Protein 6J7J (pdb70)

Foldseek 3Di:
DDDWEEEEEDEPQQVLQVVLLQLQCCPVVVYAYEYEYQQLVSVCQAPVVDDSPDQWDADNRYTYGYCDVVGDADQEIQAYEYEAPDDDHPNNCVNCPDPRDHAAEYEHFEFLFPCVQVQAQPWDQDPVGDIYGYAYAYQDPPHLAAADHPCLLVVLVVCLVDPVSLQVLCVVFVDHDDPQEAEEEAAEDDFLCVLVVVVCQLPDPGAYEYEYEDDDVVVVVCVSVVHPDADAQDWDHRHRYIYHYTDGHPVSVLSVLLNGQEYEHEHRPVVVSNLLSLHHYAYAYVPVNRLVSVLCVLCVPPPPQLSVLNSVQNVCRRVSDDRPPSCVSNVVCSVVVSNSSNVSNVVSVPDHNSVSVVVSSVVVVCVVVPHDD

InterPro domains:
  IPR016633 Protein-arginine rhamnosyltransferase EarP [PF10093] (4-372)
  IPR016633 Protein-arginine rhamnosyltransferase EarP [PIRSF015557] (2-375)
  IPR016633 Protein-arginine rhamnosyltransferase EarP [TIGR03837] (4-372)

GO terms:
  GO:0106361 protein-arginine rhamnosyltransferase activity (F, IDA)

Radius of gyration: 22.11 Å; Cα contacts (8 Å, |Δi|>4): 660; chains: 1; bounding box: 41×61×64 Å

B-factor: mean 35.36, std 15.66, range [14.23, 116.11]

Nearest PDB structures (foldseek):
  6j7j-assembly1_A  TM=1.003E+00  e=8.395E-76  Pseudomonas aeruginosa PAO1
  6j7l-assembly1_A  TM=9.947E-01  e=1.065E-69  Pseudomonas aeruginosa PAO1
  6j7k-assembly1_A  TM=9.925E-01  e=2.612E-70  Pseudomonas aeruginosa PAO1
  5nv8-assembly1_A  TM=8.828E-01  e=1.531E-30  Pseudomonas putida KT2440
  5xvr-assembly2_B  TM=8.825E-01  e=1.717E-29  Neisseria meningitidis H44/76

Structure (mmCIF, N/CA/C/O backbone):
data_6J7J
#
_entry.id   6J7J
#
_cell.length_a   45.217
_cell.length_b   93.183
_cell.length_c   119.886
_cell.angle_alpha   90.000
_cell.angle_beta   90.000
_cell.angle_gamma   90.000
#
_symmetry.space_group_name_H-M   'P 21 21 21'
#
loop_
_entity.id
_entity.type
_entity.pdbx_description
1 polymer 'Pseudomonas aeruginosa Earp'
2 non-polymer '2-(N-MORPHOLINO)-ETHANESULFONIC ACID'
3 water water
#
loop_
_atom_site.group_PDB
_atom_site.id
_atom_site.type_symbol
_atom_site.label_atom_id
_atom_site.label_alt_id
_atom_site.label_comp_id
_atom_site.label_asym_id
_atom_site.label_entity_id
_atom_site.label_seq_id
_atom_site.pdbx_PDB_ins_code
_atom_site.Cartn_x
_atom_site.Cartn_y
_atom_site.Cartn_z
_atom_site.occupancy
_atom_site.B_iso_or_equiv
_atom_site.auth_seq_id
_atom_site.auth_comp_id
_atom_site.auth_asym_id
_atom_site.auth_atom_id
_atom_site.pdbx_PDB_model_num
ATOM 1 N N . PHE A 1 17 ? 16.292 -19.726 126.150 1.00 67.66 -2 PHE A N 1
ATOM 2 C CA . PHE A 1 17 ? 17.718 -19.754 126.442 1.00 63.47 -2 PHE A CA 1
ATOM 3 C C . PHE A 1 17 ? 18.537 -19.866 125.159 1.00 59.76 -2 PHE A C 1
ATOM 4 O O . PHE A 1 17 ? 18.137 -20.540 124.212 1.00 55.22 -2 PHE A O 1
ATOM 12 N N . GLN A 1 18 ? 19.688 -19.201 125.132 1.00 64.94 -1 GLN A N 1
ATOM 13 C CA . GLN A 1 18 ? 20.600 -19.312 124.005 1.00 69.22 -1 GLN A CA 1
ATOM 14 C C . GLN A 1 18 ? 22.023 -19.152 124.516 1.00 65.19 -1 GLN A C 1
ATOM 15 O O . GLN A 1 18 ? 22.263 -18.492 125.532 1.00 57.91 -1 GLN A O 1
ATOM 21 N N . HIS A 1 19 ? 22.967 -19.769 123.811 1.00 61.93 0 HIS A N 1
ATOM 22 C CA . HIS A 1 19 ? 24.359 -19.649 124.212 1.00 54.07 0 HIS A CA 1
ATOM 23 C C . HIS A 1 19 ? 24.889 -18.272 123.854 1.00 47.47 0 HIS A C 1
ATOM 24 O O . HIS A 1 19 ? 24.704 -17.789 122.732 1.00 56.28 0 HIS A O 1
ATOM 39 N N . ALA A 1 21 ? 28.606 -15.959 124.727 1.00 26.02 2 ALA A N 1
ATOM 40 C CA . ALA A 1 21 ? 29.864 -15.773 125.425 1.00 28.94 2 ALA A CA 1
ATOM 41 C C . ALA A 1 21 ? 30.228 -14.300 125.356 1.00 26.95 2 ALA A C 1
ATOM 42 O O . ALA A 1 21 ? 29.666 -13.548 124.558 1.00 25.34 2 ALA A O 1
ATOM 44 N N . SER A 1 22 ? 31.170 -13.895 126.200 1.00 23.73 3 SER A N 1
ATOM 45 C CA . SER A 1 22 ? 31.638 -12.516 126.250 1.00 22.89 3 SER A CA 1
ATOM 46 C C . SER A 1 22 ? 33.013 -12.414 125.604 1.00 20.04 3 SER A C 1
ATOM 47 O O . SER A 1 22 ? 33.843 -13.322 125.733 1.00 18.93 3 SER A O 1
ATOM 50 N N . TRP A 1 23 ? 33.241 -11.303 124.902 1.00 20.31 4 TRP A N 1
ATOM 51 C CA . TRP A 1 23 ? 34.457 -11.072 124.140 1.00 19.95 4 TRP A CA 1
ATOM 52 C C . TRP A 1 23 ? 35.011 -9.702 124.510 1.00 23.69 4 TRP A C 1
ATOM 53 O O . TRP A 1 23 ? 34.270 -8.715 124.506 1.00 25.31 4 TRP A O 1
ATOM 64 N N . ASP A 1 24 ? 36.293 -9.654 124.870 1.00 19.99 5 ASP A N 1
ATOM 65 C CA . ASP A 1 24 ? 37.050 -8.414 125.040 1.00 18.95 5 ASP A CA 1
ATOM 66 C C . ASP A 1 24 ? 37.935 -8.272 123.818 1.00 20.89 5 ASP A C 1
ATOM 67 O O . ASP A 1 24 ? 38.733 -9.170 123.540 1.00 21.04 5 ASP A O 1
ATOM 72 N N . ILE A 1 25 ? 37.835 -7.148 123.113 1.00 19.25 6 ILE A N 1
ATOM 73 C CA . ILE A 1 25 ? 38.696 -6.911 121.956 1.00 18.81 6 ILE A CA 1
ATOM 74 C C . ILE A 1 25 ? 39.507 -5.649 122.219 1.00 24.90 6 ILE A C 1
ATOM 75 O O . ILE A 1 25 ? 38.937 -4.568 122.410 1.00 24.67 6 ILE A O 1
ATOM 80 N N . PHE A 1 26 ? 40.831 -5.792 122.254 1.00 18.46 7 PHE A N 1
ATOM 81 C CA . PHE A 1 26 ? 41.734 -4.685 122.527 1.00 19.29 7 PHE A CA 1
ATOM 82 C C . PHE A 1 26 ? 42.382 -4.218 121.231 1.00 22.15 7 PHE A C 1
ATOM 83 O O . PHE A 1 26 ? 42.975 -5.022 120.508 1.00 25.29 7 PHE A O 1
ATOM 91 N N . CYS A 1 27 ? 42.310 -2.917 120.958 1.00 24.48 8 CYS A N 1
ATOM 92 C CA . CYS A 1 27 ? 42.999 -2.408 119.774 1.00 27.11 8 CYS A CA 1
ATOM 93 C C . CYS A 1 27 ? 43.727 -1.121 120.118 1.00 28.03 8 CYS A C 1
ATOM 94 O O . CYS A 1 27 ? 43.163 -0.232 120.763 1.00 30.45 8 CYS A O 1
ATOM 97 N N . SER A 1 28 ? 44.988 -1.038 119.701 1.00 31.54 9 SER A N 1
ATOM 98 C CA . SER A 1 28 ? 45.836 0.112 119.973 1.00 37.51 9 SER A CA 1
ATOM 99 C C . SER A 1 28 ? 46.168 0.791 118.652 1.00 47.78 9 SER A C 1
ATOM 100 O O . SER A 1 28 ? 46.756 0.166 117.763 1.00 43.44 9 SER A O 1
ATOM 103 N N . VAL A 1 29 ? 45.789 2.061 118.532 1.00 55.19 10 VAL A N 1
ATOM 104 C CA . VAL A 1 29 ? 46.021 2.843 117.324 1.00 64.41 10 VAL A CA 1
ATOM 105 C C . VAL A 1 29 ? 46.855 4.080 117.647 1.00 70.55 10 VAL A C 1
ATOM 106 O O . VAL A 1 29 ? 48.007 4.196 117.225 1.00 75.77 10 VAL A O 1
ATOM 108 N N . GLY A 1 34 ? 46.673 -1.409 114.160 1.00 72.79 15 GLY A N 1
ATOM 109 C CA . GLY A 1 34 ? 46.856 -1.937 112.820 1.00 63.97 15 GLY A CA 1
ATOM 110 C C . GLY A 1 34 ? 45.839 -1.433 111.821 1.00 63.81 15 GLY A C 1
ATOM 111 O O . GLY A 1 34 ? 46.189 -0.827 110.814 1.00 65.26 15 GLY A O 1
ATOM 112 N N . ASP A 1 35 ? 44.567 -1.704 112.110 1.00 67.24 16 ASP A N 1
ATOM 113 C CA . ASP A 1 35 ? 43.460 -1.127 111.350 1.00 59.21 16 ASP A CA 1
ATOM 114 C C . ASP A 1 35 ? 42.241 -1.226 112.265 1.00 55.96 16 ASP A C 1
ATOM 115 O O . ASP A 1 35 ? 41.665 -2.308 112.410 1.00 63.64 16 ASP A O 1
ATOM 120 N N . ILE A 1 36 ? 41.889 -0.109 112.904 1.00 35.88 17 ILE A N 1
ATOM 121 C CA . ILE A 1 36 ? 40.674 -0.065 113.709 1.00 30.57 17 ILE A CA 1
ATOM 122 C C . ILE A 1 36 ? 39.468 -0.481 112.874 1.00 31.74 17 ILE A C 1
ATOM 123 O O . ILE A 1 36 ? 38.484 -1.000 113.412 1.00 28.89 17 ILE A O 1
ATOM 128 N N . GLY A 1 37 ? 39.526 -0.279 111.553 1.00 29.90 18 GLY A N 1
ATOM 129 C CA . GLY A 1 37 ? 38.431 -0.718 110.705 1.00 26.45 18 GLY A CA 1
ATOM 130 C C . GLY A 1 37 ? 38.173 -2.210 110.809 1.00 27.71 18 GLY A C 1
ATOM 131 O O . GLY A 1 37 ? 37.020 -2.643 110.878 1.00 24.43 18 GLY A O 1
ATOM 132 N N . VAL A 1 38 ? 39.243 -3.014 110.820 1.00 22.32 19 VAL A N 1
ATOM 133 C CA . VAL A 1 38 ? 39.097 -4.465 110.917 1.00 19.67 19 VAL A CA 1
ATOM 134 C C . VAL A 1 38 ? 38.500 -4.851 112.265 1.00 21.16 19 VAL A C 1
ATOM 135 O O . VAL A 1 38 ? 37.602 -5.694 112.349 1.00 20.98 19 VAL A O 1
ATOM 139 N N . THR A 1 39 ? 39.019 -4.268 113.342 1.00 20.29 20 THR A N 1
ATOM 140 C CA A THR A 1 39 ? 38.548 -4.675 114.660 0.49 20.66 20 THR A CA 1
ATOM 141 C CA B THR A 1 39 ? 38.562 -4.632 114.680 0.51 21.13 20 THR A CA 1
ATOM 142 C C . THR A 1 39 ? 37.106 -4.239 114.891 1.00 20.40 20 THR A C 1
ATOM 143 O O . THR A 1 39 ? 36.322 -4.995 115.482 1.00 20.18 20 THR A O 1
ATOM 150 N N . TRP A 1 40 ? 36.724 -3.057 114.401 1.00 19.16 21 TRP A N 1
ATOM 151 C CA . TRP A 1 40 ? 35.336 -2.629 114.536 1.00 20.98 21 TRP A CA 1
ATOM 152 C C . TRP A 1 40 ? 34.407 -3.526 113.729 1.00 22.98 21 TRP A C 1
ATOM 153 O O . TRP A 1 40 ? 33.339 -3.916 114.210 1.00 20.70 21 TRP A O 1
ATOM 164 N N . ARG A 1 41 ? 34.799 -3.859 112.496 1.00 20.81 22 ARG A N 1
ATOM 165 C CA . ARG A 1 41 ? 33.988 -4.767 111.682 1.00 20.76 22 ARG A CA 1
ATOM 166 C C . ARG A 1 41 ? 33.791 -6.108 112.376 1.00 20.30 22 ARG A C 1
ATOM 167 O O . ARG A 1 41 ? 32.681 -6.657 112.387 1.00 19.95 22 ARG A O 1
ATOM 175 N N . LEU A 1 42 ? 34.862 -6.652 112.951 1.00 17.16 23 LEU A N 1
ATOM 176 C CA . LEU A 1 42 ? 34.767 -7.922 113.666 1.00 19.12 23 LEU A CA 1
ATOM 177 C C . LEU A 1 42 ? 33.856 -7.798 114.880 1.00 19.57 23 LEU A C 1
ATOM 178 O O . LEU A 1 42 ? 32.996 -8.656 115.118 1.00 18.11 23 LEU A O 1
ATOM 183 N N . ALA A 1 43 ? 34.037 -6.733 115.664 1.00 17.85 24 ALA A N 1
ATOM 184 C CA . ALA A 1 43 ? 33.209 -6.548 116.856 1.00 19.36 24 ALA A CA 1
ATOM 185 C C . ALA A 1 43 ? 31.734 -6.500 116.484 1.00 23.13 24 ALA A C 1
ATOM 186 O O . ALA A 1 43 ? 30.897 -7.165 117.110 1.00 21.00 24 ALA A O 1
ATOM 188 N N . ARG A 1 44 ? 31.397 -5.727 115.445 1.00 20.54 25 ARG A N 1
ATOM 189 C CA . ARG A 1 44 ? 30.006 -5.603 115.027 1.00 25.13 25 ARG A CA 1
ATOM 190 C C . ARG A 1 44 ? 29.436 -6.948 114.599 1.00 23.97 25 ARG A C 1
ATOM 191 O O . ARG A 1 44 ? 28.269 -7.254 114.880 1.00 25.25 25 ARG A O 1
ATOM 199 N N . GLN A 1 45 ? 30.235 -7.754 113.894 1.00 20.86 26 GLN A N 1
ATOM 200 C CA . GLN A 1 45 ? 29.719 -9.018 113.380 1.00 22.20 26 GLN A CA 1
ATOM 201 C C . GLN A 1 45 ? 29.528 -10.037 114.501 1.00 19.46 26 GLN A C 1
ATOM 202 O O . GLN A 1 45 ? 28.580 -10.829 114.466 1.00 22.52 26 GLN A O 1
ATOM 208 N N . LEU A 1 46 ? 30.428 -10.046 115.489 1.00 18.50 27 LEU A N 1
ATOM 209 C CA . LEU A 1 46 ? 30.242 -10.947 116.632 1.00 18.59 27 LEU A CA 1
ATOM 210 C C . LEU A 1 46 ? 28.951 -10.629 117.367 1.00 26.11 27 LEU A C 1
ATOM 211 O O . LEU A 1 46 ? 28.229 -11.536 117.803 1.00 22.48 27 LEU A O 1
ATOM 216 N N . ALA A 1 47 ? 28.645 -9.340 117.514 1.00 23.45 28 ALA A N 1
ATOM 217 C CA . ALA A 1 47 ? 27.432 -8.941 118.218 1.00 24.91 28 ALA A CA 1
ATOM 218 C C . ALA A 1 47 ? 26.191 -9.187 117.368 1.00 31.24 28 ALA A C 1
ATOM 219 O O . ALA A 1 47 ? 25.212 -9.777 117.838 1.00 31.58 28 ALA A O 1
ATOM 221 N N . ALA A 1 48 ? 26.214 -8.751 116.104 1.00 26.64 29 ALA A N 1
ATOM 222 C CA . ALA A 1 48 ? 25.004 -8.772 115.285 1.00 29.41 29 ALA A CA 1
ATOM 223 C C . ALA A 1 48 ? 24.683 -10.168 114.764 1.00 31.04 29 ALA A C 1
ATOM 224 O O . ALA A 1 48 ? 23.527 -10.602 114.810 1.00 38.73 29 ALA A O 1
ATOM 226 N N . GLU A 1 49 ? 25.682 -10.884 114.243 1.00 26.17 30 GLU A N 1
ATOM 227 C CA . GLU A 1 49 ? 25.405 -12.164 113.601 1.00 29.77 30 GLU A CA 1
ATOM 228 C C . GLU A 1 49 ? 25.485 -13.347 114.552 1.00 32.92 30 GLU A C 1
ATOM 229 O O . GLU A 1 49 ? 24.805 -14.354 114.330 1.00 31.34 30 GLU A O 1
ATOM 235 N N . HIS A 1 50 ? 26.280 -13.252 115.613 1.00 24.02 31 HIS A N 1
ATOM 236 C CA . HIS A 1 50 ? 26.448 -14.366 116.536 1.00 26.39 31 HIS A CA 1
ATOM 237 C C . HIS A 1 50 ? 25.889 -14.095 117.924 1.00 31.10 31 HIS A C 1
ATOM 238 O O . HIS A 1 50 ? 25.971 -14.975 118.789 1.00 29.83 31 HIS A O 1
ATOM 245 N N . GLY A 1 51 ? 25.325 -12.914 118.157 1.00 27.35 32 GLY A N 1
ATOM 246 C CA . GLY A 1 51 ? 24.662 -12.646 119.418 1.00 28.27 32 GLY A CA 1
ATOM 247 C C . GLY A 1 51 ? 25.586 -12.664 120.611 1.00 27.41 32 GLY A C 1
ATOM 248 O O . GLY A 1 51 ? 25.134 -12.932 121.730 1.00 30.00 32 GLY A O 1
ATOM 249 N N . GLN A 1 52 ? 26.866 -12.384 120.405 1.00 22.57 33 GLN A N 1
ATOM 250 C CA . GLN A 1 52 ? 27.838 -12.391 121.492 1.00 22.83 33 GLN A CA 1
ATOM 251 C C . GLN A 1 52 ? 27.851 -11.046 122.206 1.00 29.84 33 GLN A C 1
ATOM 252 O O . GLN A 1 52 ? 27.444 -10.019 121.659 1.00 28.54 33 GLN A O 1
ATOM 258 N N . ALA A 1 53 ? 28.324 -11.065 123.451 1.00 23.09 34 ALA A N 1
ATOM 259 C CA . ALA A 1 53 ? 28.519 -9.844 124.216 1.00 24.92 34 ALA A CA 1
ATOM 260 C C . ALA A 1 53 ? 29.936 -9.364 123.947 1.00 26.00 34 ALA A C 1
ATOM 261 O O . ALA A 1 53 ? 30.900 -10.083 124.221 1.00 29.09 34 ALA A O 1
ATOM 263 N N . VAL A 1 54 ? 30.074 -8.170 123.383 1.00 20.91 35 VAL A N 1
ATOM 264 C CA . VAL A 1 54 ? 31.370 -7.707 122.910 1.00 20.99 35 VAL A CA 1
ATOM 265 C C . VAL A 1 54 ? 31.713 -6.387 123.580 1.00 24.02 35 VAL A C 1
ATOM 266 O O . VAL A 1 54 ? 30.896 -5.458 123.590 1.00 24.96 35 VAL A O 1
ATOM 270 N N . ARG A 1 55 ? 32.913 -6.305 124.142 1.00 21.49 36 ARG A N 1
ATOM 271 C CA A ARG A 1 55 ? 33.488 -5.042 124.589 0.56 23.49 36 ARG A CA 1
ATOM 272 C CA B ARG A 1 55 ? 33.490 -5.044 124.589 0.44 23.55 36 ARG A CA 1
ATOM 273 C C . ARG A 1 55 ? 34.694 -4.725 123.717 1.00 27.30 36 ARG A C 1
ATOM 274 O O . ARG A 1 55 ? 35.578 -5.571 123.542 1.00 24.40 36 ARG A O 1
ATOM 289 N N . LEU A 1 56 ? 34.723 -3.517 123.164 1.00 24.74 37 LEU A N 1
ATOM 290 C CA . LEU A 1 56 ? 35.815 -3.074 122.307 1.00 23.81 37 LEU A CA 1
ATOM 291 C C . LEU A 1 56 ? 36.563 -1.968 123.036 1.00 25.71 37 LEU A C 1
ATOM 292 O O . LEU A 1 56 ? 35.977 -0.933 123.368 1.00 26.72 37 LEU A O 1
ATOM 297 N N . TRP A 1 57 ? 37.845 -2.201 123.303 1.00 24.62 38 TRP A N 1
ATOM 298 C CA . TRP A 1 57 ? 38.678 -1.287 124.072 1.00 28.40 38 TRP A CA 1
ATOM 299 C C . TRP A 1 57 ? 39.577 -0.533 123.102 1.00 26.59 38 TRP A C 1
ATOM 300 O O . TRP A 1 57 ? 40.411 -1.149 122.439 1.00 26.08 38 TRP A O 1
ATOM 311 N N . VAL A 1 58 ? 39.432 0.789 123.044 1.00 30.99 39 VAL A N 1
ATOM 312 C CA . VAL A 1 58 ? 40.156 1.619 122.086 1.00 31.43 39 VAL A CA 1
ATOM 313 C C . VAL A 1 58 ? 41.028 2.601 122.858 1.00 31.54 39 VAL A C 1
ATOM 314 O O . VAL A 1 58 ? 40.532 3.331 123.721 1.00 32.17 39 VAL A O 1
ATOM 318 N N . ASP A 1 59 ? 42.331 2.606 122.562 1.00 36.84 40 ASP A N 1
ATOM 319 C CA . ASP A 1 59 ? 43.229 3.479 123.312 1.00 43.65 40 ASP A CA 1
ATOM 320 C C . ASP A 1 59 ? 43.270 4.898 122.764 1.00 48.57 40 ASP A C 1
ATOM 321 O O . ASP A 1 59 ? 43.789 5.791 123.443 1.00 51.72 40 ASP A O 1
ATOM 326 N N . GLU A 1 60 ? 42.726 5.130 121.572 1.00 44.62 41 GLU A N 1
ATOM 327 C CA . GLU A 1 60 ? 42.700 6.456 120.955 1.00 55.38 41 GLU A CA 1
ATOM 328 C C . GLU A 1 60 ? 41.290 6.732 120.450 1.00 57.94 41 GLU A C 1
ATOM 329 O O . GLU A 1 60 ? 40.917 6.266 119.358 1.00 55.34 41 GLU A O 1
ATOM 335 N N . PRO A 1 61 ? 40.479 7.473 121.207 1.00 64.70 42 PRO A N 1
ATOM 336 C CA . PRO A 1 61 ? 39.103 7.738 120.756 1.00 71.49 42 PRO A CA 1
ATOM 337 C C . PRO A 1 61 ? 39.032 8.494 119.443 1.00 72.94 42 PRO A C 1
ATOM 338 O O . PRO A 1 61 ? 38.058 8.326 118.698 1.00 70.77 42 PRO A O 1
ATOM 342 N N . GLN A 1 62 ? 40.032 9.326 119.136 1.00 72.11 43 GLN A N 1
ATOM 343 C CA . GLN A 1 62 ? 40.029 10.045 117.866 1.00 71.83 43 GLN A CA 1
ATOM 344 C C . GLN A 1 62 ? 40.168 9.086 116.689 1.00 67.76 43 GLN A C 1
ATOM 345 O O . GLN A 1 62 ? 39.539 9.283 115.641 1.00 63.69 43 GLN A O 1
ATOM 347 N N . ALA A 1 63 ? 40.986 8.043 116.840 1.00 64.68 44 ALA A N 1
ATOM 348 C CA . ALA A 1 63 ? 41.085 7.034 115.791 1.00 56.72 44 ALA A CA 1
ATOM 349 C C . ALA A 1 63 ? 39.738 6.367 115.548 1.00 56.04 44 ALA A C 1
ATOM 350 O O . ALA A 1 63 ? 39.353 6.126 114.398 1.00 55.33 44 ALA A O 1
ATOM 352 N N . PHE A 1 64 ? 39.000 6.075 116.621 1.00 56.69 45 PHE A N 1
ATOM 353 C CA . PHE A 1 64 ? 37.706 5.417 116.467 1.00 51.35 45 PHE A CA 1
ATOM 354 C C . PHE A 1 64 ? 36.672 6.360 115.866 1.00 56.96 45 PHE A C 1
ATOM 355 O O . PHE A 1 64 ? 35.801 5.928 115.101 1.00 50.30 45 PHE A O 1
ATOM 363 N N . ALA A 1 65 ? 36.742 7.647 116.212 1.00 53.95 46 ALA A N 1
ATOM 364 C CA . ALA A 1 65 ? 35.834 8.621 115.619 1.00 60.65 46 ALA A CA 1
ATOM 365 C C . ALA A 1 65 ? 36.043 8.732 114.116 1.00 64.66 46 ALA A C 1
ATOM 366 O O . ALA A 1 65 ? 35.096 9.032 113.380 1.00 76.26 46 ALA A O 1
ATOM 368 N N . ARG A 1 66 ? 37.271 8.497 113.644 1.00 54.45 47 ARG A N 1
ATOM 369 C CA . ARG A 1 66 ? 37.520 8.466 112.206 1.00 62.92 47 ARG A CA 1
ATOM 370 C C . ARG A 1 66 ? 36.653 7.416 111.526 1.00 67.16 47 ARG A C 1
ATOM 371 O O . ARG A 1 66 ? 36.087 7.662 110.455 1.00 72.97 47 ARG A O 1
ATOM 379 N N . ILE A 1 67 ? 36.531 6.239 112.141 1.00 59.04 48 ILE A N 1
ATOM 380 C CA . ILE A 1 67 ? 35.834 5.122 111.514 1.00 57.18 48 ILE A CA 1
ATOM 381 C C . ILE A 1 67 ? 34.367 5.038 111.915 1.00 60.19 48 ILE A C 1
ATOM 382 O O . ILE A 1 67 ? 33.599 4.311 111.267 1.00 71.19 48 ILE A O 1
ATOM 387 N N . CYS A 1 68 ? 33.948 5.762 112.952 1.00 54.94 49 CYS A N 1
ATOM 388 C CA . CYS A 1 68 ? 32.576 5.692 113.453 1.00 61.05 49 CYS A CA 1
ATOM 389 C C . CYS A 1 68 ? 32.134 7.094 113.852 1.00 67.95 49 CYS A C 1
ATOM 390 O O . CYS A 1 68 ? 32.435 7.557 114.965 1.00 68.91 49 CYS A O 1
ATOM 393 N N . PRO A 1 69 ? 31.408 7.794 112.977 1.00 68.49 50 PRO A N 1
ATOM 394 C CA . PRO A 1 69 ? 31.110 9.210 113.242 1.00 76.40 50 PRO A CA 1
ATOM 395 C C . PRO A 1 69 ? 30.138 9.436 114.388 1.00 77.45 50 PRO A C 1
ATOM 396 O O . PRO A 1 69 ? 30.263 10.445 115.093 1.00 74.38 50 PRO A O 1
ATOM 400 N N . ARG A 1 70 ? 29.179 8.536 114.606 1.00 82.12 51 ARG A N 1
ATOM 401 C CA . ARG A 1 70 ? 28.158 8.764 115.624 1.00 80.93 51 ARG A CA 1
ATOM 402 C C . ARG A 1 70 ? 28.680 8.598 117.048 1.00 74.97 51 ARG A C 1
ATOM 403 O O . ARG A 1 70 ? 27.919 8.834 117.994 1.00 71.00 51 ARG A O 1
ATOM 411 N N . ALA A 1 71 ? 29.947 8.229 117.222 1.00 67.12 52 ALA A N 1
ATOM 412 C CA . ALA A 1 71 ? 30.491 7.947 118.542 1.00 58.86 52 ALA A CA 1
ATOM 413 C C . ALA A 1 71 ? 30.666 9.224 119.361 1.00 66.34 52 ALA A C 1
ATOM 414 O O . ALA A 1 71 ? 30.711 10.339 118.836 1.00 69.61 52 ALA A O 1
ATOM 416 N N . ASP A 1 72 ? 30.767 9.037 120.677 1.00 66.49 53 ASP A N 1
ATOM 417 C CA . ASP A 1 72 ? 31.074 10.114 121.605 1.00 67.64 53 ASP A CA 1
ATOM 418 C C . ASP A 1 72 ? 32.555 10.042 121.941 1.00 70.49 53 ASP A C 1
ATOM 419 O O . ASP A 1 72 ? 32.992 9.059 122.561 1.00 66.77 53 ASP A O 1
ATOM 424 N N . PRO A 1 73 ? 33.363 11.039 121.564 1.00 79.60 54 PRO A N 1
ATOM 425 C CA . PRO A 1 73 ? 34.812 10.948 121.807 1.00 78.22 54 PRO A CA 1
ATOM 426 C C . PRO A 1 73 ? 35.210 11.093 123.267 1.00 75.51 54 PRO A C 1
ATOM 427 O O . PRO A 1 73 ? 36.375 10.835 123.593 1.00 73.15 54 PRO A O 1
ATOM 431 N N . VAL A 1 74 ? 34.299 11.489 124.152 1.00 71.73 55 VAL A N 1
ATOM 432 C CA . VAL A 1 74 ? 34.629 11.642 125.562 1.00 77.40 55 VAL A CA 1
ATOM 433 C C . VAL A 1 74 ? 33.986 10.574 126.442 1.00 80.67 55 VAL A C 1
ATOM 434 O O . VAL A 1 74 ? 34.421 10.402 127.592 1.00 88.19 55 VAL A O 1
ATOM 438 N N . ALA A 1 75 ? 32.984 9.849 125.949 1.00 78.77 56 ALA A N 1
ATOM 439 C CA . ALA A 1 75 ? 32.301 8.862 126.774 1.00 73.68 56 ALA A CA 1
ATOM 440 C C . ALA A 1 75 ? 33.223 7.688 127.080 1.00 65.34 56 ALA A C 1
ATOM 441 O O . ALA A 1 75 ? 33.887 7.154 126.187 1.00 60.99 56 ALA A O 1
ATOM 443 N N . HIS A 1 76 ? 33.266 7.289 128.352 1.00 57.59 57 HIS A N 1
ATOM 444 C CA . HIS A 1 76 ? 34.087 6.147 128.731 1.00 61.23 57 HIS A CA 1
ATOM 445 C C . HIS A 1 76 ? 33.441 4.827 128.336 1.00 58.43 57 HIS A C 1
ATOM 446 O O . HIS A 1 76 ? 34.153 3.847 128.094 1.00 55.07 57 HIS A O 1
ATOM 453 N N . VAL A 1 77 ? 32.111 4.778 128.277 1.00 52.16 58 VAL A N 1
ATOM 454 C CA . VAL A 1 77 ? 31.371 3.584 127.879 1.00 50.43 58 VAL A CA 1
ATOM 455 C C . VAL A 1 77 ? 30.206 4.022 127.003 1.00 47.21 58 VAL A C 1
ATOM 456 O O . VAL A 1 77 ? 29.477 4.952 127.360 1.00 42.41 58 VAL A O 1
ATOM 460 N N . GLN A 1 78 ? 30.025 3.356 125.863 1.00 40.96 59 GLN A N 1
ATOM 461 C CA . GLN A 1 78 ? 28.894 3.654 124.995 1.00 42.96 59 GLN A CA 1
ATOM 462 C C . GLN A 1 78 ? 28.563 2.427 124.161 1.00 44.64 59 GLN A C 1
ATOM 463 O O . GLN A 1 78 ? 29.438 1.613 123.854 1.00 36.10 59 GLN A O 1
ATOM 469 N N . CYS A 1 79 ? 27.289 2.300 123.800 1.00 41.38 60 CYS A N 1
ATOM 470 C CA . CYS A 1 79 ? 26.802 1.164 123.026 1.00 36.24 60 CYS A CA 1
ATOM 471 C C . CYS A 1 79 ? 26.515 1.628 121.606 1.00 35.09 60 CYS A C 1
ATOM 472 O O . CYS A 1 79 ? 25.653 2.483 121.393 1.00 39.67 60 CYS A O 1
ATOM 475 N N . LEU A 1 80 ? 27.239 1.066 120.642 1.00 32.97 61 LEU A N 1
ATOM 476 C CA . LEU A 1 80 ? 27.054 1.378 119.229 1.00 37.43 61 LEU A CA 1
ATOM 477 C C . LEU A 1 80 ? 26.963 0.063 118.474 1.00 33.80 61 LEU A C 1
ATOM 478 O O . LEU A 1 80 ? 27.850 -0.785 118.604 1.00 30.41 61 LEU A O 1
ATOM 483 N N . ASP A 1 81 ? 25.880 -0.116 117.715 1.00 37.45 62 ASP A N 1
ATOM 484 C CA . ASP A 1 81 ? 25.697 -1.318 116.899 1.00 36.51 62 ASP A CA 1
ATOM 485 C C . ASP A 1 81 ? 25.853 -2.589 117.731 1.00 39.86 62 ASP A C 1
ATOM 486 O O . ASP A 1 81 ? 26.456 -3.573 117.294 1.00 37.40 62 ASP A O 1
ATOM 491 N N . GLY A 1 82 ? 25.320 -2.561 118.952 1.00 30.35 63 GLY A N 1
ATOM 492 C CA . GLY A 1 82 ? 25.356 -3.731 119.812 1.00 32.24 63 GLY A CA 1
ATOM 493 C C . GLY A 1 82 ? 26.693 -4.040 120.444 1.00 32.82 63 GLY A C 1
ATOM 494 O O . GLY A 1 82 ? 26.823 -5.072 121.110 1.00 34.69 63 GLY A O 1
ATOM 495 N N . VAL A 1 83 ? 27.692 -3.183 120.255 1.00 28.07 64 VAL A N 1
ATOM 496 C CA . VAL A 1 83 ? 29.022 -3.356 120.829 1.00 26.31 64 VAL A CA 1
ATOM 497 C C . VAL A 1 83 ? 29.179 -2.342 121.951 1.00 29.17 64 VAL A C 1
ATOM 498 O O . VAL A 1 83 ? 28.819 -1.173 121.785 1.00 27.40 64 VAL A O 1
ATOM 502 N N . GLU A 1 84 ? 29.707 -2.779 123.089 1.00 24.40 65 GLU A N 1
ATOM 503 C CA . GLU A 1 84 ? 30.025 -1.867 124.183 1.00 26.72 65 GLU A CA 1
ATOM 504 C C . GLU A 1 84 ? 31.429 -1.318 123.943 1.00 33.83 65 GLU A C 1
ATOM 505 O O . GLU A 1 84 ? 32.423 -2.034 124.111 1.00 30.78 65 GLU A O 1
ATOM 511 N N . VAL A 1 85 ? 31.514 -0.059 123.522 1.00 29.35 66 VAL A N 1
ATOM 512 C CA . VAL A 1 85 ? 32.786 0.567 123.179 1.00 27.85 66 VAL A CA 1
ATOM 513 C C . VAL A 1 85 ? 33.276 1.330 124.398 1.00 34.09 66 VAL A C 1
ATOM 514 O O . VAL A 1 85 ? 32.579 2.217 124.910 1.00 33.45 66 VAL A O 1
ATOM 518 N N . ARG A 1 86 ? 34.474 0.991 124.864 1.00 29.48 67 ARG A N 1
ATOM 519 C CA . ARG A 1 86 ? 34.984 1.519 126.116 1.00 36.46 67 ARG A CA 1
ATOM 520 C C . ARG A 1 86 ? 36.354 2.142 125.910 1.00 30.78 67 ARG A C 1
ATOM 521 O O . ARG A 1 86 ? 37.176 1.625 125.149 1.00 31.37 67 ARG A O 1
ATOM 529 N N . ALA A 1 87 ? 36.598 3.244 126.612 1.00 36.59 68 ALA A N 1
ATOM 530 C CA . ALA A 1 87 ? 37.902 3.886 126.561 1.00 39.98 68 ALA A CA 1
ATOM 531 C C . ALA A 1 87 ? 38.934 3.047 127.308 1.00 35.72 68 ALA A C 1
ATOM 532 O O . ALA A 1 87 ? 38.688 2.577 128.424 1.00 41.87 68 ALA A O 1
ATOM 534 N N . TRP A 1 88 ? 40.082 2.842 126.674 1.00 41.12 69 TRP A N 1
ATOM 535 C CA . TRP A 1 88 ? 41.216 2.134 127.263 1.00 37.48 69 TRP A CA 1
ATOM 536 C C . TRP A 1 88 ? 41.994 3.144 128.101 1.00 48.19 69 TRP A C 1
ATOM 537 O O . TRP A 1 88 ? 42.853 3.872 127.602 1.00 54.16 69 TRP A O 1
ATOM 548 N N . GLY A 1 89 ? 41.690 3.181 129.397 1.00 40.34 70 GLY A N 1
ATOM 549 C CA . GLY A 1 89 ? 42.180 4.258 130.237 1.00 48.42 70 GLY A CA 1
ATOM 550 C C . GLY A 1 89 ? 43.662 4.154 130.553 1.00 53.17 70 GLY A C 1
ATOM 551 O O . GLY A 1 89 ? 44.267 3.080 130.514 1.00 43.65 70 GLY A O 1
ATOM 552 N N . ARG A 1 90 ? 44.254 5.308 130.842 1.00 55.06 71 ARG A N 1
ATOM 553 C CA . ARG A 1 90 ? 45.595 5.399 131.419 1.00 60.72 71 ARG A CA 1
ATOM 554 C C . ARG A 1 90 ? 45.471 6.258 132.670 1.00 60.72 71 ARG A C 1
ATOM 555 O O . ARG A 1 90 ? 45.314 7.491 132.552 1.00 62.46 71 ARG A O 1
ATOM 563 N N . PRO A 1 91 ? 45.529 5.674 133.880 1.00 53.51 72 PRO A N 1
ATOM 564 C CA . PRO A 1 91 ? 45.768 4.250 134.126 1.00 48.90 72 PRO A CA 1
ATOM 565 C C . PRO A 1 91 ? 44.563 3.369 133.806 1.00 47.94 72 PRO A C 1
ATOM 566 O O . PRO A 1 91 ? 43.448 3.860 133.642 1.00 50.91 72 PRO A O 1
ATOM 570 N N . TRP A 1 92 ? 44.811 2.067 133.724 1.00 41.88 73 TRP A N 1
ATOM 571 C CA . TRP A 1 92 ? 43.759 1.102 133.432 1.00 36.99 73 TRP A CA 1
ATOM 572 C C . TRP A 1 92 ? 42.832 0.937 134.627 1.00 37.60 73 TRP A C 1
ATOM 573 O O . TRP A 1 92 ? 43.286 0.718 135.756 1.00 41.07 73 TRP A O 1
ATOM 584 N N . ALA A 1 93 ? 41.529 1.048 134.383 1.00 38.74 74 ALA A N 1
ATOM 585 C CA . ALA A 1 93 ? 40.544 0.817 135.432 1.00 39.00 74 ALA A CA 1
ATOM 586 C C . ALA A 1 93 ? 40.223 -0.671 135.490 1.00 32.12 74 ALA A C 1
ATOM 587 O O . ALA A 1 93 ? 39.754 -1.230 134.489 1.00 32.32 74 ALA A O 1
ATOM 589 N N . PRO A 1 94 ? 40.447 -1.343 136.618 1.00 37.15 75 PRO A N 1
ATOM 590 C CA . PRO A 1 94 ? 40.316 -2.808 136.645 1.00 31.92 75 PRO A CA 1
ATOM 591 C C . PRO A 1 94 ? 38.879 -3.240 136.408 1.00 34.03 75 PRO A C 1
ATOM 592 O O . PRO A 1 94 ? 37.945 -2.691 136.998 1.00 35.04 75 PRO A O 1
ATOM 596 N N . VAL A 1 95 ? 38.712 -4.240 135.534 1.00 29.09 76 VAL A N 1
ATOM 597 C CA . VAL A 1 95 ? 37.421 -4.857 135.269 1.00 27.60 76 VAL A CA 1
ATOM 598 C C . VAL A 1 95 ? 37.608 -6.368 135.203 1.00 26.65 76 VAL A C 1
ATOM 599 O O . VAL A 1 95 ? 38.719 -6.875 135.038 1.00 28.97 76 VAL A O 1
ATOM 603 N N . ALA A 1 96 ? 36.495 -7.088 135.315 1.00 26.50 77 ALA A N 1
ATOM 604 C CA . ALA A 1 96 ? 36.521 -8.527 135.102 1.00 30.94 77 ALA A CA 1
ATOM 605 C C . ALA A 1 96 ? 36.813 -8.844 133.638 1.00 25.27 77 ALA A C 1
ATOM 606 O O . ALA A 1 96 ? 36.489 -8.072 132.732 1.00 28.40 77 ALA A O 1
ATOM 608 N N . ALA A 1 97 ? 37.405 -10.006 133.404 1.00 23.66 78 ALA A N 1
ATOM 609 C CA . ALA A 1 97 ? 37.797 -10.400 132.053 1.00 22.37 78 ALA A CA 1
ATOM 610 C C . ALA A 1 97 ? 36.720 -11.261 131.400 1.00 22.64 78 ALA A C 1
ATOM 611 O O . ALA A 1 97 ? 36.087 -12.086 132.067 1.00 25.05 78 ALA A O 1
ATOM 613 N N . ALA A 1 98 ? 36.551 -11.085 130.079 1.00 22.91 79 ALA A N 1
ATOM 614 C CA . ALA A 1 98 ? 35.549 -11.806 129.293 1.00 24.25 79 ALA A CA 1
ATOM 615 C C . ALA A 1 98 ? 35.960 -13.263 129.054 1.00 21.55 79 ALA A C 1
ATOM 616 O O . ALA A 1 98 ? 37.094 -13.676 129.312 1.00 22.38 79 ALA A O 1
ATOM 618 N N . ASP A 1 99 ? 35.021 -14.039 128.500 1.00 20.20 80 ASP A N 1
ATOM 619 C CA . ASP A 1 99 ? 35.307 -15.434 128.170 1.00 21.75 80 ASP A CA 1
ATOM 620 C C . ASP A 1 99 ? 36.431 -15.555 127.149 1.00 19.23 80 ASP A C 1
ATOM 621 O O . ASP A 1 99 ? 37.198 -16.529 127.172 1.00 19.79 80 ASP A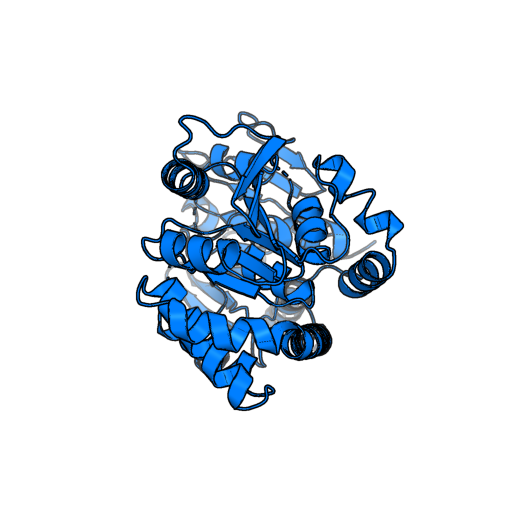 O 1
ATOM 626 N N . VAL A 1 100 ? 36.502 -14.605 126.218 1.00 18.42 81 VAL A N 1
ATOM 627 C CA . VAL A 1 100 ? 37.529 -14.547 125.184 1.00 18.38 81 VAL A CA 1
ATOM 628 C C . VAL A 1 100 ? 38.135 -13.157 125.215 1.00 20.50 81 VAL A C 1
ATOM 629 O O . VAL A 1 100 ? 37.411 -12.164 125.320 1.00 19.92 81 VAL A O 1
ATOM 633 N N . VAL A 1 101 ? 39.458 -13.085 125.128 1.00 17.32 82 VAL A N 1
ATOM 634 C CA . VAL A 1 101 ? 40.162 -11.819 125.043 1.00 17.34 82 VAL A CA 1
ATOM 635 C C . VAL A 1 101 ? 40.978 -11.855 123.766 1.00 17.97 82 VAL A C 1
ATOM 636 O O . VAL A 1 101 ? 41.803 -12.753 123.582 1.00 19.35 82 VAL A O 1
ATOM 640 N N . ILE A 1 102 ? 40.743 -10.891 122.892 1.00 18.69 83 ILE A N 1
ATOM 641 C CA . ILE A 1 102 ? 41.471 -10.772 121.634 1.00 17.44 83 ILE A CA 1
ATOM 642 C C . ILE A 1 102 ? 42.384 -9.559 121.719 1.00 21.79 83 ILE A C 1
ATOM 643 O O . ILE A 1 102 ? 41.915 -8.429 121.921 1.00 22.20 83 ILE A O 1
ATOM 648 N N . GLU A 1 103 ? 43.687 -9.791 121.563 1.00 18.33 84 GLU A N 1
ATOM 649 C CA . GLU A 1 103 ? 44.646 -8.728 121.296 1.00 21.43 84 GLU A CA 1
ATOM 650 C C . GLU A 1 103 ? 44.687 -8.539 119.787 1.00 26.23 84 GLU A C 1
ATOM 651 O O . GLU A 1 103 ? 45.145 -9.427 119.068 1.00 29.96 84 GLU A O 1
ATOM 657 N N . ALA A 1 104 ? 44.218 -7.398 119.299 1.00 22.97 85 ALA A N 1
ATOM 658 C CA . ALA A 1 104 ? 44.267 -7.160 117.861 1.00 24.23 85 ALA A CA 1
ATOM 659 C C . ALA A 1 104 ? 45.637 -6.616 117.487 1.00 26.96 85 ALA A C 1
ATOM 660 O O . ALA A 1 104 ? 46.050 -5.571 117.996 1.00 30.55 85 ALA A O 1
ATOM 662 N N . PHE A 1 105 ? 46.349 -7.333 116.610 1.00 27.25 86 PHE A N 1
ATOM 663 C CA . PHE A 1 105 ? 47.589 -6.830 116.023 1.00 25.71 86 PHE A CA 1
ATOM 664 C C . PHE A 1 105 ? 48.655 -6.549 117.086 1.00 36.40 86 PHE A C 1
ATOM 665 O O . PHE A 1 105 ? 49.307 -5.502 117.082 1.00 36.72 86 PHE A O 1
ATOM 673 N N . ALA A 1 106 ? 48.815 -7.490 118.016 1.00 38.23 87 ALA A N 1
ATOM 674 C CA . ALA A 1 106 ? 49.978 -7.547 118.903 1.00 51.28 87 ALA A CA 1
ATOM 675 C C . ALA A 1 106 ? 50.076 -6.337 119.830 1.00 47.43 87 ALA A C 1
ATOM 676 O O . ALA A 1 106 ? 51.171 -5.956 120.250 1.00 47.36 87 ALA A O 1
ATOM 678 N N . CYS A 1 107 ? 48.948 -5.718 120.160 1.00 41.47 88 CYS A N 1
ATOM 679 C CA . CYS A 1 107 ? 48.953 -4.756 121.250 1.00 42.06 88 CYS A CA 1
ATOM 680 C C . CYS A 1 107 ? 49.058 -5.505 122.579 1.00 38.96 88 CYS A C 1
ATOM 681 O O . CYS A 1 107 ? 48.774 -6.702 122.668 1.00 56.49 88 CYS A O 1
ATOM 684 N N . GLU A 1 108 ? 49.482 -4.798 123.616 1.00 43.36 89 GLU A N 1
ATOM 685 C CA . GLU A 1 108 ? 49.762 -5.421 124.904 1.00 51.66 89 GLU A CA 1
ATOM 686 C C . GLU A 1 108 ? 48.601 -5.224 125.872 1.00 43.76 89 GLU A C 1
ATOM 687 O O . GLU A 1 108 ? 48.144 -4.095 126.082 1.00 47.15 89 GLU A O 1
ATOM 693 N N . LEU A 1 109 ? 48.145 -6.323 126.475 1.00 37.50 90 LEU A N 1
ATOM 694 C CA . LEU A 1 109 ? 47.061 -6.263 127.441 1.00 33.41 90 LEU A CA 1
ATOM 695 C C . LEU A 1 109 ? 47.492 -5.534 128.711 1.00 30.82 90 LEU A C 1
ATOM 696 O O . LEU A 1 109 ? 48.657 -5.598 129.111 1.00 38.61 90 LEU A O 1
ATOM 701 N N . PRO A 1 110 ? 46.557 -4.856 129.377 1.00 29.72 91 PRO A N 1
ATOM 702 C CA . PRO A 1 110 ? 46.844 -4.304 130.705 1.00 34.92 91 PRO A CA 1
ATOM 703 C C . PRO A 1 110 ? 47.187 -5.409 131.698 1.00 33.72 91 PRO A C 1
ATOM 704 O O . PRO A 1 110 ? 46.615 -6.501 131.664 1.00 30.27 91 PRO A O 1
ATOM 708 N N . GLU A 1 111 ? 48.127 -5.112 132.594 1.00 32.45 92 GLU A N 1
ATOM 709 C CA . GLU A 1 111 ? 48.574 -6.123 133.544 1.00 34.48 92 GLU A CA 1
ATOM 710 C C . GLU A 1 111 ? 47.417 -6.633 134.393 1.00 33.89 92 GLU A C 1
ATOM 711 O O . GLU A 1 111 ? 47.316 -7.838 134.659 1.00 36.12 92 GLU A O 1
ATOM 717 N N . ALA A 1 112 ? 46.533 -5.733 134.829 1.00 32.14 93 ALA A N 1
ATOM 718 C CA . ALA A 1 112 ? 45.419 -6.161 135.668 1.00 35.01 93 ALA A CA 1
ATOM 719 C C . ALA A 1 112 ? 44.456 -7.053 134.902 1.00 28.02 93 ALA A C 1
ATOM 720 O O . ALA A 1 112 ? 43.809 -7.916 135.507 1.00 29.67 93 ALA A O 1
ATOM 722 N N . HIS A 1 113 ? 44.346 -6.863 133.584 1.00 26.74 94 HIS A N 1
ATOM 723 C CA . HIS A 1 113 ? 43.449 -7.707 132.809 1.00 25.11 94 HIS A CA 1
ATOM 724 C C . HIS A 1 113 ? 44.006 -9.115 132.690 1.00 27.31 94 HIS A C 1
ATOM 725 O O . HIS A 1 113 ? 43.247 -10.085 132.700 1.00 25.87 94 HIS A O 1
ATOM 732 N N . ARG A 1 114 ? 45.327 -9.246 132.561 1.00 26.04 95 ARG A N 1
ATOM 733 C CA . ARG A 1 114 ? 45.927 -10.575 132.555 1.00 29.82 95 ARG A CA 1
ATOM 734 C C . ARG A 1 114 ? 45.686 -11.290 133.878 1.00 27.87 95 ARG A C 1
ATOM 735 O O . ARG A 1 114 ? 45.387 -12.488 133.897 1.00 30.15 95 ARG A O 1
ATOM 743 N N . GLN A 1 115 ? 45.795 -10.567 134.998 1.00 27.76 96 GLN A N 1
ATOM 744 C CA . GLN A 1 115 ? 45.422 -11.145 136.285 1.00 28.79 96 GLN A CA 1
ATOM 745 C C . GLN A 1 115 ? 43.956 -11.563 136.284 1.00 28.80 96 GLN A C 1
ATOM 746 O O . GLN A 1 115 ? 43.610 -12.655 136.749 1.00 28.12 96 GLN A O 1
ATOM 752 N N . ALA A 1 116 ? 43.076 -10.696 135.776 1.00 26.97 97 ALA A N 1
ATOM 753 C CA . ALA A 1 116 ? 41.655 -11.022 135.745 1.00 26.32 97 ALA A CA 1
ATOM 754 C C . ALA A 1 116 ? 41.400 -12.271 134.909 1.00 25.28 97 ALA A C 1
ATOM 755 O O . ALA A 1 116 ? 40.553 -13.099 135.259 1.00 27.32 97 ALA A O 1
ATOM 765 N N . ARG A 1 118 ? 43.417 -14.778 134.493 1.00 25.81 99 ARG A N 1
ATOM 766 C CA . ARG A 1 118 ? 43.910 -15.933 135.243 1.00 34.38 99 ARG A CA 1
ATOM 767 C C . ARG A 1 118 ? 42.998 -16.311 136.398 1.00 33.95 99 ARG A C 1
ATOM 768 O O . ARG A 1 118 ? 42.928 -17.487 136.767 1.00 38.86 99 ARG A O 1
ATOM 776 N N . GLU A 1 119 ? 42.340 -15.331 137.014 1.00 29.46 100 GLU A N 1
ATOM 777 C CA . GLU A 1 119 ? 41.575 -15.569 138.233 1.00 33.95 100 GLU A CA 1
ATOM 778 C C . GLU A 1 119 ? 40.241 -16.258 137.993 1.00 31.26 100 GLU A C 1
ATOM 779 O O . GLU A 1 119 ? 39.629 -16.734 138.958 1.00 33.31 100 GLU A O 1
ATOM 785 N N . ARG A 1 120 ? 39.764 -16.261 136.755 1.00 29.62 101 ARG A N 1
ATOM 786 C CA . ARG A 1 120 ? 38.483 -16.865 136.410 1.00 30.83 101 ARG A CA 1
ATOM 787 C C . ARG A 1 120 ? 38.500 -18.367 136.664 1.00 28.77 101 ARG A C 1
ATOM 788 O O . ARG A 1 120 ? 39.517 -19.036 136.456 1.00 32.32 101 ARG A O 1
ATOM 796 N N . LYS A 1 121 ? 37.352 -18.900 137.099 1.00 33.88 102 LYS A N 1
ATOM 797 C CA . LYS A 1 121 ? 37.206 -20.348 137.234 1.00 35.74 102 LYS A CA 1
ATOM 798 C C . LYS A 1 121 ? 37.581 -21.056 135.938 1.00 34.10 102 LYS A C 1
ATOM 799 O O . LYS A 1 121 ? 38.262 -22.086 135.958 1.00 35.93 102 LYS A O 1
ATOM 805 N N . ARG A 1 122 ? 37.140 -20.515 134.804 1.00 28.81 103 ARG A N 1
ATOM 806 C CA . ARG A 1 122 ? 37.659 -20.905 133.495 1.00 27.69 103 ARG A CA 1
ATOM 807 C C . ARG A 1 122 ? 38.433 -19.737 132.900 1.00 27.96 103 ARG A C 1
ATOM 808 O O . ARG A 1 122 ? 37.822 -18.759 132.433 1.00 27.87 103 ARG A O 1
ATOM 816 N N . PRO A 1 123 ? 39.762 -19.785 132.896 1.00 27.09 104 PRO A N 1
ATOM 817 C CA . PRO A 1 123 ? 40.546 -18.665 132.361 1.00 26.75 104 PRO A CA 1
ATOM 818 C C . PRO A 1 123 ? 40.107 -18.280 130.958 1.00 28.82 104 PRO A C 1
ATOM 819 O O . PRO A 1 123 ? 39.651 -19.113 130.169 1.00 26.86 104 PRO A O 1
ATOM 823 N N . SER A 1 124 ? 40.228 -16.993 130.664 1.00 22.16 105 SER A N 1
ATOM 824 C CA . SER A 1 124 ? 39.840 -16.492 129.350 1.00 20.74 105 SER A CA 1
ATOM 825 C C . SER A 1 124 ? 40.589 -17.218 128.238 1.00 24.33 105 SER A C 1
ATOM 826 O O . SER A 1 124 ? 41.776 -17.520 128.368 1.00 25.38 105 SER A O 1
ATOM 829 N N . LEU A 1 125 ? 39.903 -17.458 127.118 1.00 19.54 106 LEU A N 1
ATOM 830 C CA . LEU A 1 125 ? 40.611 -17.796 125.888 1.00 18.97 106 LEU A CA 1
ATOM 831 C C . LEU A 1 125 ? 41.306 -16.546 125.385 1.00 22.84 106 LEU A C 1
ATOM 832 O O . LEU A 1 125 ? 40.658 -15.519 125.167 1.00 21.99 106 LEU A O 1
ATOM 837 N N . TRP A 1 126 ? 42.614 -16.631 125.203 1.00 20.16 107 TRP A N 1
ATOM 838 C CA . TRP A 1 126 ? 43.453 -15.497 124.839 1.00 18.30 107 TRP A CA 1
ATOM 839 C C . TRP A 1 126 ? 43.904 -15.680 123.394 1.00 18.30 107 TRP A C 1
ATOM 840 O O . TRP A 1 126 ? 44.609 -16.641 123.096 1.00 21.75 107 TRP A O 1
ATOM 851 N N . LEU A 1 127 ? 43.516 -14.753 122.520 1.00 19.28 108 LEU A N 1
ATOM 852 C CA . LEU A 1 127 ? 43.838 -14.812 121.097 1.00 19.04 108 LEU A CA 1
ATOM 853 C C . LEU A 1 127 ? 44.640 -13.582 120.697 1.00 23.27 108 LEU A C 1
ATOM 854 O O . LEU A 1 127 ? 44.460 -12.497 121.258 1.00 23.64 108 LEU A O 1
ATOM 859 N N . ASN A 1 128 ? 45.534 -13.755 119.722 1.00 18.70 109 ASN A N 1
ATOM 860 C CA . ASN A 1 128 ? 46.162 -12.635 119.032 1.00 19.67 109 ASN A CA 1
ATOM 861 C C . ASN A 1 128 ? 45.670 -12.664 117.592 1.00 20.36 109 ASN A C 1
ATOM 862 O O . ASN A 1 128 ? 45.916 -13.640 116.874 1.00 22.39 109 ASN A O 1
ATOM 867 N N . LEU A 1 129 ? 44.952 -11.627 117.188 1.00 19.00 110 LEU A N 1
ATOM 868 C CA . LEU A 1 129 ? 44.486 -11.520 115.813 1.00 20.93 110 LEU A CA 1
ATOM 869 C C . LEU A 1 129 ? 45.609 -10.895 115.001 1.00 21.41 110 LEU A C 1
ATOM 870 O O . LEU A 1 129 ? 46.044 -9.777 115.300 1.00 22.88 110 LEU A O 1
ATOM 875 N N . GLU A 1 130 ? 46.108 -11.634 114.010 1.00 18.16 111 GLU A N 1
ATOM 876 C CA . GLU A 1 130 ? 47.248 -11.210 113.215 1.00 19.40 111 GLU A CA 1
ATOM 877 C C . GLU A 1 130 ? 46.801 -10.456 111.959 1.00 18.87 111 GLU A C 1
ATOM 878 O O . GLU A 1 130 ? 45.645 -10.525 111.528 1.00 20.18 111 GLU A O 1
ATOM 884 N N . TYR A 1 131 ? 47.746 -9.724 111.388 1.00 17.49 112 TYR A N 1
ATOM 885 C CA . TYR A 1 131 ? 47.522 -9.108 110.083 1.00 17.65 112 TYR A CA 1
ATOM 886 C C . TYR A 1 131 ? 47.298 -10.175 109.016 1.00 23.30 112 TYR A C 1
ATOM 887 O O . TYR A 1 131 ? 47.856 -11.272 109.075 1.00 23.92 112 TYR A O 1
ATOM 896 N N . LEU A 1 132 ? 46.484 -9.828 108.023 1.00 21.78 113 LEU A N 1
ATOM 897 C CA . LEU A 1 132 ? 46.195 -10.725 106.911 1.00 20.32 113 LEU A CA 1
ATOM 898 C C . LEU A 1 132 ? 47.401 -10.866 105.993 1.00 20.75 113 LEU A C 1
ATOM 899 O O . LEU A 1 132 ? 48.023 -9.870 105.604 1.00 23.00 113 LEU A O 1
ATOM 904 N N . SER A 1 133 ? 47.710 -12.103 105.603 1.00 18.26 114 SER A N 1
ATOM 905 C CA . SER A 1 133 ? 48.781 -12.347 104.645 1.00 20.35 114 SER A CA 1
ATOM 906 C C . SER A 1 133 ? 48.416 -13.519 103.747 1.00 18.85 114 SER A C 1
ATOM 907 O O . SER A 1 133 ? 47.776 -14.479 104.183 1.00 21.84 114 SER A O 1
ATOM 910 N N . ALA A 1 134 ? 48.849 -13.433 102.496 1.00 19.68 115 ALA A N 1
ATOM 911 C CA . ALA A 1 134 ? 48.760 -14.549 101.565 1.00 20.04 115 ALA A CA 1
ATOM 912 C C . ALA A 1 134 ? 49.980 -15.457 101.620 1.00 23.44 115 ALA A C 1
ATOM 913 O O . ALA A 1 134 ? 50.067 -16.403 100.831 1.00 24.94 115 ALA A O 1
ATOM 915 N N . GLU A 1 135 ? 50.940 -15.176 102.500 1.00 21.56 116 GLU A N 1
ATOM 916 C CA . GLU A 1 135 ? 52.139 -15.997 102.553 1.00 25.82 116 GLU A CA 1
ATOM 917 C C . GLU A 1 135 ? 51.771 -17.407 102.987 1.00 22.44 116 GLU A C 1
ATOM 918 O O . GLU A 1 135 ? 50.943 -17.596 103.879 1.00 21.38 116 GLU A O 1
ATOM 924 N N . GLU A 1 136 ? 52.383 -18.398 102.329 1.00 23.63 117 GLU A N 1
ATOM 925 C CA . GLU A 1 136 ? 52.012 -19.787 102.578 1.00 31.54 117 GLU A CA 1
ATOM 926 C C . GLU A 1 136 ? 52.267 -20.190 104.024 1.00 31.63 117 GLU A C 1
ATOM 927 O O . GLU A 1 136 ? 51.542 -21.032 104.574 1.00 29.54 117 GLU A O 1
ATOM 929 N N . TRP A 1 137 ? 53.273 -19.593 104.665 1.00 24.26 118 TRP A N 1
ATOM 930 C CA . TRP A 1 137 ? 53.691 -20.073 105.983 1.00 29.31 118 TRP A CA 1
ATOM 931 C C . TRP A 1 137 ? 52.683 -19.800 107.088 1.00 28.29 118 TRP A C 1
ATOM 932 O O . TRP A 1 137 ? 52.779 -20.431 108.147 1.00 26.16 118 TRP A O 1
ATOM 943 N N . ILE A 1 138 ? 51.737 -18.874 106.904 1.00 23.26 119 ILE A N 1
ATOM 944 C CA . ILE A 1 138 ? 50.819 -18.593 108.008 1.00 20.58 119 ILE A CA 1
ATOM 945 C C . ILE A 1 138 ? 49.977 -19.815 108.336 1.00 21.46 119 ILE A C 1
ATOM 946 O O . ILE A 1 138 ? 49.499 -19.947 109.464 1.00 22.30 119 ILE A O 1
ATOM 951 N N . GLY A 1 139 ? 49.806 -20.733 107.382 1.00 23.69 120 GLY A N 1
ATOM 952 C CA . GLY A 1 139 ? 49.041 -21.939 107.663 1.00 28.55 120 GLY A CA 1
ATOM 953 C C . GLY A 1 139 ? 49.673 -22.798 108.746 1.00 27.63 120 GLY A C 1
ATOM 954 O O . GLY A 1 139 ? 48.968 -23.438 109.530 1.00 29.39 120 GLY A O 1
ATOM 955 N N . SER A 1 140 ? 51.007 -22.843 108.788 1.00 23.66 121 SER A N 1
ATOM 956 C CA . SER A 1 140 ? 51.712 -23.599 109.818 1.00 25.91 121 SER A CA 1
ATOM 957 C C . SER A 1 140 ? 51.628 -22.952 111.196 1.00 26.65 121 SER A C 1
ATOM 958 O O . SER A 1 140 ? 51.952 -23.612 112.191 1.00 30.21 121 SER A O 1
ATOM 961 N N . CYS A 1 141 ? 51.213 -21.690 111.286 1.00 22.49 122 CYS A N 1
ATOM 962 C CA . CYS A 1 141 ? 51.143 -20.988 112.559 1.00 24.25 122 CYS A CA 1
ATOM 963 C C . CYS A 1 141 ? 49.725 -20.683 113.009 1.00 22.68 122 CYS A C 1
ATOM 964 O O . CYS A 1 141 ? 49.536 -20.225 114.143 1.00 24.41 122 CYS A O 1
ATOM 967 N N . HIS A 1 142 ? 48.731 -20.880 112.149 1.00 24.02 123 HIS A N 1
ATOM 968 C CA . HIS A 1 142 ? 47.370 -20.563 112.542 1.00 20.71 123 HIS A CA 1
ATOM 969 C C . HIS A 1 142 ? 46.931 -21.499 113.660 1.00 22.79 123 HIS A C 1
ATOM 970 O O . HIS A 1 142 ? 47.188 -22.703 113.599 1.00 21.61 123 HIS A O 1
ATOM 977 N N . ALA A 1 14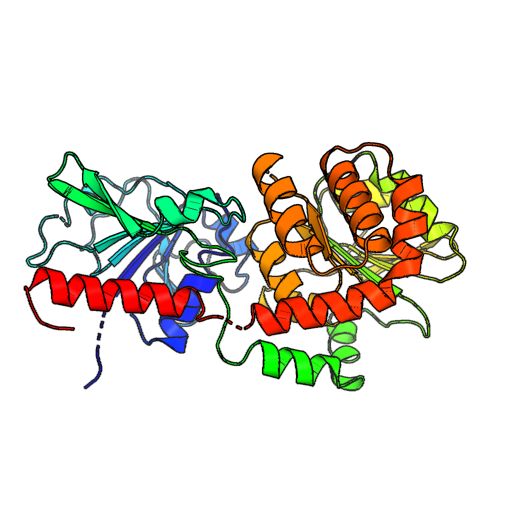3 ? 46.310 -20.928 114.700 1.00 20.05 124 ALA A N 1
ATOM 978 C CA . ALA A 1 143 ? 45.804 -21.629 115.876 1.00 19.73 124 ALA A CA 1
ATOM 979 C C . ALA A 1 143 ? 46.930 -22.166 116.744 1.00 22.91 124 ALA A C 1
ATOM 980 O O . ALA A 1 143 ? 46.687 -23.015 117.613 1.00 23.87 124 ALA A O 1
ATOM 982 N N . LEU A 1 144 ? 48.150 -21.696 116.536 1.00 20.97 125 LEU A N 1
ATOM 983 C CA . LEU A 1 144 ? 49.282 -22.164 117.323 1.00 21.86 125 LEU A CA 1
ATOM 984 C C . LEU A 1 144 ? 49.161 -21.650 118.751 1.00 24.61 125 LEU A C 1
ATOM 985 O O . LEU A 1 144 ? 49.023 -20.438 118.953 1.00 21.56 125 LEU A O 1
ATOM 990 N N . PRO A 1 145 ? 49.195 -22.527 119.760 1.00 27.24 126 PRO A N 1
ATOM 991 C CA . PRO A 1 145 ? 49.237 -22.064 121.148 1.00 29.19 126 PRO A CA 1
ATOM 992 C C . PRO A 1 145 ? 50.640 -21.647 121.553 1.00 32.86 126 PRO A C 1
ATOM 993 O O . PRO A 1 145 ? 51.643 -22.227 121.127 1.00 25.57 126 PRO A O 1
ATOM 997 N N . SER A 1 146 ? 50.705 -20.637 122.409 1.00 30.29 127 SER A N 1
ATOM 998 C CA . SER A 1 146 ? 51.970 -20.238 123.009 1.00 30.98 127 SER A CA 1
ATOM 999 C C . SER A 1 146 ? 51.783 -20.086 124.511 1.00 32.80 127 SER A C 1
ATOM 1000 O O . SER A 1 146 ? 51.079 -19.177 124.962 1.00 31.87 127 SER A O 1
ATOM 1003 N N . LEU A 1 147 ? 52.423 -20.973 125.269 1.00 33.00 128 LEU A N 1
ATOM 1004 C CA . LEU A 1 147 ? 52.402 -20.917 126.727 1.00 29.91 128 LEU A CA 1
ATOM 1005 C C . LEU A 1 147 ? 53.116 -19.651 127.185 1.00 40.20 128 LEU A C 1
ATOM 1006 O O . LEU A 1 147 ? 54.275 -19.420 126.826 1.00 45.82 128 LEU A O 1
ATOM 1011 N N . GLN A 1 148 ? 52.431 -18.831 127.977 1.00 41.94 129 GLN A N 1
ATOM 1012 C CA . GLN A 1 148 ? 52.994 -17.589 128.484 1.00 37.81 129 GLN A CA 1
ATOM 1013 C C . GLN A 1 148 ? 53.553 -17.792 129.892 1.00 41.03 129 GLN A C 1
ATOM 1014 O O . GLN A 1 148 ? 53.345 -18.826 130.536 1.00 42.04 129 GLN A O 1
ATOM 1020 N N . ALA A 1 149 ? 54.273 -16.773 130.367 1.00 55.48 130 ALA A N 1
ATOM 1021 C CA . ALA A 1 149 ? 54.932 -16.873 131.666 1.00 66.46 130 ALA A CA 1
ATOM 1022 C C . ALA A 1 149 ? 53.919 -16.944 132.801 1.00 68.75 130 ALA A C 1
ATOM 1023 O O . ALA A 1 149 ? 54.106 -17.702 133.760 1.00 77.16 130 ALA A O 1
ATOM 1025 N N . CYS A 1 150 ? 52.838 -16.167 132.708 1.00 64.92 131 CYS A N 1
ATOM 1026 C CA . CYS A 1 150 ? 51.823 -16.166 133.754 1.00 57.23 131 CYS A CA 1
ATOM 1027 C C . CYS A 1 150 ? 51.106 -17.502 133.877 1.00 58.58 131 CYS A C 1
ATOM 1028 O O . CYS A 1 150 ? 50.379 -17.705 134.855 1.00 60.68 131 CYS A O 1
ATOM 1031 N N . GLY A 1 151 ? 51.295 -18.415 132.925 1.00 44.17 132 GLY A N 1
ATOM 1032 C CA . GLY A 1 151 ? 50.682 -19.727 132.959 1.00 46.68 132 GLY A CA 1
ATOM 1033 C C . GLY A 1 151 ? 49.537 -19.896 131.987 1.00 40.20 132 GLY A C 1
ATOM 1034 O O . GLY A 1 151 ? 49.123 -21.035 131.725 1.00 45.99 132 GLY A O 1
ATOM 1035 N N . LEU A 1 152 ? 49.003 -18.800 131.463 1.00 36.71 133 LEU A N 1
ATOM 1036 C CA . LEU A 1 152 ? 48.021 -18.878 130.401 1.00 29.08 133 LEU A CA 1
ATOM 1037 C C . LEU A 1 152 ? 48.732 -19.125 129.079 1.00 34.36 133 LEU A C 1
ATOM 1038 O O . LEU A 1 152 ? 49.918 -18.830 128.923 1.00 37.36 133 LEU A O 1
ATOM 1043 N N . SER A 1 153 ? 48.001 -19.679 128.123 1.00 31.81 134 SER A N 1
ATOM 1044 C CA . SER A 1 153 ? 48.488 -19.745 126.755 1.00 28.19 134 SER A CA 1
ATOM 1045 C C . SER A 1 153 ? 47.692 -18.768 125.905 1.00 28.40 134 SER A C 1
ATOM 1046 O O . SER A 1 153 ? 46.528 -18.479 126.192 1.00 26.94 134 SER A O 1
ATOM 1049 N N . LYS A 1 154 ? 48.337 -18.230 124.879 1.00 24.69 135 LYS A N 1
ATOM 1050 C CA . LYS A 1 154 ? 47.636 -17.421 123.897 1.00 25.72 135 LYS A CA 1
ATOM 1051 C C . LYS A 1 154 ? 47.765 -18.085 122.534 1.00 33.42 135 LYS A C 1
ATOM 1052 O O . LYS A 1 154 ? 48.761 -18.754 122.247 1.00 40.31 135 LYS A O 1
ATOM 1058 N N . TYR A 1 155 ? 46.733 -17.922 121.714 1.00 21.29 136 TYR A N 1
ATOM 1059 C CA . TYR A 1 155 ? 46.633 -18.613 120.437 1.00 21.68 136 TYR A CA 1
ATOM 1060 C C . TYR A 1 155 ? 46.743 -17.589 119.325 1.00 22.14 136 TYR A C 1
ATOM 1061 O O . TYR A 1 155 ? 46.096 -16.540 119.382 1.00 21.78 136 TYR A O 1
ATOM 1070 N N . PHE A 1 156 ? 47.581 -17.878 118.331 1.00 18.42 137 PHE A N 1
ATOM 1071 C CA . PHE A 1 156 ? 47.695 -17.004 117.174 1.00 23.61 137 PHE A CA 1
ATOM 1072 C C . PHE A 1 156 ? 46.595 -17.325 116.181 1.00 23.16 137 PHE A C 1
ATOM 1073 O O . PHE A 1 156 ? 46.328 -18.492 115.894 1.00 24.96 137 PHE A O 1
ATOM 1081 N N . PHE A 1 157 ? 45.948 -16.285 115.662 1.00 19.54 138 PHE A N 1
ATOM 1082 C CA . PHE A 1 157 ? 44.834 -16.453 114.738 1.00 22.12 138 PHE A CA 1
ATOM 1083 C C . PHE A 1 157 ? 45.180 -15.649 113.488 1.00 18.85 138 PHE A C 1
ATOM 1084 O O . PHE A 1 157 ? 45.188 -14.419 113.533 1.00 17.74 138 PHE A O 1
ATOM 1092 N N . PHE A 1 158 ? 45.511 -16.347 112.389 1.00 18.35 139 PHE A N 1
ATOM 1093 C CA . PHE A 1 158 ? 46.010 -15.732 111.162 1.00 16.79 139 PHE A CA 1
ATOM 1094 C C . PHE A 1 158 ? 44.900 -15.720 110.124 1.00 20.55 139 PHE A C 1
ATOM 1095 O O . PHE A 1 158 ? 44.583 -16.787 109.576 1.00 21.78 139 PHE A O 1
ATOM 1103 N N . PRO A 1 159 ? 44.302 -14.572 109.798 1.00 18.41 140 PRO A N 1
ATOM 1104 C CA . PRO A 1 159 ? 43.410 -14.516 108.633 1.00 19.03 140 PRO A CA 1
ATOM 1105 C C . PRO A 1 159 ? 44.181 -14.940 107.397 1.00 19.19 140 PRO A C 1
ATOM 1106 O O . PRO A 1 159 ? 45.399 -14.765 107.322 1.00 21.63 140 PRO A O 1
ATOM 1110 N N . GLY A 1 160 ? 43.469 -15.480 106.410 1.00 17.63 141 GLY A N 1
ATOM 1111 C CA . GLY A 1 160 ? 44.200 -15.940 105.235 1.00 18.89 141 GLY A CA 1
ATOM 1112 C C . GLY A 1 160 ? 43.285 -16.229 104.064 1.00 21.90 141 GLY A C 1
ATOM 1113 O O . GLY A 1 160 ? 42.058 -16.252 104.189 1.00 18.75 141 GLY A O 1
ATOM 1114 N N . PHE A 1 161 ? 43.919 -16.460 102.913 1.00 18.73 142 PHE A N 1
ATOM 1115 C CA . PHE A 1 161 ? 43.224 -16.641 101.643 1.00 21.48 142 PHE A CA 1
ATOM 1116 C C . PHE A 1 161 ? 43.098 -18.100 101.233 1.00 28.33 142 PHE A C 1
ATOM 1117 O O . PHE A 1 161 ? 42.401 -18.399 100.260 1.00 27.30 142 PHE A O 1
ATOM 1125 N N . ARG A 1 162 ? 43.793 -18.994 101.914 1.00 21.46 143 ARG A N 1
ATOM 1126 C CA . ARG A 1 162 ? 43.761 -20.421 101.620 1.00 24.23 143 ARG A CA 1
ATOM 1127 C C . ARG A 1 162 ? 43.698 -21.182 102.935 1.00 28.05 143 ARG A C 1
ATOM 1128 O O . ARG A 1 162 ? 43.847 -20.605 104.014 1.00 28.44 143 ARG A O 1
ATOM 1136 N N . GLU A 1 163 ? 43.470 -22.526 102.841 1.00 28.29 144 GLU A N 1
ATOM 1137 C CA . GLU A 1 163 ? 43.466 -23.290 104.079 1.00 28.99 144 GLU A CA 1
ATOM 1138 C C . GLU A 1 163 ? 44.819 -23.959 104.304 1.00 34.04 144 GLU A C 1
ATOM 1139 O O . GLU A 1 163 ? 45.484 -24.366 103.344 1.00 40.39 144 GLU A O 1
ATOM 1145 N N . PRO A 1 164 ? 45.264 -24.094 105.562 1.00 29.37 145 PRO A N 1
ATOM 1146 C CA . PRO A 1 164 ? 44.585 -23.661 106.786 1.00 28.13 145 PRO A CA 1
ATOM 1147 C C . PRO A 1 164 ? 44.826 -22.190 107.097 1.00 27.19 145 PRO A C 1
ATOM 1148 O O . PRO A 1 164 ? 45.909 -21.678 106.802 1.00 27.77 145 PRO A O 1
ATOM 1152 N N . SER A 1 165 ? 43.821 -21.535 107.682 1.00 23.77 146 SER A N 1
ATOM 1153 C CA . SER A 1 165 ? 43.907 -20.133 108.072 1.00 20.01 146 SER A CA 1
ATOM 1154 C C . SER A 1 165 ? 42.622 -19.730 108.786 1.00 19.76 146 SER A C 1
ATOM 1155 O O . SER A 1 165 ? 41.681 -20.531 108.883 1.00 23.29 146 SER A O 1
ATOM 1158 N N . GLY A 1 166 ? 42.571 -18.498 109.286 1.00 20.42 147 GLY A N 1
ATOM 1159 C CA . GLY A 1 166 ? 41.382 -17.964 109.915 1.00 19.77 147 GLY A CA 1
ATOM 1160 C C . GLY A 1 166 ? 40.402 -17.317 108.953 1.00 22.50 147 GLY A C 1
ATOM 1161 O O . GLY A 1 166 ? 39.421 -16.717 109.402 1.00 22.80 147 GLY A O 1
ATOM 1162 N N . GLY A 1 167 ? 40.637 -17.418 107.644 1.00 20.72 148 GLY A N 1
ATOM 1163 C CA . GLY A 1 167 ? 39.669 -16.898 106.673 1.00 17.74 148 GLY A CA 1
ATOM 1164 C C . GLY A 1 167 ? 39.703 -15.384 106.579 1.00 18.20 148 GLY A C 1
ATOM 1165 O O . GLY A 1 167 ? 40.660 -14.733 107.003 1.00 19.34 148 GLY A O 1
ATOM 1166 N N . LEU A 1 168 ? 38.649 -14.824 105.968 1.00 18.25 149 LEU A N 1
ATOM 1167 C CA . LEU A 1 168 ? 38.490 -13.391 105.759 1.00 17.90 149 LEU A CA 1
ATOM 1168 C C . LEU A 1 168 ? 37.184 -12.923 106.382 1.00 15.72 149 LEU A C 1
ATOM 1169 O O . LEU A 1 168 ? 36.190 -13.655 106.352 1.00 17.79 149 LEU A O 1
ATOM 1174 N N . LEU A 1 169 ? 37.186 -11.702 106.932 1.00 16.11 150 LEU A N 1
ATOM 1175 C CA . LEU A 1 169 ? 35.946 -11.093 107.409 1.00 19.71 150 LEU A CA 1
ATOM 1176 C C . LEU A 1 169 ? 34.965 -10.931 106.259 1.00 21.48 150 LEU A C 1
ATOM 1177 O O . LEU A 1 169 ? 35.323 -10.412 105.194 1.00 20.16 150 LEU A O 1
ATOM 1182 N N . ARG A 1 170 ? 33.720 -11.360 106.484 1.00 18.67 151 ARG A N 1
ATOM 1183 C CA . ARG A 1 170 ? 32.673 -11.253 105.463 1.00 19.08 151 ARG A CA 1
ATOM 1184 C C . ARG A 1 170 ? 31.321 -11.403 106.139 1.00 25.65 151 ARG A C 1
ATOM 1185 O O . ARG A 1 170 ? 31.034 -12.456 106.723 1.00 22.80 151 ARG A O 1
ATOM 1193 N N . GLU A 1 171 ? 30.487 -10.376 106.034 1.00 20.23 152 GLU A N 1
ATOM 1194 C CA . GLU A 1 171 ? 29.173 -10.390 106.655 1.00 24.38 152 GLU A CA 1
ATOM 1195 C C . GLU A 1 171 ? 28.231 -11.352 105.936 1.00 24.73 152 GLU A C 1
ATOM 1196 O O . GLU A 1 171 ? 28.321 -11.566 104.725 1.00 26.60 152 GLU A O 1
ATOM 1202 N N . ALA A 1 172 ? 27.284 -11.904 106.695 1.00 25.31 153 ALA A N 1
ATOM 1203 C CA . ALA A 1 172 ? 26.263 -12.748 106.089 1.00 24.80 153 ALA A CA 1
ATOM 1204 C C . ALA A 1 172 ? 25.521 -11.989 104.999 1.00 26.31 153 ALA A C 1
ATOM 1205 O O . ALA A 1 172 ? 25.143 -10.826 105.172 1.00 32.30 153 ALA A O 1
ATOM 1207 N N . GLY A 1 173 ? 25.321 -12.657 103.869 1.00 27.70 154 GLY A N 1
ATOM 1208 C CA . GLY A 1 173 ? 24.566 -12.093 102.772 1.00 28.92 154 GLY A CA 1
ATOM 1209 C C . GLY A 1 173 ? 25.262 -10.995 102.002 1.00 33.09 154 GLY A C 1
ATOM 1210 O O . GLY A 1 173 ? 24.630 -10.369 101.151 1.00 30.01 154 GLY A O 1
ATOM 1211 N N . LEU A 1 174 ? 26.546 -10.748 102.265 1.00 24.73 155 LEU A N 1
ATOM 1212 C CA . LEU A 1 174 ? 27.222 -9.602 101.652 1.00 23.74 155 LEU A CA 1
ATOM 1213 C C . LEU A 1 174 ? 27.242 -9.699 100.133 1.00 23.83 155 LEU A C 1
ATOM 1214 O O . LEU A 1 174 ? 26.947 -8.721 99.431 1.00 25.51 155 LEU A O 1
ATOM 1219 N N . LEU A 1 175 ? 27.644 -10.852 99.596 1.00 22.53 156 LEU A N 1
ATOM 1220 C CA . LEU A 1 175 ? 27.790 -10.917 98.147 1.00 23.34 156 LEU A CA 1
ATOM 1221 C C . LEU A 1 175 ? 26.436 -10.909 97.449 1.00 25.00 156 LEU A C 1
ATOM 1222 O O . LEU A 1 175 ? 26.317 -10.339 96.362 1.00 24.37 156 LEU A O 1
ATOM 1227 N N . GLU A 1 176 ? 25.402 -11.505 98.061 1.00 24.21 157 GLU A N 1
ATOM 1228 C CA . GLU A 1 176 ? 24.055 -11.371 97.511 1.00 28.26 157 GLU A CA 1
ATOM 1229 C C . GLU A 1 176 ? 23.623 -9.908 97.458 1.00 30.39 157 GLU A C 1
ATOM 1230 O O . GLU A 1 176 ? 23.033 -9.464 96.463 1.00 27.60 157 GLU A O 1
ATOM 1232 N N . ARG A 1 177 ? 23.904 -9.137 98.516 1.00 26.20 158 ARG A N 1
ATOM 1233 C CA . ARG A 1 177 ? 23.554 -7.714 98.487 1.00 26.29 158 ARG A CA 1
ATOM 1234 C C . ARG A 1 177 ? 24.341 -6.987 97.413 1.00 27.62 158 ARG A C 1
ATOM 1235 O O . ARG A 1 177 ? 23.797 -6.137 96.694 1.00 24.98 158 ARG A O 1
ATOM 1243 N N . ARG A 1 178 ? 25.630 -7.302 97.299 1.00 23.96 159 ARG A N 1
ATOM 1244 C CA . ARG A 1 178 ? 26.467 -6.647 96.302 1.00 20.12 159 ARG A CA 1
ATOM 1245 C C . ARG A 1 178 ? 25.971 -6.949 94.897 1.00 25.68 159 ARG A C 1
ATOM 1246 O O . ARG A 1 178 ? 25.900 -6.051 94.052 1.00 23.38 159 ARG A O 1
ATOM 1254 N N . ARG A 1 179 ? 25.621 -8.2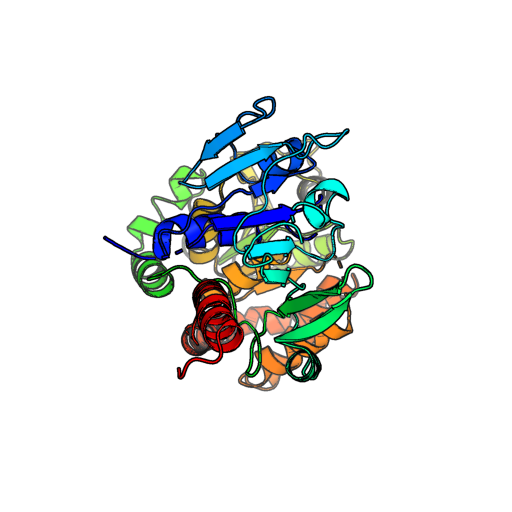06 94.627 1.00 23.16 160 ARG A N 1
ATOM 1255 C CA . ARG A 1 179 ? 25.139 -8.556 93.292 1.00 23.95 160 ARG A CA 1
ATOM 1256 C C . ARG A 1 179 ? 23.855 -7.814 92.946 1.00 30.00 160 ARG A C 1
ATOM 1257 O O . ARG A 1 179 ? 23.700 -7.326 91.818 1.00 29.21 160 ARG A O 1
ATOM 1265 N N . ARG A 1 180 ? 22.923 -7.706 93.900 1.00 29.08 161 ARG A N 1
ATOM 1266 C CA . ARG A 1 180 ? 21.688 -6.984 93.613 1.00 29.89 161 ARG A CA 1
ATOM 1267 C C . ARG A 1 180 ? 21.967 -5.513 93.335 1.00 29.01 161 ARG A C 1
ATOM 1268 O O . ARG A 1 180 ? 21.340 -4.908 92.461 1.00 29.26 161 ARG A O 1
ATOM 1276 N N . PHE A 1 181 ? 22.914 -4.930 94.070 1.00 26.34 162 PHE A N 1
ATOM 1277 C CA . PHE A 1 181 ? 23.267 -3.523 93.902 1.00 24.50 162 PHE A CA 1
ATOM 1278 C C . PHE A 1 181 ? 23.889 -3.275 92.536 1.00 25.75 162 PHE A C 1
ATOM 1279 O O . PHE A 1 181 ? 23.519 -2.326 91.833 1.00 27.16 162 PHE A O 1
ATOM 1287 N N . GLN A 1 182 ? 24.849 -4.113 92.151 1.00 25.36 163 GLN A N 1
ATOM 1288 C CA . GLN A 1 182 ? 25.532 -3.942 90.871 1.00 23.98 163 GLN A CA 1
ATOM 1289 C C . GLN A 1 182 ? 24.631 -4.237 89.687 1.00 27.86 163 GLN A C 1
ATOM 1290 O O . GLN A 1 182 ? 24.928 -3.789 88.573 1.00 28.08 163 GLN A O 1
ATOM 1296 N N . ALA A 1 183 ? 23.548 -4.977 89.898 1.00 28.17 164 ALA A N 1
ATOM 1297 C CA . ALA A 1 183 ? 22.589 -5.251 88.839 1.00 31.57 164 ALA A CA 1
ATOM 1298 C C . ALA A 1 183 ? 21.539 -4.159 88.697 1.00 37.63 164 ALA A C 1
ATOM 1299 O O . ALA A 1 183 ? 20.699 -4.246 87.795 1.00 38.33 164 ALA A O 1
ATOM 1301 N N . SER A 1 184 ? 21.573 -3.125 89.538 1.00 33.72 165 SER A N 1
ATOM 1302 C CA . SER A 1 184 ? 20.567 -2.064 89.521 1.00 35.02 165 SER A CA 1
ATOM 1303 C C . SER A 1 184 ? 21.228 -0.736 89.185 1.00 36.49 165 SER A C 1
ATOM 1304 O O . SER A 1 184 ? 21.961 -0.179 90.010 1.00 30.94 165 SER A O 1
ATOM 1307 N N . VAL A 1 185 ? 20.948 -0.218 87.982 1.00 34.96 166 VAL A N 1
ATOM 1308 C CA . VAL A 1 185 ? 21.449 1.100 87.607 1.00 35.41 166 VAL A CA 1
ATOM 1309 C C . VAL A 1 185 ? 20.928 2.157 88.566 1.00 29.31 166 VAL A C 1
ATOM 1310 O O . VAL A 1 185 ? 21.663 3.067 88.970 1.00 32.00 166 VAL A O 1
ATOM 1314 N N . SER A 1 186 ? 19.653 2.051 88.953 1.00 30.79 167 SER A N 1
ATOM 1315 C CA . SER A 1 186 ? 19.049 3.104 89.760 1.00 35.80 167 SER A CA 1
ATOM 1316 C C . SER A 1 186 ? 19.625 3.121 91.170 1.00 29.74 167 SER A C 1
ATOM 1317 O O . SER A 1 186 ? 19.866 4.195 91.731 1.00 33.68 167 SER A O 1
ATOM 1320 N N . ALA A 1 187 ? 19.855 1.944 91.760 1.00 29.81 168 ALA A N 1
ATOM 1321 C CA . ALA A 1 187 ? 20.482 1.900 93.079 1.00 33.17 168 ALA A CA 1
ATOM 1322 C C . ALA A 1 187 ? 21.856 2.552 93.053 1.00 33.27 168 ALA A C 1
ATOM 1323 O O . ALA A 1 187 ? 22.210 3.309 93.965 1.00 30.17 168 ALA A O 1
ATOM 1325 N N . GLN A 1 188 ? 22.642 2.278 92.008 1.00 28.99 169 GLN A N 1
ATOM 1326 C CA . GLN A 1 188 ? 23.966 2.883 91.888 1.00 28.21 169 GLN A CA 1
ATOM 1327 C C . GLN A 1 188 ? 23.870 4.385 91.671 1.00 25.71 169 GLN A C 1
ATOM 1328 O O . GLN A 1 188 ? 24.592 5.162 92.309 1.00 26.10 169 GLN A O 1
ATOM 1334 N N . ASP A 1 189 ? 23.003 4.809 90.743 1.00 26.42 170 ASP A N 1
ATOM 1335 C CA . ASP A 1 189 ? 22.835 6.232 90.478 1.00 29.82 170 ASP A CA 1
ATOM 1336 C C . ASP A 1 189 ? 22.381 6.972 91.729 1.00 31.80 170 ASP A C 1
ATOM 1337 O O .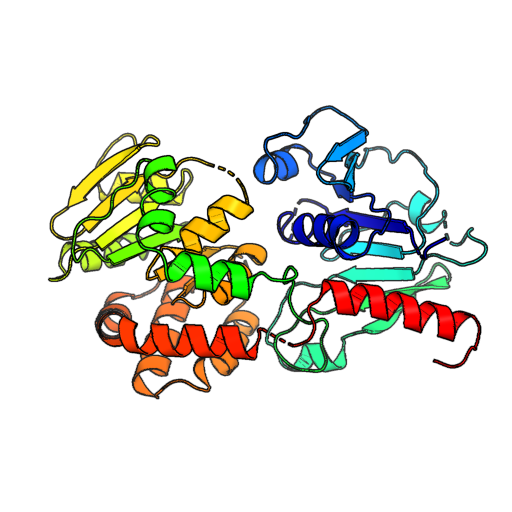 ASP A 1 189 ? 22.912 8.036 92.063 1.00 27.33 170 ASP A O 1
ATOM 1342 N N . GLU A 1 190 ? 21.390 6.425 92.433 1.00 27.92 171 GLU A N 1
ATOM 1343 C CA A GLU A 1 190 ? 20.908 7.093 93.634 0.53 33.63 171 GLU A CA 1
ATOM 1344 C CA B GLU A 1 190 ? 20.903 7.079 93.644 0.47 33.63 171 GLU A CA 1
ATOM 1345 C C . GLU A 1 190 ? 22.002 7.178 94.688 1.00 33.69 171 GLU A C 1
ATOM 1346 O O . GLU A 1 190 ? 22.173 8.225 95.325 1.00 30.90 171 GLU A O 1
ATOM 1357 N N . PHE A 1 191 ? 22.766 6.099 94.874 1.00 23.87 172 PHE A N 1
ATOM 1358 C CA . PHE A 1 191 ? 23.826 6.148 95.872 1.00 27.16 172 PHE A CA 1
ATOM 1359 C C . PHE A 1 191 ? 24.873 7.191 95.506 1.00 28.21 172 PHE A C 1
ATOM 1360 O O . PHE A 1 191 ? 25.273 8.007 96.344 1.00 27.79 172 PHE A O 1
ATOM 1368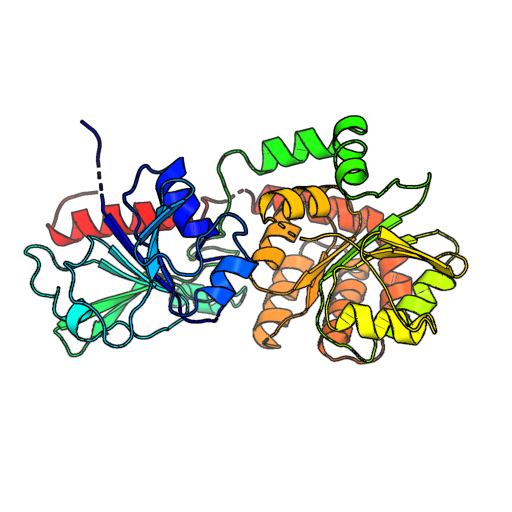 N N . LEU A 1 192 ? 25.348 7.167 94.259 1.00 23.59 173 LEU A N 1
ATOM 1369 C CA . LEU A 1 192 ? 26.354 8.144 93.856 1.00 21.41 173 LEU A CA 1
ATOM 1370 C C . LEU A 1 192 ? 25.821 9.565 93.993 1.00 22.14 173 LEU A C 1
ATOM 1371 O O . LEU A 1 192 ? 26.554 10.480 94.392 1.00 24.68 173 LEU A O 1
ATOM 1376 N N . ALA A 1 193 ? 24.542 9.770 93.678 1.00 23.60 174 ALA A N 1
ATOM 1377 C CA . ALA A 1 193 ? 23.955 11.098 93.824 1.00 29.20 174 ALA A CA 1
ATOM 1378 C C . ALA A 1 193 ? 23.997 11.570 95.271 1.00 29.91 174 ALA A C 1
ATOM 1379 O O . ALA A 1 193 ? 24.141 12.772 95.525 1.00 32.17 174 ALA A O 1
ATOM 1381 N N . SER A 1 194 ? 23.875 10.642 96.228 1.00 32.66 175 SER A N 1
ATOM 1382 C CA . SER A 1 194 ? 23.970 11.012 97.637 1.00 33.80 175 SER A CA 1
ATOM 1383 C C . SER A 1 194 ? 25.373 11.472 98.004 1.00 39.01 175 SER A C 1
ATOM 1384 O O . SER A 1 194 ? 25.542 12.137 99.031 1.00 39.25 175 SER A O 1
ATOM 1387 N N . LEU A 1 195 ? 26.378 11.131 97.193 1.00 28.88 176 LEU A N 1
ATOM 1388 C CA . LEU A 1 195 ? 27.731 11.658 97.336 1.00 29.71 176 LEU A CA 1
ATOM 1389 C C . LEU A 1 195 ? 27.975 12.901 96.496 1.00 30.77 176 LEU A C 1
ATOM 1390 O O . LEU A 1 195 ? 29.080 13.455 96.546 1.00 32.35 176 LEU A O 1
ATOM 1395 N N . GLY A 1 196 ? 26.992 13.338 95.713 1.00 27.24 177 GLY A N 1
ATOM 1396 C CA . GLY A 1 196 ? 27.173 14.463 94.817 1.00 31.70 177 GLY A CA 1
ATOM 1397 C C . GLY A 1 196 ? 27.706 14.077 93.459 1.00 31.19 177 GLY A C 1
ATOM 1398 O O . GLY A 1 196 ? 28.068 14.959 92.668 1.00 30.77 177 GLY A O 1
ATOM 1399 N N . VAL A 1 197 ? 27.767 12.785 93.164 1.00 26.79 178 VAL A N 1
ATOM 1400 C CA . VAL A 1 197 ? 28.443 12.270 91.981 1.00 27.16 178 VAL A CA 1
ATOM 1401 C C . VAL A 1 197 ? 27.391 11.843 90.973 1.00 29.12 178 VAL A C 1
ATOM 1402 O O . VAL A 1 197 ? 26.409 11.186 91.334 1.00 27.86 178 VAL A O 1
ATOM 1406 N N . ARG A 1 198 ? 27.582 12.233 89.712 1.00 26.38 179 ARG A N 1
ATOM 1407 C CA . ARG A 1 198 ? 26.770 11.728 88.615 1.00 28.83 179 ARG A CA 1
ATOM 1408 C C . ARG A 1 198 ? 27.704 11.276 87.507 1.00 29.17 179 ARG A C 1
ATOM 1409 O O . ARG A 1 198 ? 28.464 12.088 86.970 1.00 29.01 179 ARG A O 1
ATOM 1417 N N . ARG A 1 199 ? 27.657 9.984 87.183 1.00 25.38 180 ARG A N 1
ATOM 1418 C CA . ARG A 1 199 ? 28.512 9.431 86.141 1.00 26.65 180 ARG A CA 1
ATOM 1419 C C . ARG A 1 199 ? 28.059 9.922 84.775 1.00 28.03 180 ARG A C 1
ATOM 1420 O O . ARG A 1 199 ? 26.861 10.070 84.517 1.00 31.29 180 ARG A O 1
ATOM 1428 N N . LYS A 1 200 ? 29.021 10.163 83.893 1.00 23.43 181 LYS A N 1
ATOM 1429 C CA . LYS A 1 200 ? 28.712 10.446 82.500 1.00 24.20 181 LYS A CA 1
ATOM 1430 C C . LYS A 1 200 ? 28.727 9.154 81.690 1.00 26.04 181 LYS A C 1
ATOM 1431 O O . LYS A 1 200 ? 29.405 8.184 82.042 1.00 27.11 181 LYS A O 1
ATOM 1437 N N . VAL A 1 201 ? 27.948 9.136 80.605 1.00 25.10 182 VAL A N 1
ATOM 1438 C CA . VAL A 1 201 ? 27.872 7.935 79.786 1.00 26.93 182 VAL A CA 1
ATOM 1439 C C . VAL A 1 201 ? 29.256 7.615 79.242 1.00 27.80 182 VAL A C 1
ATOM 1440 O O . VAL A 1 201 ? 29.940 8.488 78.688 1.00 30.93 182 VAL A O 1
ATOM 1444 N N . GLY A 1 202 ? 29.669 6.360 79.392 1.00 30.81 183 GLY A N 1
ATOM 1445 C CA . GLY A 1 202 ? 30.942 5.893 78.889 1.00 33.91 183 GLY A CA 1
ATOM 1446 C C . GLY A 1 202 ? 32.131 6.268 79.737 1.00 31.88 183 GLY A C 1
ATOM 1447 O O . GLY A 1 202 ? 33.268 5.971 79.351 1.00 29.24 183 GLY A O 1
ATOM 1448 N N . GLU A 1 203 ? 31.904 6.894 80.886 1.00 22.88 184 GLU A N 1
ATOM 1449 C CA . GLU A 1 203 ? 32.965 7.325 81.779 1.00 21.17 184 GLU A CA 1
ATOM 1450 C C . GLU A 1 203 ? 33.308 6.199 82.746 1.00 25.69 184 GLU A C 1
ATOM 1451 O O . GLU A 1 203 ? 32.416 5.668 83.415 1.00 26.05 184 GLU A O 1
ATOM 1457 N N . ARG A 1 204 ? 34.590 5.835 82.817 1.00 21.84 185 ARG A N 1
ATOM 1458 C CA . ARG A 1 204 ? 35.045 4.840 83.787 1.00 22.39 185 ARG A CA 1
ATOM 1459 C C . ARG A 1 204 ? 35.208 5.498 85.150 1.00 21.06 185 ARG A C 1
ATOM 1460 O O . ARG A 1 204 ? 35.704 6.619 85.251 1.00 21.79 185 ARG A O 1
ATOM 1468 N N . LEU A 1 205 ? 34.776 4.802 86.198 1.00 20.18 186 LEU A N 1
ATOM 1469 C CA . LEU A 1 205 ? 34.790 5.335 87.555 1.00 20.55 186 LEU A CA 1
ATOM 1470 C C . LEU A 1 205 ? 35.935 4.701 88.327 1.00 18.17 186 LEU A C 1
ATOM 1471 O O . LEU A 1 205 ? 35.992 3.479 88.444 1.00 19.52 186 LEU A O 1
ATOM 1476 N N . ILE A 1 206 ? 36.828 5.521 88.869 1.00 17.86 187 ILE A N 1
ATOM 1477 C CA . ILE A 1 206 ? 37.985 5.045 89.620 1.00 17.07 187 ILE A CA 1
ATOM 1478 C C . ILE A 1 206 ? 37.963 5.712 90.988 1.00 17.29 187 ILE A C 1
ATOM 1479 O O . ILE A 1 206 ? 37.907 6.940 91.073 1.00 19.22 187 ILE A O 1
ATOM 1484 N N . SER A 1 207 ? 38.002 4.923 92.061 1.00 18.75 188 SER A N 1
ATOM 1485 C CA . SER A 1 207 ? 38.165 5.510 93.388 1.00 16.94 188 SER A CA 1
ATOM 1486 C C . SER A 1 207 ? 39.638 5.484 93.768 1.00 20.72 188 SER A C 1
ATOM 1487 O O . SER A 1 207 ? 40.351 4.525 93.450 1.00 18.22 188 SER A O 1
ATOM 1490 N N . LEU A 1 208 ? 40.091 6.525 94.473 1.00 20.34 189 LEU A N 1
ATOM 1491 C CA . LEU A 1 208 ? 41.515 6.681 94.783 1.00 19.67 189 LEU A CA 1
ATOM 1492 C C . LEU A 1 208 ? 41.692 6.937 96.274 1.00 23.20 189 LEU A C 1
ATOM 1493 O O . LEU A 1 208 ? 41.686 8.093 96.717 1.00 22.69 189 LEU A O 1
ATOM 1498 N N . PHE A 1 209 ? 41.863 5.859 97.040 1.00 20.32 190 PHE A N 1
ATOM 1499 C CA . PHE A 1 209 ? 42.240 5.923 98.452 1.00 22.28 190 PHE A CA 1
ATOM 1500 C C . PHE A 1 209 ? 43.666 5.398 98.541 1.00 25.30 190 PHE A C 1
ATOM 1501 O O . PHE A 1 209 ? 43.895 4.189 98.438 1.00 25.92 190 PHE A O 1
ATOM 1509 N N . ALA A 1 210 ? 44.626 6.300 98.719 1.00 21.19 191 ALA A N 1
ATOM 1510 C CA . ALA A 1 210 ? 46.020 5.905 98.633 1.00 24.66 191 ALA A CA 1
ATOM 1511 C C . ALA A 1 210 ? 46.840 6.724 99.608 1.00 26.53 191 ALA A C 1
ATOM 1512 O O . ALA A 1 210 ? 46.336 7.629 100.285 1.00 28.27 191 ALA A O 1
ATOM 1514 N N . TYR A 1 211 ? 48.118 6.386 99.675 1.00 32.47 192 TYR A N 1
ATOM 1515 C CA . TYR A 1 211 ? 49.106 7.193 100.370 1.00 31.01 192 TYR A CA 1
ATOM 1516 C C . TYR A 1 211 ? 49.890 8.005 99.352 1.00 30.55 192 TYR A C 1
ATOM 1517 O O . TYR A 1 211 ? 49.795 7.784 98.144 1.00 36.42 192 TYR A O 1
ATOM 1526 N N . GLU A 1 212 ? 50.664 8.971 99.854 1.00 32.97 193 GLU A N 1
ATOM 1527 C CA . GLU A 1 212 ? 51.437 9.840 98.977 1.00 36.52 193 GLU A CA 1
ATOM 1528 C C . GLU A 1 212 ? 52.339 9.011 98.068 1.00 33.81 193 GLU A C 1
ATOM 1529 O O . GLU A 1 212 ? 52.929 8.015 98.496 1.00 40.28 193 GLU A O 1
ATOM 1531 N N . ASN A 1 213 ? 52.447 9.430 96.811 1.00 36.87 194 ASN A N 1
ATOM 1532 C CA . ASN A 1 213 ? 53.156 8.660 95.795 1.00 36.63 194 ASN A CA 1
ATOM 1533 C C . ASN A 1 213 ? 53.682 9.569 94.692 1.00 46.87 194 ASN A C 1
ATOM 1534 O O . ASN A 1 213 ? 52.888 10.199 93.980 1.00 42.34 194 ASN A O 1
ATOM 1539 N N . PRO A 1 214 ? 55.002 9.662 94.507 1.00 45.48 195 PRO A N 1
ATOM 1540 C CA . PRO A 1 214 ? 55.531 10.524 93.435 1.00 51.29 195 PRO A CA 1
ATOM 1541 C C . PRO A 1 214 ? 55.161 10.062 92.036 1.00 48.85 195 PRO A C 1
ATOM 1542 O O . PRO A 1 214 ? 55.299 10.845 91.088 1.00 57.64 195 PRO A O 1
ATOM 1546 N N . ALA A 1 215 ? 54.701 8.823 91.874 1.00 57.37 196 ALA A N 1
ATOM 1547 C CA . ALA A 1 215 ? 54.279 8.329 90.572 1.00 63.67 196 ALA A CA 1
ATOM 1548 C C . ALA A 1 215 ? 52.839 8.695 90.233 1.00 61.60 196 ALA A C 1
ATOM 1549 O O . ALA A 1 215 ? 52.404 8.432 89.108 1.00 62.68 196 ALA A O 1
ATOM 1551 N N . LEU A 1 216 ? 52.096 9.291 91.166 1.00 51.90 197 LEU A N 1
ATOM 1552 C CA . LEU A 1 216 ? 50.715 9.663 90.869 1.00 44.06 197 LEU A CA 1
ATOM 1553 C C . LEU A 1 216 ? 50.587 10.642 89.705 1.00 38.14 197 LEU A C 1
ATOM 1554 O O . LEU A 1 216 ? 49.700 10.427 88.860 1.00 36.51 197 LEU A O 1
ATOM 1559 N N . PRO A 1 217 ? 51.399 11.705 89.584 1.00 37.70 198 PRO A N 1
ATOM 1560 C CA . PRO A 1 217 ? 51.191 12.632 88.461 1.00 39.75 198 PRO A CA 1
ATOM 1561 C C . PRO A 1 217 ? 51.320 11.975 87.099 1.00 43.03 198 PRO A C 1
ATOM 1562 O O . PRO A 1 217 ? 50.539 12.286 86.190 1.00 39.03 198 PRO A O 1
ATOM 1566 N N . GLY A 1 218 ? 52.298 11.083 86.924 1.00 49.09 199 GLY A N 1
ATOM 1567 C CA . GLY A 1 218 ? 52.424 10.388 85.655 1.00 50.41 199 GLY A CA 1
ATOM 1568 C C . GLY A 1 218 ? 51.204 9.550 85.336 1.00 41.15 199 GLY A C 1
ATOM 1569 O O . GLY A 1 218 ? 50.830 9.403 84.169 1.00 46.90 199 GLY A O 1
ATOM 1570 N N . TRP A 1 219 ? 50.556 9.012 86.366 1.00 35.72 200 TRP A N 1
ATOM 1571 C CA . TRP A 1 219 ? 49.342 8.239 86.152 1.00 34.92 200 TRP A CA 1
ATOM 1572 C C . TRP A 1 219 ? 48.145 9.140 85.863 1.00 31.88 200 TRP A C 1
ATOM 1573 O O . TRP A 1 219 ? 47.333 8.827 84.988 1.00 30.97 200 TRP A O 1
ATOM 1584 N N . LEU A 1 220 ? 48.016 10.258 86.586 1.00 30.24 201 LEU A N 1
ATOM 1585 C CA . LEU A 1 220 ? 46.997 11.245 86.237 1.00 26.38 201 LEU A CA 1
ATOM 1586 C C . LEU A 1 220 ? 47.153 11.710 84.798 1.00 27.95 201 LEU A C 1
ATOM 1587 O O . LEU A 1 220 ? 46.160 11.929 84.092 1.00 28.84 201 LEU A O 1
ATOM 1592 N N . GLU A 1 221 ? 48.395 11.886 84.348 1.00 29.46 202 GLU A N 1
ATOM 1593 C CA . GLU A 1 221 ? 48.621 12.330 82.980 1.00 35.46 202 GLU A CA 1
ATOM 1594 C C . GLU A 1 221 ? 48.141 11.287 81.978 1.00 33.46 202 GLU A C 1
ATOM 1595 O O . GLU A 1 221 ? 47.583 11.635 80.928 1.00 33.60 202 GLU A O 1
ATOM 1601 N N . GLN A 1 222 ? 48.344 10.006 82.287 1.00 30.52 203 GLN A N 1
ATOM 1602 C CA . GLN A 1 222 ? 47.848 8.952 81.409 1.00 36.83 203 GLN A CA 1
ATOM 1603 C C . GLN A 1 222 ? 46.326 8.941 81.364 1.00 30.57 203 GLN A C 1
ATOM 1604 O O . GLN A 1 222 ? 45.736 8.756 80.294 1.00 34.25 203 GLN A O 1
ATOM 1610 N N . LEU A 1 223 ? 45.671 9.180 82.503 1.00 27.05 204 LEU A N 1
ATOM 1611 C CA . LEU A 1 223 ? 44.213 9.256 82.504 1.00 26.41 204 LEU A CA 1
ATOM 1612 C C . LEU A 1 223 ? 43.731 10.470 81.731 1.00 25.86 204 LEU A C 1
ATOM 1613 O O . LEU A 1 223 ? 42.705 10.408 81.045 1.00 28.94 204 LEU A O 1
ATOM 1618 N N . ARG A 1 224 ? 44.464 11.582 81.826 1.00 26.29 205 ARG A N 1
ATOM 1619 C CA . ARG A 1 224 ? 44.083 12.796 81.121 1.00 29.02 205 ARG A CA 1
ATOM 1620 C C . ARG A 1 224 ? 44.207 12.623 79.610 1.00 26.82 205 ARG A C 1
ATOM 1621 O O . ARG A 1 224 ? 43.397 13.160 78.845 1.00 29.30 205 ARG A O 1
ATOM 1629 N N . ASP A 1 225 ? 45.206 11.868 79.168 1.00 32.62 206 ASP A N 1
ATOM 1630 C CA . ASP A 1 225 ? 45.571 11.809 77.762 1.00 41.39 206 ASP A CA 1
ATOM 1631 C C . ASP A 1 225 ? 44.927 10.639 77.025 1.00 40.15 206 ASP A C 1
ATOM 1632 O O . ASP A 1 225 ? 45.075 10.539 75.800 1.00 42.40 206 ASP A O 1
ATOM 1637 N N . ALA A 1 226 ? 44.189 9.784 77.732 1.00 33.90 207 ALA A N 1
ATOM 1638 C CA . ALA A 1 226 ? 43.582 8.601 77.140 1.00 36.12 207 ALA A CA 1
ATOM 1639 C C . ALA A 1 226 ? 42.413 8.982 76.232 1.00 34.14 207 ALA A C 1
ATOM 1640 O O . ALA A 1 226 ? 41.905 10.110 76.251 1.00 37.55 207 ALA A O 1
ATOM 1642 N N . ARG A 1 227 ? 41.976 8.008 75.427 1.00 41.75 208 ARG A N 1
ATOM 1643 C CA . ARG A 1 227 ? 40.820 8.229 74.564 1.00 53.16 208 ARG A CA 1
ATOM 1644 C C . ARG A 1 227 ? 39.507 8.057 75.322 1.00 58.88 208 ARG A C 1
ATOM 1645 O O . ARG A 1 227 ? 38.541 8.780 75.052 1.00 72.53 208 ARG A O 1
ATOM 1647 N N . GLN A 1 228 ? 39.456 7.122 76.274 1.00 42.06 209 GLN A N 1
ATOM 1648 C CA . GLN A 1 228 ? 38.256 6.881 77.073 1.00 37.08 209 GLN A CA 1
ATOM 1649 C C . GLN A 1 228 ? 38.270 7.773 78.314 1.00 31.25 209 GLN A C 1
ATOM 1650 O O . GLN A 1 228 ? 39.297 7.850 78.999 1.00 35.13 209 GLN A O 1
ATOM 1652 N N . PRO A 1 229 ? 37.169 8.446 78.639 1.00 28.62 210 PRO A N 1
ATOM 1653 C CA . PRO A 1 229 ? 37.160 9.334 79.812 1.00 22.81 210 PRO A CA 1
ATOM 1654 C C . PRO A 1 229 ? 37.075 8.585 81.135 1.00 28.68 210 PRO A C 1
ATOM 1655 O O . PRO A 1 229 ? 36.521 7.485 81.240 1.00 25.14 210 PRO A O 1
ATOM 1659 N N . SER A 1 230 ? 37.625 9.217 82.169 1.00 21.49 211 SER A N 1
ATOM 1660 C CA . SER A 1 230 ? 37.616 8.655 83.508 1.00 21.75 211 SER A CA 1
ATOM 1661 C C . SER 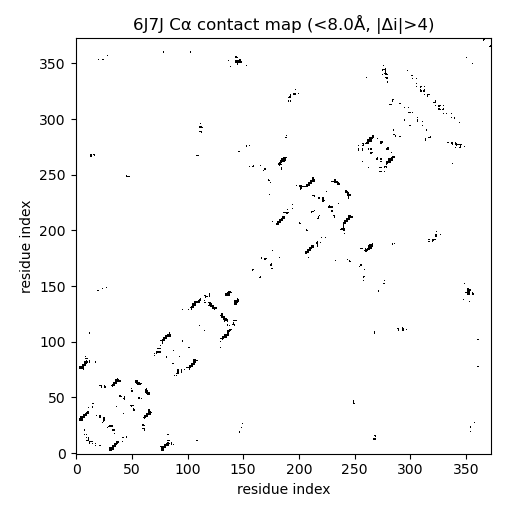A 1 230 ? 37.102 9.691 84.496 1.00 20.31 211 SER A C 1
ATOM 1662 O O . SER A 1 230 ? 37.352 10.892 84.344 1.00 22.83 211 SER A O 1
ATOM 1665 N N . LEU A 1 231 ? 36.408 9.210 85.530 1.00 20.70 212 LEU A N 1
ATOM 1666 C CA . LEU A 1 231 ? 36.041 10.029 86.679 1.00 21.18 212 LEU A CA 1
ATOM 1667 C C . LEU A 1 231 ? 36.805 9.486 87.872 1.00 20.82 212 LEU A C 1
ATOM 1668 O O . LEU A 1 231 ? 36.642 8.314 88.237 1.00 22.68 212 LEU A O 1
ATOM 1673 N N . LEU A 1 232 ? 37.640 10.330 88.462 1.00 19.23 213 LEU A N 1
ATOM 1674 C CA . LEU A 1 232 ? 38.508 9.945 89.565 1.00 17.62 213 LEU A CA 1
ATOM 1675 C C . LEU A 1 232 ? 37.949 10.564 90.835 1.00 19.33 213 LEU A C 1
ATOM 1676 O O . LEU A 1 232 ? 37.851 11.792 90.937 1.00 20.90 213 LEU A O 1
ATOM 1681 N N . LEU A 1 233 ? 37.580 9.715 91.794 1.00 18.00 214 LEU A N 1
ATOM 1682 C CA . LEU A 1 233 ? 36.915 10.123 93.026 1.00 19.93 214 LEU A CA 1
ATOM 1683 C C . LEU A 1 233 ? 37.924 10.044 94.160 1.00 19.97 214 LEU A C 1
ATOM 1684 O O . LEU A 1 233 ? 38.474 8.967 94.419 1.00 21.95 214 LEU A O 1
ATOM 1689 N N . VAL A 1 234 ? 38.161 11.170 94.833 1.00 18.93 215 VAL A N 1
ATOM 1690 C CA . VAL A 1 234 ? 39.276 11.285 95.776 1.00 21.01 215 VAL A CA 1
ATOM 1691 C C . VAL A 1 234 ? 38.780 11.826 97.113 1.00 21.24 215 VAL A C 1
ATOM 1692 O O . VAL A 1 234 ? 38.072 12.844 97.138 1.00 24.84 215 VAL A O 1
ATOM 1696 N N . PRO A 1 235 ? 39.143 11.214 98.238 1.00 20.86 216 PRO A N 1
ATOM 1697 C CA . PRO A 1 235 ? 38.785 11.780 99.542 1.00 22.67 216 PRO A CA 1
ATOM 1698 C C . PRO A 1 235 ? 39.783 12.837 99.991 1.00 24.07 216 PRO A C 1
ATOM 1699 O O . PRO A 1 235 ? 40.901 12.933 99.484 1.00 27.09 216 PRO A O 1
ATOM 1703 N N . GLU A 1 236 ? 39.369 13.613 100.995 1.00 23.12 217 GLU A N 1
ATOM 1704 C CA . GLU A 1 236 ? 40.265 14.602 101.584 1.00 27.29 217 GLU A CA 1
ATOM 1705 C C . GLU A 1 236 ? 41.471 13.913 102.216 1.00 30.22 217 GLU A C 1
ATOM 1706 O O . GLU A 1 236 ? 41.406 12.750 102.617 1.00 32.94 217 GLU A O 1
ATOM 1712 N N . GLY A 1 237 ? 42.594 14.629 102.268 1.00 30.17 218 GLY A N 1
ATOM 1713 C CA . GLY A 1 237 ? 43.809 14.068 102.815 1.00 34.11 218 GLY A CA 1
ATOM 1714 C C . GLY A 1 237 ? 45.005 14.376 101.943 1.00 36.57 218 GLY A C 1
ATOM 1715 O O . GLY A 1 237 ? 44.933 15.176 101.013 1.00 34.73 218 GLY A O 1
ATOM 1716 N N . ARG A 1 238 ? 46.119 13.700 102.242 1.00 35.18 219 ARG A N 1
ATOM 1717 C CA . ARG A 1 238 ? 47.397 14.055 101.627 1.00 38.07 219 ARG A CA 1
ATOM 1718 C C . ARG A 1 238 ? 47.390 13.829 100.116 1.00 31.69 219 ARG A C 1
ATOM 1719 O O . ARG A 1 238 ? 47.940 14.636 99.362 1.00 35.18 219 ARG A O 1
ATOM 1727 N N . VAL A 1 239 ? 46.801 12.729 99.651 1.00 29.99 220 VAL A N 1
ATOM 1728 C CA . VAL A 1 239 ? 46.794 12.486 98.211 1.00 26.98 220 VAL A CA 1
ATOM 1729 C C . VAL A 1 239 ? 45.963 13.547 97.503 1.00 30.83 220 VAL A C 1
ATOM 1730 O O . VAL A 1 239 ? 46.313 14.000 96.405 1.00 30.11 220 VAL A O 1
ATOM 1734 N N . LEU A 1 240 ? 44.871 13.987 98.133 1.00 26.59 221 LEU A N 1
ATOM 1735 C CA . LEU A 1 240 ? 44.094 15.080 97.556 1.00 30.78 221 LEU A CA 1
ATOM 1736 C C . LEU A 1 240 ? 44.942 16.338 97.409 1.00 32.01 221 LEU A C 1
ATOM 1737 O O . LEU A 1 240 ? 44.828 17.056 96.412 1.00 29.69 221 LEU A O 1
ATOM 1742 N N . ALA A 1 241 ? 45.811 16.615 98.387 1.00 30.55 222 ALA A N 1
ATOM 1743 C CA . ALA A 1 241 ? 46.703 17.764 98.260 1.00 34.72 222 ALA A CA 1
ATOM 1744 C C . ALA A 1 241 ? 47.633 17.605 97.063 1.00 33.97 222 ALA A C 1
ATOM 1745 O O . ALA A 1 241 ? 47.939 18.582 96.370 1.00 33.72 222 ALA A O 1
ATOM 1747 N N . ASP A 1 242 ? 48.103 16.379 96.814 1.00 31.67 223 ASP A N 1
ATOM 1748 C CA . ASP A 1 242 ? 48.960 16.119 95.659 1.00 32.61 223 ASP A CA 1
ATOM 1749 C C . ASP A 1 242 ? 48.184 16.242 94.356 1.00 27.79 223 ASP A C 1
ATOM 1750 O O . ASP A 1 242 ? 48.718 16.732 93.354 1.00 30.41 223 ASP A O 1
ATOM 1755 N N . VAL A 1 243 ? 46.930 15.787 94.349 1.00 26.75 224 VAL A N 1
ATOM 1756 C CA . VAL A 1 243 ? 46.073 15.981 93.182 1.00 31.85 224 VAL A CA 1
ATOM 1757 C C . VAL A 1 243 ? 45.849 17.469 92.932 1.00 30.91 224 VAL A C 1
ATOM 1758 O O . VAL A 1 243 ? 45.884 17.934 91.786 1.00 29.24 224 VAL A O 1
ATOM 1762 N N . ALA A 1 244 ? 45.615 18.238 93.996 1.00 30.54 225 ALA A N 1
ATOM 1763 C CA . ALA A 1 244 ? 45.456 19.681 93.831 1.00 28.47 225 ALA A CA 1
ATOM 1764 C C . ALA A 1 244 ? 46.703 20.311 93.223 1.00 33.98 225 ALA A C 1
ATOM 1765 O O . ALA A 1 244 ? 46.600 21.180 92.351 1.00 32.78 225 ALA A O 1
ATOM 1767 N N . ASP A 1 245 ? 47.893 19.886 93.667 1.00 33.41 226 ASP A N 1
ATOM 1768 C CA . ASP A 1 245 ? 49.125 20.413 93.084 1.00 37.02 226 ASP A CA 1
ATOM 1769 C C . ASP A 1 245 ? 49.204 20.112 91.591 1.00 34.52 226 ASP A C 1
ATOM 1770 O O . ASP A 1 245 ? 49.563 20.989 90.793 1.00 34.38 226 ASP A O 1
ATOM 1775 N N . TRP A 1 246 ? 48.874 18.879 91.200 1.00 36.11 227 TRP A N 1
ATOM 1776 C CA . TRP A 1 246 ? 48.910 18.500 89.791 1.00 30.86 227 TRP A CA 1
ATOM 1777 C C . TRP A 1 246 ? 47.881 19.280 88.982 1.00 37.58 227 TRP A C 1
ATOM 1778 O O . TRP A 1 246 ? 48.151 19.678 87.844 1.00 36.80 227 TRP A O 1
ATOM 1789 N N . LEU A 1 247 ? 46.697 19.511 89.554 1.00 30.23 228 LEU A N 1
ATOM 1790 C CA . LEU A 1 247 ? 45.693 20.360 88.921 1.00 31.14 228 LEU A CA 1
ATOM 1791 C C . LEU A 1 247 ? 46.092 21.830 88.901 1.00 39.39 228 LEU A C 1
ATOM 1792 O O . LEU A 1 247 ? 45.479 22.612 88.161 1.00 36.81 228 LEU A O 1
ATOM 1797 N N . ARG A 1 248 ? 47.107 22.214 89.680 1.00 34.68 229 ARG A N 1
ATOM 1798 C CA . ARG A 1 248 ? 47.467 23.614 89.886 1.00 34.78 229 ARG A CA 1
ATOM 1799 C C . ARG A 1 248 ? 46.274 24.403 90.420 1.00 34.03 229 ARG A C 1
ATOM 1800 O O . ARG A 1 248 ? 45.927 25.471 89.914 1.00 34.02 229 ARG A O 1
ATOM 1808 N N . VAL A 1 249 ? 45.635 23.857 91.449 1.00 35.95 230 VAL A N 1
ATOM 1809 C CA . VAL A 1 249 ? 44.526 24.510 92.132 1.00 31.87 230 VAL A CA 1
ATOM 1810 C C . VAL A 1 249 ? 44.904 24.633 93.600 1.00 35.44 230 VAL A C 1
ATOM 1811 O O . VAL A 1 249 ? 45.436 23.684 94.184 1.00 35.56 230 VAL A O 1
ATOM 1815 N N . ALA A 1 250 ? 44.669 25.813 94.181 1.00 34.51 231 ALA A N 1
ATOM 1816 C CA . ALA A 1 250 ? 45.119 26.054 95.549 1.00 37.35 231 ALA A CA 1
ATOM 1817 C C . ALA A 1 250 ? 44.338 25.223 96.555 1.00 42.44 231 ALA A C 1
ATOM 1818 O O . ALA A 1 250 ? 44.907 24.739 97.541 1.00 45.31 231 ALA A O 1
ATOM 1820 N N . THR A 1 251 ? 43.036 25.051 96.342 1.00 36.20 232 THR A N 1
ATOM 1821 C CA . THR A 1 251 ? 42.228 24.346 97.329 1.00 45.50 232 THR A CA 1
ATOM 1822 C C . THR A 1 251 ? 41.217 23.433 96.652 1.00 41.57 232 THR A C 1
ATOM 1823 O O . THR A 1 251 ? 40.632 23.793 95.629 1.00 42.96 232 THR A O 1
ATOM 1827 N N . LEU A 1 252 ? 41.009 22.255 97.242 1.00 43.16 233 LEU A N 1
ATOM 1828 C CA . LEU A 1 252 ? 40.045 21.268 96.756 1.00 40.58 233 LEU A CA 1
ATOM 1829 C C . LEU A 1 252 ? 39.096 20.929 97.895 1.00 42.73 233 LEU A C 1
ATOM 1830 O O . LEU A 1 252 ? 39.497 20.274 98.862 1.00 49.46 233 LEU A O 1
ATOM 1835 N N . ALA A 1 253 ? 37.850 21.374 97.788 1.00 41.59 234 ALA A N 1
ATOM 1836 C CA . ALA A 1 253 ? 36.839 21.116 98.801 1.00 36.97 234 ALA A CA 1
ATOM 1837 C C . ALA A 1 253 ? 35.938 19.968 98.361 1.00 33.40 234 ALA A C 1
ATOM 1838 O O . ALA A 1 253 ? 35.841 19.643 97.174 1.00 31.39 234 ALA A O 1
ATOM 1840 N N . VAL A 1 254 ? 35.267 19.362 99.346 1.00 31.36 235 VAL A N 1
ATOM 1841 C CA . VAL A 1 254 ? 34.295 18.312 99.064 1.00 32.49 235 VAL A CA 1
ATOM 1842 C C . VAL A 1 254 ? 33.287 18.812 98.048 1.00 32.67 235 VAL A C 1
ATOM 1843 O O . VAL A 1 254 ? 32.763 19.924 98.173 1.00 34.55 235 VAL A O 1
ATOM 1847 N N . GLY A 1 255 ? 33.025 18.002 97.022 1.00 29.05 236 GLY A N 1
ATOM 1848 C CA . GLY A 1 255 ? 32.122 18.382 95.956 1.00 29.42 236 GLY A CA 1
ATOM 1849 C C . GLY A 1 255 ? 32.769 19.052 94.756 1.00 35.35 236 GLY A C 1
ATOM 1850 O O . GLY A 1 255 ? 32.139 19.120 93.695 1.00 33.91 236 GLY A O 1
ATOM 1851 N N . ASP A 1 256 ? 33.996 19.553 94.884 1.00 32.60 237 ASP A N 1
ATOM 1852 C CA . ASP A 1 256 ? 34.642 20.238 93.771 1.00 31.79 237 ASP A CA 1
ATOM 1853 C C . ASP A 1 256 ? 34.904 19.258 92.634 1.00 33.20 237 ASP A C 1
ATOM 1854 O O . ASP A 1 256 ? 35.240 18.092 92.866 1.00 28.30 237 ASP A O 1
ATOM 1859 N N . VAL A 1 257 ? 34.747 19.743 91.402 1.00 28.51 238 VAL A N 1
ATOM 1860 C CA . VAL A 1 257 ? 34.966 18.957 90.191 1.00 27.83 238 VAL A CA 1
ATOM 1861 C C . VAL A 1 257 ? 35.913 19.735 89.289 1.00 24.71 238 VAL A C 1
ATOM 1862 O O . VAL A 1 257 ? 35.699 20.929 89.043 1.00 32.15 238 VAL A O 1
ATOM 1866 N N . HIS A 1 258 ? 36.951 19.066 88.791 1.00 24.00 239 HIS A N 1
ATOM 1867 C CA . HIS A 1 258 ? 37.862 19.671 87.824 1.00 23.43 239 HIS A CA 1
ATOM 1868 C C . HIS A 1 258 ? 38.057 18.733 86.649 1.00 22.86 239 HIS A C 1
ATOM 1869 O O . HIS A 1 258 ? 38.157 17.516 86.832 1.00 24.19 239 HIS A O 1
ATOM 1876 N N . VAL A 1 259 ? 38.102 19.299 85.439 1.00 25.41 240 VAL A N 1
ATOM 1877 C CA . VAL A 1 259 ? 38.232 18.516 84.216 1.00 26.80 240 VAL A CA 1
ATOM 1878 C C . VAL A 1 259 ? 39.557 18.856 83.549 1.00 26.53 240 VAL A C 1
ATOM 1879 O O . VAL A 1 259 ? 39.886 20.036 83.371 1.00 27.61 240 VAL A O 1
ATOM 1883 N N . ARG A 1 260 ? 40.317 17.820 83.202 1.00 26.89 241 ARG A N 1
ATOM 1884 C CA . ARG A 1 260 ? 41.537 17.936 82.403 1.00 31.47 241 ARG A CA 1
ATOM 1885 C C . ARG A 1 260 ? 41.393 16.916 81.274 1.00 26.45 241 ARG A C 1
ATOM 1886 O O . ARG A 1 260 ? 41.668 15.725 81.470 1.00 27.70 241 ARG A O 1
ATOM 1894 N N . ASP A 1 261 ? 40.922 17.381 80.113 1.00 29.57 242 ASP A N 1
ATOM 1895 C CA . ASP A 1 261 ? 40.685 16.517 78.960 1.00 32.55 242 ASP A CA 1
ATOM 1896 C C . ASP A 1 261 ? 39.877 15.275 79.349 1.00 25.99 242 ASP A C 1
ATOM 1897 O O . ASP A 1 261 ? 38.718 15.401 79.754 1.00 31.19 242 ASP A O 1
ATOM 1902 N N . ALA A 1 262 ? 40.463 14.081 79.238 1.00 28.54 243 ALA A N 1
ATOM 1903 C CA . ALA A 1 262 ? 39.703 12.854 79.467 1.00 26.50 243 ALA A CA 1
ATOM 1904 C C . ALA A 1 262 ? 39.508 12.532 80.941 1.00 22.68 243 ALA A C 1
ATOM 1905 O O . ALA A 1 262 ? 38.801 11.575 81.257 1.00 27.07 243 ALA A O 1
ATOM 1907 N N . LEU A 1 263 ? 40.116 13.291 81.839 1.00 22.96 244 LEU A N 1
ATOM 1908 C CA . LEU A 1 263 ? 40.064 13.001 83.266 1.00 23.93 244 LEU A CA 1
ATOM 1909 C C . LEU A 1 263 ? 39.199 14.031 83.976 1.00 24.76 244 LEU A C 1
ATOM 1910 O O . LEU A 1 263 ? 39.435 15.235 83.856 1.00 29.94 244 LEU A O 1
ATOM 1915 N N . ARG A 1 264 ? 38.211 13.555 84.721 1.00 23.58 245 ARG A N 1
ATOM 1916 C CA . ARG A 1 264 ? 37.411 14.383 85.608 1.00 22.95 245 ARG A CA 1
ATOM 1917 C C . ARG A 1 264 ? 37.727 13.951 87.035 1.00 22.29 245 ARG A C 1
ATOM 1918 O O . ARG A 1 264 ? 37.739 12.754 87.324 1.00 23.79 245 ARG A O 1
ATOM 1926 N N . VAL A 1 265 ? 38.029 14.916 87.901 1.00 23.40 246 VAL A N 1
ATOM 1927 C CA . VAL A 1 265 ? 38.365 14.668 89.306 1.00 21.29 246 VAL A CA 1
ATOM 1928 C C . VAL A 1 265 ? 37.258 15.262 90.158 1.00 24.43 246 VAL A C 1
ATOM 1929 O O . VAL A 1 265 ? 36.872 16.417 89.948 1.00 24.52 246 VAL A O 1
ATOM 1933 N N . GLN A 1 266 ? 36.758 14.490 91.130 1.00 22.76 247 GLN A N 1
ATOM 1934 C CA . GLN A 1 266 ? 35.748 14.994 92.049 1.00 22.75 247 GLN A CA 1
ATOM 1935 C C . GLN A 1 266 ? 36.097 14.576 93.471 1.00 21.93 247 GLN A C 1
ATOM 1936 O O . GLN A 1 266 ? 36.528 13.442 93.705 1.00 22.51 247 GLN A O 1
ATOM 1942 N N . VAL A 1 267 ? 35.893 15.489 94.416 1.00 22.59 248 VAL A N 1
ATOM 1943 C CA . VAL A 1 267 ? 36.243 15.254 95.817 1.00 22.69 248 VAL A CA 1
ATOM 1944 C C . VAL A 1 267 ? 35.060 14.620 96.535 1.00 25.73 248 VAL A C 1
ATOM 1945 O O . VAL A 1 267 ? 33.949 15.165 96.529 1.00 26.60 248 VAL A O 1
ATOM 1949 N N . LEU A 1 268 ? 35.314 13.481 97.194 1.00 26.34 249 LEU A N 1
ATOM 1950 C CA . LEU A 1 268 ? 34.325 12.727 97.950 1.00 24.95 249 LEU A CA 1
ATOM 1951 C C . LEU A 1 268 ? 34.109 13.312 99.340 1.00 28.48 249 LEU A C 1
ATOM 1952 O O . LEU A 1 268 ? 35.051 13.801 99.969 1.00 25.95 249 LEU A O 1
ATOM 1957 N N . PRO A 1 269 ? 32.897 13.199 99.873 1.00 28.98 250 PRO A N 1
ATOM 1958 C CA . PRO A 1 269 ? 32.686 13.474 101.294 1.00 26.92 250 PRO A CA 1
ATOM 1959 C C . PRO A 1 269 ? 33.123 12.280 102.127 1.00 29.36 250 PRO A C 1
ATOM 1960 O O . PRO A 1 269 ? 33.400 11.193 101.614 1.00 26.96 250 PRO A O 1
ATOM 1964 N N . PHE A 1 270 ? 33.167 12.500 103.437 1.00 29.81 251 PHE A N 1
ATOM 1965 C CA . PHE A 1 270 ? 33.448 11.401 104.344 1.00 34.85 251 PHE A CA 1
ATOM 1966 C C . PHE A 1 270 ? 32.412 10.299 104.167 1.00 32.07 251 PHE A C 1
ATOM 1967 O O . PHE A 1 270 ? 31.228 10.565 103.940 1.00 34.66 251 PHE A O 1
ATOM 1983 N N . ALA A 1 272 ? 31.119 6.476 105.934 1.00 28.22 253 ALA A N 1
ATOM 1984 C CA . ALA A 1 272 ? 31.182 5.360 106.867 1.00 32.27 253 ALA A CA 1
ATOM 1985 C C . ALA A 1 272 ? 31.480 4.068 106.102 1.00 30.63 253 ALA A C 1
ATOM 1986 O O . ALA A 1 272 ? 31.375 4.014 104.876 1.00 24.53 253 ALA A O 1
ATOM 1988 N N . GLN A 1 273 ? 31.852 3.014 106.842 1.00 23.88 254 GLN A N 1
ATOM 1989 C CA . GLN A 1 273 ? 32.289 1.765 106.216 1.00 21.13 254 GLN A CA 1
ATOM 1990 C C . GLN A 1 273 ? 31.277 1.231 105.205 1.00 20.53 254 GLN A C 1
ATOM 1991 O O . GLN A 1 273 ? 31.653 0.796 104.112 1.00 20.68 254 GLN A O 1
ATOM 1997 N N . ASP A 1 274 ? 29.993 1.208 105.575 1.00 23.60 255 ASP A N 1
ATOM 1998 C CA . ASP A 1 274 ? 28.991 0.613 104.694 1.00 27.73 255 ASP A CA 1
ATOM 1999 C C . ASP A 1 274 ? 28.804 1.435 103.421 1.00 24.71 255 ASP A C 1
ATOM 2000 O O . ASP A 1 274 ? 28.590 0.874 102.340 1.00 23.12 255 ASP A O 1
ATOM 2005 N N . ASP A 1 275 ? 28.860 2.765 103.520 1.00 23.15 256 ASP A N 1
ATOM 2006 C CA . ASP A 1 275 ? 28.775 3.565 102.299 1.00 21.87 256 ASP A CA 1
ATOM 2007 C C . ASP A 1 275 ? 30.025 3.399 101.448 1.00 21.81 256 ASP A C 1
ATOM 2008 O O . ASP A 1 275 ? 29.945 3.398 100.213 1.00 19.80 256 ASP A O 1
ATOM 2013 N N . TYR A 1 276 ? 31.192 3.259 102.082 1.00 20.97 257 TYR A N 1
ATOM 2014 C CA . TYR A 1 276 ? 32.394 3.013 101.291 1.00 18.56 257 TYR A CA 1
ATOM 2015 C C . TYR A 1 276 ? 32.268 1.713 100.506 1.00 19.82 257 TYR A C 1
ATOM 2016 O O . TYR A 1 276 ? 32.710 1.638 99.357 1.00 17.62 257 TYR A O 1
ATOM 2025 N N . ASP A 1 277 ? 31.642 0.685 101.097 1.00 20.25 258 ASP A N 1
ATOM 2026 C CA . ASP A 1 277 ? 31.354 -0.533 100.335 1.00 20.48 258 ASP A CA 1
ATOM 2027 C C . ASP A 1 277 ? 30.567 -0.201 99.075 1.00 18.07 258 ASP A C 1
ATOM 2028 O O . ASP A 1 277 ? 30.881 -0.685 97.988 1.00 18.86 258 ASP A O 1
ATOM 2033 N N . ARG A 1 278 ? 29.514 0.604 99.214 1.00 19.45 259 ARG A N 1
ATOM 2034 C CA . ARG A 1 278 ? 28.677 0.891 98.052 1.00 18.93 259 ARG A CA 1
ATOM 2035 C C . ARG A 1 278 ? 29.463 1.656 96.996 1.00 18.89 259 ARG A C 1
ATOM 2036 O O . ARG A 1 278 ? 29.282 1.432 95.795 1.00 20.48 259 ARG A O 1
ATOM 2044 N N . LEU A 1 279 ? 30.383 2.520 97.421 1.00 17.46 260 LEU A N 1
ATOM 2045 C CA . LEU A 1 279 ? 31.244 3.187 96.450 1.00 19.55 260 LEU A CA 1
ATOM 2046 C C . LEU A 1 279 ? 32.132 2.177 95.729 1.00 19.57 260 LEU A C 1
ATOM 2047 O O . LEU A 1 279 ? 32.256 2.212 94.504 1.00 20.12 260 LEU A O 1
ATOM 2052 N N . LEU A 1 280 ? 32.766 1.266 96.483 1.00 18.29 261 LEU A N 1
ATOM 2053 C CA . LEU A 1 280 ? 33.560 0.209 95.859 1.00 15.68 261 LEU A CA 1
ATOM 2054 C C . LEU A 1 280 ? 32.734 -0.588 94.862 1.00 18.38 261 LEU A C 1
ATOM 2055 O O . LEU A 1 280 ? 33.233 -0.981 93.796 1.00 18.23 261 LEU A O 1
ATOM 2060 N N . TRP A 1 281 ? 31.473 -0.852 95.196 1.00 18.15 262 TRP A N 1
ATOM 2061 C CA . TRP A 1 281 ? 30.633 -1.646 94.307 1.00 15.32 262 TRP A CA 1
ATOM 2062 C C . TRP A 1 281 ? 30.270 -0.904 93.027 1.00 18.26 262 TRP A C 1
ATOM 2063 O O . TRP A 1 281 ? 29.961 -1.557 92.028 1.00 22.18 262 TRP A O 1
ATOM 2074 N N . CYS A 1 282 ? 30.271 0.435 93.051 1.00 19.05 263 CYS A N 1
ATOM 2075 C CA . CYS A 1 282 ? 29.973 1.205 91.842 1.00 17.96 263 CYS A CA 1
ATOM 2076 C C . CYS A 1 282 ? 31.168 1.316 90.910 1.00 23.95 263 CYS A C 1
ATOM 2077 O O . CYS A 1 282 ? 30.990 1.440 89.694 1.00 21.65 263 CYS A O 1
ATOM 2080 N N . CYS A 1 283 ? 32.374 1.372 91.458 1.00 20.41 264 CYS A N 1
ATOM 2081 C CA . CYS A 1 283 ? 33.531 1.756 90.664 1.00 21.35 264 CYS A CA 1
ATOM 2082 C C . CYS A 1 283 ? 34.013 0.617 89.784 1.00 24.02 264 CYS A C 1
ATOM 2083 O O . CYS A 1 283 ? 33.815 -0.567 90.076 1.00 20.07 264 CYS A O 1
ATOM 2086 N N . ASP A 1 284 ? 34.664 0.997 88.692 1.00 17.24 265 ASP A N 1
ATOM 2087 C CA . ASP A 1 284 ? 35.250 0.046 87.765 1.00 16.12 265 ASP A CA 1
ATOM 2088 C C . ASP A 1 284 ? 36.657 -0.350 88.169 1.00 20.73 265 ASP A C 1
ATOM 2089 O O . ASP A 1 284 ? 37.138 -1.412 87.752 1.00 20.37 265 ASP A O 1
ATOM 2094 N N . LEU A 1 285 ? 37.312 0.480 88.974 1.00 19.77 266 LEU A N 1
ATOM 2095 C CA . LEU A 1 285 ? 38.634 0.209 89.523 1.00 18.09 266 LEU A CA 1
ATOM 2096 C C . LEU A 1 285 ? 38.720 0.915 90.867 1.00 21.38 266 LEU A C 1
ATOM 2097 O O . LEU A 1 285 ? 38.423 2.110 90.952 1.00 19.30 266 LEU A O 1
ATOM 2102 N N . ASN A 1 286 ? 39.089 0.183 91.926 1.00 17.95 267 ASN A N 1
ATOM 2103 C CA . ASN A 1 286 ? 39.200 0.769 93.260 1.00 18.22 267 ASN A CA 1
ATOM 2104 C C . ASN A 1 286 ? 40.654 0.719 93.707 1.00 19.49 267 ASN A C 1
ATOM 2105 O O . ASN A 1 286 ? 41.203 -0.363 93.932 1.00 18.32 267 ASN A O 1
ATOM 2110 N N . ALA A 1 287 ? 41.271 1.882 93.856 1.00 16.91 268 ALA A N 1
ATOM 2111 C CA . ALA A 1 287 ? 42.565 1.984 94.516 1.00 14.60 268 ALA A CA 1
ATOM 2112 C C . ALA A 1 287 ? 42.303 2.149 96.009 1.00 19.08 268 ALA A C 1
ATOM 2113 O O . ALA A 1 287 ? 41.633 3.099 96.410 1.00 17.91 268 ALA A O 1
ATOM 2115 N N . VAL A 1 288 ? 42.819 1.223 96.825 1.00 16.76 269 VAL A N 1
ATOM 2116 C CA . VAL A 1 288 ? 42.483 1.165 98.245 1.00 15.10 269 VAL A CA 1
ATOM 2117 C C . VAL A 1 288 ? 43.762 1.109 99.068 1.00 19.70 269 VAL A C 1
ATOM 2118 O O . VAL A 1 288 ? 44.857 0.871 98.555 1.00 21.57 269 VAL A O 1
ATOM 2122 N N . ARG A 1 289 ? 43.603 1.329 100.370 1.00 19.21 270 ARG A N 1
ATOM 2123 C CA . ARG A 1 289 ? 44.721 1.348 101.292 1.00 20.85 270 ARG A CA 1
ATOM 2124 C C . ARG A 1 289 ? 44.264 0.726 102.599 1.00 21.49 270 ARG A C 1
ATOM 2125 O O . ARG A 1 289 ? 43.100 0.853 102.986 1.00 21.30 270 ARG A O 1
ATOM 2133 N N . GLY A 1 290 ? 45.180 0.048 103.266 1.00 23.67 271 GLY A N 1
ATOM 2134 C CA . GLY A 1 290 ? 44.887 -0.507 104.573 1.00 23.56 271 GLY A CA 1
ATOM 2135 C C . GLY A 1 290 ? 44.253 -1.887 104.477 1.00 22.65 271 GLY A C 1
ATOM 2136 O O . GLY A 1 290 ? 43.683 -2.274 103.461 1.00 22.51 271 GLY A O 1
ATOM 2137 N N . GLU A 1 291 ? 44.327 -2.632 105.585 1.00 26.63 272 GLU A N 1
ATOM 2138 C CA . GLU A 1 291 ? 43.943 -4.042 105.521 1.00 30.22 272 GLU A CA 1
ATOM 2139 C C . GLU A 1 291 ? 42.441 -4.220 105.322 1.00 27.43 272 GLU A C 1
ATOM 2140 O O . GLU A 1 291 ? 42.009 -5.133 104.600 1.00 26.08 272 GLU A O 1
ATOM 2146 N N . ASP A 1 292 ? 41.619 -3.363 105.941 1.00 20.98 273 ASP A N 1
ATOM 2147 C CA . ASP A 1 292 ? 40.177 -3.558 105.814 1.00 22.77 273 ASP A CA 1
ATOM 2148 C C . ASP A 1 292 ? 39.717 -3.342 104.377 1.00 20.64 273 ASP A C 1
ATOM 2149 O O . ASP A 1 292 ? 39.060 -4.209 103.788 1.00 19.14 273 ASP A O 1
ATOM 2154 N N . SER A 1 293 ? 40.069 -2.192 103.787 1.00 17.22 274 SER A N 1
ATOM 2155 C CA . SER A 1 293 ? 39.564 -1.870 102.459 1.00 17.66 274 SER A CA 1
ATOM 2156 C C . SER A 1 293 ? 40.119 -2.805 101.398 1.00 16.81 274 SER A C 1
ATOM 2157 O O . SER A 1 293 ? 39.467 -3.038 100.379 1.00 17.58 274 SER A O 1
ATOM 2160 N N . PHE A 1 294 ? 41.322 -3.332 101.615 1.00 15.49 275 PHE A N 1
ATOM 2161 C CA . PHE A 1 294 ? 41.886 -4.310 100.690 1.00 15.51 275 PHE A CA 1
ATOM 2162 C C . PHE A 1 294 ? 40.945 -5.499 100.520 1.00 17.94 275 PHE A C 1
ATOM 2163 O O . PHE A 1 294 ? 40.716 -5.963 99.408 1.00 17.45 275 PHE A O 1
ATOM 2171 N N . VAL A 1 295 ? 40.381 -6.000 101.619 1.00 15.49 276 VAL A N 1
ATOM 2172 C CA . VAL A 1 295 ? 39.439 -7.115 101.505 1.00 15.51 276 VAL A CA 1
ATOM 2173 C C . VAL A 1 295 ? 38.085 -6.650 100.974 1.00 16.19 276 VAL A C 1
ATOM 2174 O O . VAL A 1 295 ? 37.457 -7.347 100.169 1.00 15.86 276 VAL A O 1
ATOM 2178 N N . ARG A 1 296 ? 37.595 -5.489 101.431 1.00 17.02 277 ARG A N 1
ATOM 2179 C CA . ARG A 1 296 ? 36.314 -4.990 100.927 1.00 18.65 277 ARG A CA 1
ATOM 2180 C C . ARG A 1 296 ? 36.346 -4.809 99.412 1.00 15.66 277 ARG A C 1
ATOM 2181 O O . ARG A 1 296 ? 35.349 -5.068 98.720 1.00 16.52 277 ARG A O 1
ATOM 2189 N N . ALA A 1 297 ? 37.488 -4.373 98.869 1.00 14.23 278 ALA A N 1
ATOM 2190 C CA . ALA A 1 297 ? 37.579 -4.200 97.423 1.00 18.37 278 ALA A CA 1
ATOM 2191 C C . ALA A 1 297 ? 37.535 -5.536 96.694 1.00 17.37 278 ALA A C 1
ATOM 2192 O O . ALA A 1 297 ? 37.060 -5.614 95.549 1.00 18.48 278 ALA A O 1
ATOM 2194 N N . GLN A 1 298 ? 38.003 -6.601 97.343 1.00 15.97 279 GLN A N 1
ATOM 2195 C CA . GLN A 1 298 ? 37.874 -7.923 96.755 1.00 17.34 279 GLN A CA 1
ATOM 2196 C C . GLN A 1 298 ? 36.429 -8.397 96.781 1.00 16.27 279 GLN A C 1
ATOM 2197 O O . GLN A 1 298 ? 35.950 -8.967 95.797 1.00 19.31 279 GLN A O 1
ATOM 2203 N N . TRP A 1 299 ? 35.700 -8.142 97.872 1.00 16.23 280 TRP A N 1
ATOM 2204 C CA . TRP A 1 299 ? 34.288 -8.531 97.876 1.00 19.14 280 TRP A CA 1
ATOM 2205 C C . TRP A 1 299 ? 33.493 -7.757 96.833 1.00 17.61 280 TRP A C 1
ATOM 2206 O O . TRP A 1 299 ? 32.472 -8.255 96.346 1.00 20.45 280 TRP A O 1
ATOM 2217 N N . ALA A 1 300 ? 33.955 -6.555 96.458 1.00 16.51 281 ALA A N 1
ATOM 2218 C CA . ALA A 1 300 ? 33.276 -5.785 95.414 1.00 15.00 281 ALA A CA 1
ATOM 2219 C C . ALA A 1 300 ? 33.287 -6.495 94.066 1.00 17.84 281 ALA A C 1
ATOM 2220 O O . ALA A 1 300 ? 32.495 -6.143 93.183 1.00 21.19 281 ALA A O 1
ATOM 2222 N N . GLY A 1 301 ? 34.168 -7.475 93.884 1.00 18.58 282 GLY A N 1
ATOM 2223 C CA . GLY A 1 301 ? 34.236 -8.169 92.608 1.00 17.57 282 GLY A CA 1
ATOM 2224 C C . GLY A 1 301 ? 34.637 -7.249 91.473 1.00 21.85 282 GLY A C 1
ATOM 2225 O O . GLY A 1 301 ? 34.152 -7.403 90.347 1.00 22.41 282 GLY A O 1
ATOM 2226 N N . ARG A 1 302 ? 35.503 -6.288 91.745 1.00 20.17 283 ARG A N 1
ATOM 2227 C CA . ARG A 1 302 ? 35.990 -5.349 90.745 1.00 19.41 283 ARG A CA 1
ATOM 2228 C C . ARG A 1 302 ? 37.504 -5.246 90.821 1.00 19.64 283 ARG A C 1
ATOM 2229 O O . ARG A 1 302 ? 38.112 -5.555 91.865 1.00 18.99 283 ARG A O 1
ATOM 2237 N N . PRO A 1 303 ? 38.149 -4.843 89.716 1.00 18.26 284 PRO A N 1
ATOM 2238 C CA . PRO A 1 303 ? 39.586 -4.564 89.734 1.00 19.64 284 PRO A CA 1
ATOM 2239 C C . PRO A 1 303 ? 39.950 -3.649 90.888 1.00 21.34 284 PRO A C 1
ATOM 2240 O O . PRO A 1 303 ? 39.184 -2.756 91.265 1.00 19.07 284 PRO A O 1
ATOM 2244 N N . LEU A 1 304 ? 41.139 -3.875 91.436 1.00 21.14 285 LEU A N 1
ATOM 2245 C CA . LEU A 1 304 ? 41.608 -3.093 92.561 1.00 18.16 285 LEU A CA 1
ATOM 2246 C C . LEU A 1 304 ? 43.100 -2.859 92.438 1.00 21.84 285 LEU A C 1
ATOM 2247 O O . LEU A 1 304 ? 43.823 -3.560 91.719 1.00 21.17 285 LEU A O 1
ATOM 2252 N N . LEU A 1 305 ? 43.545 -1.843 93.163 1.00 22.95 286 LEU A N 1
ATOM 2253 C CA . LEU A 1 305 ? 44.946 -1.511 93.323 1.00 23.70 286 LEU A CA 1
ATOM 2254 C C . LEU A 1 305 ? 45.166 -1.327 94.816 1.00 20.65 286 LEU A C 1
ATOM 2255 O O . LEU A 1 305 ? 44.464 -0.528 95.437 1.00 22.73 286 LEU A O 1
ATOM 2260 N N . TRP A 1 306 ? 46.102 -2.078 95.395 1.00 22.12 287 TRP A N 1
ATOM 2261 C CA . TRP A 1 306 ? 46.352 -2.031 96.836 1.00 22.28 287 TRP A CA 1
ATOM 2262 C C . TRP A 1 306 ? 47.617 -1.236 97.119 1.00 20.89 287 TRP A C 1
ATOM 2263 O O . TRP A 1 306 ? 48.689 -1.562 96.600 1.00 23.22 287 TRP A O 1
ATOM 2274 N N . HIS A 1 307 ? 47.492 -0.198 97.943 1.00 19.19 288 HIS A N 1
ATOM 2275 C CA . HIS A 1 307 ? 48.638 0.555 98.420 1.00 19.55 288 HIS A CA 1
ATOM 2276 C C . HIS A 1 307 ? 48.888 0.109 99.854 1.00 33.18 288 HIS A C 1
ATOM 2277 O O . HIS A 1 307 ? 47.994 0.208 100.699 1.00 29.22 288 HIS A O 1
ATOM 2284 N N . ILE A 1 308 ? 50.075 -0.421 100.117 1.00 36.98 289 ILE A N 1
ATOM 2285 C CA . ILE A 1 308 ? 50.355 -1.035 101.409 1.00 43.98 289 ILE A CA 1
ATOM 2286 C C . ILE A 1 308 ? 51.145 -0.057 102.269 1.00 55.41 289 ILE A C 1
ATOM 2287 O O . ILE A 1 308 ? 51.958 0.733 101.772 1.00 57.42 289 ILE A O 1
ATOM 2292 N N . TYR A 1 309 ? 50.882 -0.095 103.574 1.00 65.24 290 TYR A N 1
ATOM 2293 C CA . TYR A 1 309 ? 51.523 0.816 104.523 1.00 74.04 290 TYR A CA 1
ATOM 2294 C C . TYR A 1 309 ? 52.996 0.469 104.738 1.00 75.82 290 TYR A C 1
ATOM 2295 O O . TYR A 1 309 ? 53.866 1.341 104.677 1.00 77.46 290 TYR A O 1
ATOM 2297 N N . HIS A 1 316 ? 56.938 -5.652 103.625 1.00 56.85 297 HIS A N 1
ATOM 2298 C CA . HIS A 1 316 ? 55.720 -5.450 102.845 1.00 53.84 297 HIS A CA 1
ATOM 2299 C C . HIS A 1 316 ? 55.817 -6.155 101.490 1.00 41.89 297 HIS A C 1
ATOM 2300 O O . HIS A 1 316 ? 54.808 -6.591 100.933 1.00 36.75 297 HIS A O 1
ATOM 2307 N N . LEU A 1 317 ? 57.039 -6.273 100.964 1.00 35.19 298 LEU A N 1
ATOM 2308 C CA . LEU A 1 317 ? 57.217 -6.923 99.669 1.00 36.67 298 LEU A CA 1
ATOM 2309 C C . LEU A 1 317 ? 56.756 -8.377 99.711 1.00 38.39 298 LEU A C 1
ATOM 2310 O O . LEU A 1 317 ? 56.113 -8.858 98.771 1.00 36.21 298 LEU A O 1
ATOM 2315 N N . ALA A 1 318 ? 57.057 -9.088 100.802 1.00 34.85 299 ALA A N 1
ATOM 2316 C CA . ALA A 1 318 ? 56.659 -10.492 100.892 1.00 31.72 299 ALA A CA 1
ATOM 2317 C C . ALA A 1 318 ? 55.143 -10.648 100.845 1.00 29.92 299 ALA A C 1
ATOM 2318 O O . ALA A 1 318 ? 54.631 -11.553 100.176 1.00 27.54 299 ALA A O 1
ATOM 2320 N N . LYS A 1 319 ? 54.405 -9.788 101.563 1.00 29.03 300 LYS A N 1
ATOM 2321 C CA . LYS A 1 319 ? 52.946 -9.856 101.534 1.00 30.97 300 LYS A CA 1
ATOM 2322 C C . LYS A 1 319 ? 52.413 -9.505 100.156 1.00 27.34 300 LYS A C 1
ATOM 2323 O O . LYS A 1 319 ? 51.487 -10.152 99.656 1.00 23.47 300 LYS A O 1
ATOM 2329 N N . LEU A 1 320 ? 52.966 -8.456 99.551 1.00 24.89 301 LEU A N 1
ATOM 2330 C CA . LEU A 1 320 ? 52.504 -8.023 98.241 1.00 23.44 301 LEU A CA 1
ATOM 2331 C C . LEU A 1 320 ? 52.730 -9.115 97.208 1.00 22.02 301 LEU A C 1
ATOM 2332 O O . LEU A 1 320 ? 51.815 -9.482 96.463 1.00 24.35 301 LEU A O 1
ATOM 2337 N N . GLU A 1 321 ? 53.943 -9.664 97.175 1.00 23.68 302 GLU A N 1
ATOM 2338 C CA . GLU A 1 321 ? 54.266 -10.681 96.188 1.00 28.82 302 GLU A CA 1
ATOM 2339 C C . GLU A 1 321 ? 53.481 -11.957 96.438 1.00 33.45 302 GLU A C 1
ATOM 2340 O O . GLU A 1 321 ? 53.039 -12.611 95.491 1.00 25.97 302 GLU A O 1
ATOM 2346 N N . ALA A 1 322 ? 53.273 -12.328 97.705 1.00 24.14 303 ALA A N 1
ATOM 2347 C CA . ALA A 1 322 ? 52.491 -13.531 97.958 1.00 23.09 303 ALA A CA 1
ATOM 2348 C C . ALA A 1 322 ? 51.049 -13.356 97.507 1.00 21.57 303 ALA A C 1
ATOM 2349 O O . ALA A 1 322 ? 50.447 -14.301 96.982 1.00 22.48 303 ALA A O 1
ATOM 2351 N N . PHE A 1 323 ? 50.453 -12.181 97.741 1.00 20.41 304 PHE A N 1
ATOM 2352 C CA . PHE A 1 323 ? 49.090 -11.986 97.260 1.00 19.41 304 PHE A CA 1
ATOM 2353 C C . PHE A 1 323 ? 49.049 -12.042 95.742 1.00 24.11 304 PHE A C 1
ATOM 2354 O O . PHE A 1 323 ? 48.171 -12.690 95.160 1.00 21.30 304 PHE A O 1
ATOM 2362 N N . LEU A 1 324 ? 49.998 -11.376 95.091 1.00 20.49 305 LEU A N 1
ATOM 2363 C CA . LEU A 1 324 ? 49.995 -11.361 93.628 1.00 24.09 305 LEU A CA 1
ATOM 2364 C C . LEU A 1 324 ? 50.099 -12.771 93.060 1.00 24.18 305 LEU A C 1
ATOM 2365 O O . LEU A 1 324 ? 49.418 -13.103 92.081 1.00 27.65 305 LEU A O 1
ATOM 2370 N N . GLU A 1 325 ? 50.936 -13.620 93.662 1.00 23.16 306 GLU A N 1
ATOM 2371 C CA . GLU A 1 325 ? 51.053 -14.993 93.178 1.00 24.35 306 GLU A CA 1
ATOM 2372 C C . GLU A 1 325 ? 49.701 -15.700 93.204 1.00 30.60 306 GLU A C 1
ATOM 2373 O O . GLU A 1 325 ? 49.311 -16.357 92.231 1.00 27.95 306 GLU A O 1
ATOM 2379 N N . LEU A 1 326 ? 48.965 -15.568 94.314 1.00 24.95 307 LEU A N 1
ATOM 2380 C CA . LEU A 1 326 ? 47.685 -16.258 94.449 1.00 21.82 307 LEU A CA 1
ATOM 2381 C C . LEU A 1 326 ? 46.624 -15.619 93.562 1.00 21.81 307 LEU A C 1
ATOM 2382 O O . LEU A 1 326 ? 45.909 -16.308 92.819 1.00 25.69 307 LEU A O 1
ATOM 2387 N N . TYR A 1 327 ? 46.509 -14.298 93.632 1.00 20.10 308 TYR A N 1
ATOM 2388 C CA . TYR A 1 327 ? 45.472 -13.593 92.890 1.00 20.93 308 TYR A CA 1
ATOM 2389 C C . TYR A 1 327 ? 45.679 -13.713 91.383 1.00 28.52 308 TYR A C 1
ATOM 2390 O O . TYR A 1 327 ? 44.702 -13.807 90.630 1.00 25.40 308 TYR A O 1
ATOM 2399 N N . CYS A 1 328 ? 46.929 -13.732 90.927 1.00 21.34 309 CYS A N 1
ATOM 2400 C CA . CYS A 1 328 ? 47.206 -13.787 89.492 1.00 23.04 309 CYS A CA 1
ATOM 2401 C C . CYS A 1 328 ? 47.228 -15.203 88.949 1.00 25.63 309 CYS A C 1
ATOM 2402 O O . CYS A 1 328 ? 47.314 -15.378 87.724 1.00 29.49 309 CYS A O 1
ATOM 2405 N N . ALA A 1 329 ? 47.154 -16.210 89.826 1.00 24.33 310 ALA A N 1
ATOM 2406 C CA . ALA A 1 329 ? 47.325 -17.594 89.394 1.00 28.50 310 ALA A CA 1
ATOM 2407 C C . ALA A 1 329 ? 46.292 -17.985 88.347 1.00 28.94 310 ALA A C 1
ATOM 2408 O O . ALA A 1 329 ? 46.599 -18.736 87.413 1.00 33.77 310 ALA A O 1
ATOM 2410 N N . GLY A 1 330 ? 45.065 -17.493 88.487 1.00 30.86 311 GLY A N 1
ATOM 2411 C CA . GLY A 1 330 ? 44.002 -17.824 87.564 1.00 35.40 311 GLY A CA 1
ATOM 2412 C C . GLY A 1 330 ? 43.827 -16.867 86.405 1.00 41.76 311 GLY A C 1
ATOM 2413 O O . GLY A 1 330 ? 42.868 -17.014 85.640 1.00 42.75 311 GLY A O 1
ATOM 2414 N N . LEU A 1 331 ? 44.733 -15.888 86.238 1.00 31.40 312 LEU A N 1
ATOM 2415 C CA . LEU A 1 331 ? 44.573 -14.892 85.186 1.00 28.43 312 LEU A CA 1
ATOM 2416 C C . LEU A 1 331 ? 45.366 -15.267 83.946 1.00 33.40 312 LEU A C 1
ATOM 2417 O O . LEU A 1 331 ? 46.406 -15.922 84.040 1.00 34.62 312 LE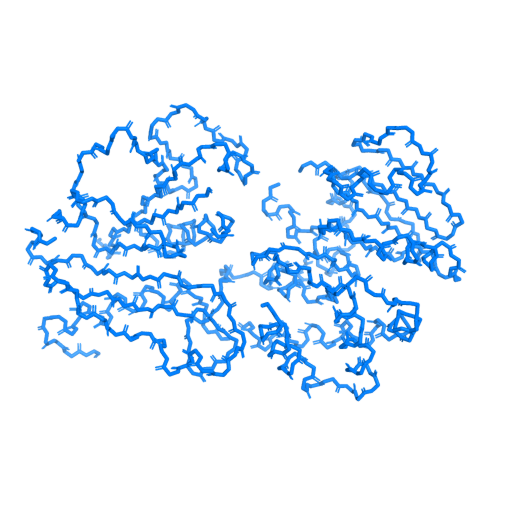U A O 1
ATOM 2422 N N . PRO A 1 332 ? 44.918 -14.823 82.771 1.00 40.56 313 PRO A N 1
ATOM 2423 C CA . PRO A 1 332 ? 45.749 -14.962 81.571 1.00 42.42 313 PRO A CA 1
ATOM 2424 C C . PRO A 1 332 ? 47.104 -14.302 81.773 1.00 39.41 313 PRO A C 1
ATOM 2425 O O . PRO A 1 332 ? 47.231 -13.288 82.468 1.00 34.05 313 PRO A O 1
ATOM 2429 N N . ALA A 1 333 ? 48.117 -14.888 81.128 1.00 37.90 314 ALA A N 1
ATOM 2430 C CA . ALA A 1 333 ? 49.501 -14.473 81.340 1.00 43.56 314 ALA A CA 1
ATOM 2431 C C . ALA A 1 333 ? 49.697 -12.981 81.107 1.00 39.55 314 ALA A C 1
ATOM 2432 O O . ALA A 1 333 ? 50.409 -12.319 81.871 1.00 36.52 314 ALA A O 1
ATOM 2434 N N . ASP A 1 334 ? 49.077 -12.434 80.054 1.00 35.24 315 ASP A N 1
ATOM 2435 C CA . ASP A 1 334 ? 49.290 -11.030 79.710 1.00 40.79 315 ASP A CA 1
ATOM 2436 C C . ASP A 1 334 ? 48.724 -10.110 80.783 1.00 33.54 315 ASP A C 1
ATOM 2437 O O . ASP A 1 334 ? 49.376 -9.144 81.197 1.00 33.52 315 ASP A O 1
ATOM 2442 N N . LEU A 1 335 ? 47.506 -10.395 81.250 1.00 33.32 316 LEU A N 1
ATOM 2443 C CA . LEU A 1 335 ? 46.937 -9.596 82.321 1.00 30.93 316 LEU A CA 1
ATOM 2444 C C . LEU A 1 335 ? 47.748 -9.750 83.604 1.00 31.41 316 LEU A C 1
ATOM 2445 O O . LEU A 1 335 ? 48.031 -8.760 84.288 1.00 27.91 316 LEU A O 1
ATOM 2450 N N . ALA A 1 336 ? 48.164 -10.977 83.930 1.00 27.12 317 ALA A N 1
ATOM 2451 C CA . ALA A 1 336 ? 48.904 -11.185 85.175 1.00 31.09 317 ALA A CA 1
ATOM 2452 C C . ALA A 1 336 ? 50.216 -10.404 85.168 1.00 32.63 317 ALA A C 1
ATOM 2453 O O . ALA A 1 336 ? 50.600 -9.818 86.187 1.00 31.92 317 ALA A O 1
ATOM 2455 N N . GLU A 1 337 ? 50.899 -10.359 84.018 1.00 30.60 318 GLU A N 1
ATOM 2456 C CA . GLU A 1 337 ? 52.161 -9.628 83.918 1.00 33.79 318 GLU A CA 1
ATOM 2457 C C . GLU A 1 337 ? 51.950 -8.130 84.112 1.00 32.75 318 GLU A C 1
ATOM 2458 O O . GLU A 1 337 ? 52.649 -7.491 84.908 1.00 33.04 318 GLU A O 1
ATOM 2460 N N . ASN A 1 338 ? 50.973 -7.553 83.406 1.00 31.94 319 ASN A N 1
ATOM 2461 C CA . ASN A 1 338 ? 50.731 -6.118 83.527 1.00 32.07 319 ASN A CA 1
ATOM 2462 C C . ASN A 1 338 ? 50.215 -5.762 84.910 1.00 28.20 319 ASN A C 1
ATOM 2463 O O . ASN A 1 338 ? 50.545 -4.698 85.449 1.00 30.28 319 ASN A O 1
ATOM 2468 N N . LEU A 1 339 ? 49.391 -6.633 85.494 1.00 25.30 320 LEU A N 1
ATOM 2469 C CA . LEU A 1 339 ? 48.860 -6.352 86.818 1.00 23.56 320 LEU A CA 1
ATOM 2470 C C . LEU A 1 339 ? 49.981 -6.353 87.848 1.00 31.22 320 LEU A C 1
ATOM 2471 O O . LEU A 1 339 ? 50.093 -5.427 88.656 1.00 29.12 320 LEU A O 1
ATOM 2476 N N . ARG A 1 340 ? 50.838 -7.376 87.814 1.00 28.36 321 ARG A N 1
ATOM 2477 C CA . ARG A 1 340 ? 51.938 -7.447 88.766 1.00 30.88 321 ARG A CA 1
ATOM 2478 C C . ARG A 1 340 ? 52.863 -6.246 88.610 1.00 28.85 321 ARG A C 1
ATOM 2479 O O . ARG A 1 340 ? 53.213 -5.581 89.591 1.00 32.31 321 ARG A O 1
ATOM 2487 N N . THR A 1 341 ? 53.225 -5.921 87.368 1.00 27.23 322 THR A N 1
ATOM 2488 C CA . THR A 1 341 ? 54.124 -4.797 87.127 1.00 31.07 322 THR A CA 1
ATOM 2489 C C . THR A 1 341 ? 53.534 -3.494 87.654 1.00 32.39 322 THR A C 1
ATOM 2490 O O . THR A 1 341 ? 54.232 -2.698 88.296 1.00 30.31 322 THR A O 1
ATOM 2494 N N . PHE A 1 342 ? 52.243 -3.271 87.411 1.00 25.95 323 PHE A N 1
ATOM 2495 C CA . PHE A 1 342 ? 51.605 -2.044 87.868 1.00 25.01 323 PHE A CA 1
ATOM 2496 C C . PHE A 1 342 ? 51.539 -1.990 89.390 1.00 26.24 323 PHE A C 1
ATOM 2497 O O . PHE A 1 342 ? 51.837 -0.952 89.998 1.00 26.87 323 PHE A O 1
ATOM 2505 N N . TRP A 1 343 ? 51.123 -3.091 90.028 1.00 24.10 324 TRP A N 1
ATOM 2506 C CA . TRP A 1 343 ? 51.018 -3.093 91.487 1.00 24.35 324 TRP A CA 1
ATOM 2507 C C . TRP A 1 343 ? 52.376 -2.871 92.139 1.00 25.03 324 TRP A C 1
ATOM 2508 O O . TRP A 1 343 ? 52.488 -2.125 93.119 1.00 31.27 324 TRP A O 1
ATOM 2519 N N . LEU A 1 344 ? 53.416 -3.535 91.630 1.00 26.74 325 LEU A N 1
ATOM 2520 C CA . LEU A 1 344 ? 54.736 -3.381 92.228 1.00 28.06 325 LEU A CA 1
ATOM 2521 C C . LEU A 1 344 ? 55.237 -1.952 92.068 1.00 32.64 325 LEU A C 1
ATOM 2522 O O . LEU A 1 344 ? 55.791 -1.374 93.008 1.00 32.39 325 LEU A O 1
ATOM 2527 N N . ALA A 1 345 ? 55.002 -1.347 90.903 1.00 30.04 326 ALA A N 1
ATOM 2528 C CA . ALA A 1 345 ? 55.437 0.032 90.696 1.00 34.30 326 ALA A CA 1
ATOM 2529 C C . ALA A 1 345 ? 54.614 0.996 91.538 1.00 32.31 326 ALA A C 1
ATOM 2530 O O . ALA A 1 345 ? 55.148 1.979 92.067 1.00 36.64 326 ALA A O 1
ATOM 2532 N N . TRP A 1 346 ? 53.310 0.729 91.666 1.00 27.19 327 TRP A N 1
ATOM 2533 C CA . TRP A 1 346 ? 52.448 1.538 92.521 1.00 31.63 327 TRP A CA 1
ATOM 2534 C C . TRP A 1 346 ? 52.940 1.560 93.959 1.00 42.47 327 TRP A C 1
ATOM 2535 O O . TRP A 1 346 ? 52.795 2.573 94.651 1.00 42.34 327 TRP A O 1
ATOM 2546 N N . ASN A 1 347 ? 53.505 0.456 94.432 1.00 33.30 328 ASN A N 1
ATOM 2547 C CA . ASN A 1 347 ? 53.991 0.401 95.798 1.00 29.41 328 ASN A CA 1
ATOM 2548 C C . ASN A 1 347 ? 55.462 0.755 95.919 1.00 34.42 328 ASN A C 1
ATOM 2549 O O . ASN A 1 347 ? 55.924 1.039 97.028 1.00 41.39 328 ASN A O 1
ATOM 2554 N N . ALA A 1 348 ? 56.205 0.750 94.814 1.00 34.00 329 ALA A N 1
ATOM 2555 C CA . ALA A 1 348 ? 57.594 1.185 94.819 1.00 44.64 329 ALA A CA 1
ATOM 2556 C C . ALA A 1 348 ? 57.761 2.640 94.407 1.00 53.02 329 ALA A C 1
ATOM 2557 O O . ALA A 1 348 ? 58.850 3.192 94.584 1.00 56.56 329 ALA A O 1
ATOM 2559 N N . GLY A 1 349 ? 56.719 3.263 93.858 1.00 57.02 330 GLY A N 1
ATOM 2560 C CA . GLY A 1 349 ? 56.797 4.648 93.430 1.00 55.78 330 GLY A CA 1
ATOM 2561 C C . GLY A 1 349 ? 57.568 4.879 92.152 1.00 59.18 330 GLY A C 1
ATOM 2562 O O . GLY A 1 349 ? 57.962 6.015 91.876 1.00 56.61 330 GLY A O 1
ATOM 2563 N N . GLY A 1 350 ? 57.786 3.840 91.359 1.00 67.10 331 GLY A N 1
ATOM 2564 C CA . GLY A 1 350 ? 58.624 3.907 90.178 1.00 74.20 331 GLY A CA 1
ATOM 2565 C C . GLY A 1 350 ? 57.842 4.195 88.915 1.00 79.52 331 GLY A C 1
ATOM 2566 O O . GLY A 1 350 ? 56.829 4.904 88.929 1.00 73.93 331 GLY A O 1
ATOM 2567 N N . GLY A 1 351 ? 58.321 3.638 87.804 1.00 86.43 332 GLY A N 1
ATOM 2568 C CA . GLY A 1 351 ? 57.724 3.917 86.512 1.00 88.21 332 GLY A CA 1
ATOM 2569 C C . GLY A 1 351 ? 56.374 3.241 86.369 1.00 80.08 332 GLY A C 1
ATOM 2570 O O . GLY A 1 351 ? 56.272 2.011 86.507 1.00 78.57 332 GLY A O 1
ATOM 2571 N N . LEU A 1 352 ? 55.331 4.023 86.074 1.00 75.74 333 LEU A N 1
ATOM 2572 C CA . LEU A 1 352 ? 53.979 3.501 85.933 1.00 73.15 333 LEU A CA 1
ATOM 2573 C C . LEU A 1 352 ? 53.468 3.463 84.502 1.00 75.95 333 LEU A C 1
ATOM 2574 O O . LEU A 1 352 ? 52.465 2.790 84.246 1.00 83.17 333 LEU A O 1
ATOM 2579 N N . ALA A 1 353 ? 54.126 4.158 83.571 1.00 73.63 334 ALA A N 1
ATOM 2580 C CA . ALA A 1 353 ? 53.557 4.369 82.242 1.00 65.65 334 ALA A CA 1
ATOM 2581 C C . ALA A 1 353 ? 53.276 3.048 81.534 1.00 63.88 334 ALA A C 1
ATOM 2582 O O . ALA A 1 353 ? 52.144 2.778 81.115 1.00 53.56 334 ALA A O 1
ATOM 2584 N N . GLY A 1 354 ? 54.301 2.205 81.403 1.00 64.51 335 GLY A N 1
ATOM 2585 C CA . GLY A 1 354 ? 54.176 1.025 80.560 1.00 63.85 335 GLY A CA 1
ATOM 2586 C C . GLY A 1 354 ? 53.106 0.061 81.036 1.00 63.96 335 GLY A C 1
ATOM 2587 O O . GLY A 1 354 ? 52.309 -0.450 80.242 1.00 54.90 335 GLY A O 1
ATOM 2588 N N . ALA A 1 355 ? 53.069 -0.205 82.342 1.00 54.91 336 ALA A N 1
ATOM 2589 C CA . ALA A 1 355 ? 52.129 -1.203 82.842 1.00 57.87 336 ALA A CA 1
ATOM 2590 C C . ALA A 1 355 ? 50.687 -0.727 82.713 1.00 44.09 336 ALA A C 1
ATOM 2591 O O . ALA A 1 355 ? 49.802 -1.519 82.369 1.00 39.80 336 ALA A O 1
ATOM 2593 N N . TRP A 1 356 ? 50.433 0.566 82.949 1.00 45.12 337 TRP A N 1
ATOM 2594 C CA . TRP A 1 356 ? 49.052 1.049 82.930 1.00 46.66 337 TRP A CA 1
ATOM 2595 C C . TRP A 1 356 ? 48.449 0.970 81.535 1.00 38.74 337 TRP A C 1
ATOM 2596 O O . TRP A 1 356 ? 47.299 0.544 81.375 1.00 35.89 337 TRP A O 1
ATOM 2607 N N . GLU A 1 357 ? 49.196 1.396 80.517 1.00 38.49 338 GLU A N 1
ATOM 2608 C CA . GLU A 1 357 ? 48.686 1.306 79.154 1.00 40.68 338 GLU A CA 1
ATOM 2609 C C . GLU A 1 357 ? 48.192 -0.105 78.854 1.00 36.89 338 GLU A C 1
ATOM 2610 O O . GLU A 1 357 ? 47.049 -0.302 78.424 1.00 36.12 338 GLU A O 1
ATOM 2616 N N . GLY A 1 358 ? 49.030 -1.107 79.122 1.00 38.59 339 GLY A N 1
ATOM 2617 C CA . GLY A 1 358 ? 48.626 -2.478 78.866 1.00 40.76 339 GLY A CA 1
ATOM 2618 C C . GLY A 1 358 ? 47.511 -2.932 79.786 1.00 38.82 339 GLY A C 1
ATOM 2619 O O . GLY A 1 358 ? 46.589 -3.637 79.362 1.00 43.79 339 GLY A O 1
ATOM 2620 N N . LEU A 1 359 ? 47.570 -2.521 81.055 1.00 29.07 340 LEU A N 1
ATOM 2621 C CA . LEU A 1 359 ? 46.568 -2.955 82.022 1.00 27.65 340 LEU A CA 1
ATOM 2622 C C . LEU A 1 359 ? 45.200 -2.364 81.711 1.00 29.77 340 LEU A C 1
ATOM 2623 O O . LEU A 1 359 ? 44.180 -3.059 81.806 1.00 27.85 340 LEU A O 1
ATOM 2628 N N . GLU A 1 360 ? 45.161 -1.090 81.316 1.00 28.20 341 GLU A N 1
ATOM 2629 C CA . GLU A 1 360 ? 43.888 -0.426 81.059 1.00 29.07 341 GLU A CA 1
ATOM 2630 C C . GLU A 1 360 ? 43.105 -1.142 79.967 1.00 33.37 341 GLU A C 1
ATOM 2631 O O . GLU A 1 360 ? 41.879 -1.276 80.056 1.00 34.87 341 GLU A O 1
ATOM 2637 N N . ARG A 1 361 ? 43.798 -1.610 78.929 1.00 34.77 342 ARG A N 1
ATOM 2638 C CA . ARG A 1 361 ? 43.126 -2.322 77.849 1.00 34.46 342 ARG A CA 1
ATOM 2639 C C . ARG A 1 361 ? 42.543 -3.653 78.298 1.00 35.74 342 ARG A C 1
ATOM 2640 O O . ARG A 1 361 ? 41.705 -4.216 77.591 1.00 33.45 342 ARG A O 1
ATOM 2648 N N . GLN A 1 362 ? 42.961 -4.169 79.451 1.00 32.46 343 GLN A N 1
ATOM 2649 C CA . GLN A 1 362 ? 42.504 -5.462 79.934 1.00 31.81 343 GLN A CA 1
ATOM 2650 C C . GLN A 1 362 ? 41.483 -5.355 81.061 1.00 26.89 343 GLN A C 1
ATOM 2651 O O . GLN A 1 362 ? 41.150 -6.371 81.675 1.00 27.44 343 GLN A O 1
ATOM 2657 N N . LEU A 1 363 ? 40.970 -4.161 81.341 1.00 24.77 344 LEU A N 1
ATOM 2658 C CA . LEU A 1 363 ? 40.063 -4.015 82.477 1.00 24.96 344 LEU A CA 1
ATOM 2659 C C . LEU A 1 363 ? 38.793 -4.853 82.362 1.00 27.03 344 LEU A C 1
ATOM 2660 O O . LEU A 1 363 ? 38.377 -5.420 83.386 1.00 23.89 344 LEU A O 1
ATOM 2665 N N . PRO A 1 364 ? 38.136 -4.982 81.202 1.00 30.08 345 PRO A N 1
ATOM 2666 C CA . PRO A 1 364 ? 36.954 -5.864 81.151 1.00 30.42 345 PRO A CA 1
ATOM 2667 C C . PRO A 1 364 ? 37.259 -7.310 81.483 1.00 31.70 345 PRO A C 1
ATOM 2668 O O . PRO A 1 364 ? 36.492 -7.959 82.210 1.00 30.84 345 PRO A O 1
ATOM 2672 N N . GLU A 1 365 ? 38.361 -7.844 80.957 1.00 30.63 346 GLU A N 1
ATOM 2673 C CA . GLU A 1 365 ? 38.749 -9.202 81.311 1.00 28.02 346 GLU A CA 1
ATOM 2674 C C . GLU A 1 365 ? 39.049 -9.308 82.798 1.00 27.70 346 GLU A C 1
ATOM 2675 O O . GLU A 1 365 ? 38.586 -10.230 83.476 1.00 29.92 346 GLU A O 1
ATOM 2681 N N . TRP A 1 366 ? 39.829 -8.363 83.320 1.00 25.94 347 TRP A N 1
ATOM 2682 C CA . TRP A 1 366 ? 40.162 -8.375 84.741 1.00 24.66 347 TRP A CA 1
ATOM 2683 C C . TRP A 1 366 ? 38.898 -8.336 85.599 1.00 25.27 347 TRP A C 1
ATOM 2684 O O . TRP A 1 366 ? 38.785 -9.066 86.591 1.00 25.04 347 TRP A O 1
ATOM 2695 N N . ARG A 1 367 ? 37.899 -7.561 85.175 1.00 25.15 348 ARG A N 1
ATOM 2696 C CA . ARG A 1 367 ? 36.652 -7.461 85.932 1.00 23.25 348 ARG A CA 1
ATOM 2697 C C . ARG A 1 367 ? 35.949 -8.811 86.042 1.00 26.43 348 ARG A C 1
ATOM 2698 O O . ARG A 1 367 ? 35.458 -9.177 87.120 1.00 24.32 348 ARG A O 1
ATOM 2706 N N . ARG A 1 368 ? 35.903 -9.574 84.946 1.00 26.77 349 ARG A N 1
ATOM 2707 C CA . ARG A 1 368 ? 35.332 -10.919 85.008 1.00 25.90 349 ARG A CA 1
ATOM 2708 C C . ARG A 1 368 ? 36.119 -11.816 85.961 1.00 27.72 349 ARG A C 1
ATOM 2709 O O . ARG A 1 368 ? 35.535 -12.626 86.695 1.00 27.67 349 ARG A O 1
ATOM 2717 N N . GLU A 1 369 ? 37.445 -11.680 85.977 1.00 25.03 350 GLU A N 1
ATOM 2718 C CA . GLU A 1 369 ? 38.244 -12.484 86.894 1.00 25.45 350 GLU A CA 1
ATOM 2719 C C . GLU A 1 369 ? 38.067 -12.025 88.338 1.00 22.26 350 GLU A C 1
ATOM 2720 O O . GLU A 1 369 ? 38.122 -12.849 89.266 1.00 23.59 350 GLU A O 1
ATOM 2726 N N . ALA A 1 370 ? 37.865 -10.723 88.545 1.00 20.43 351 ALA A N 1
ATOM 2727 C CA . ALA A 1 370 ? 37.634 -10.210 89.896 1.00 21.59 351 ALA A CA 1
ATOM 2728 C C . ALA A 1 370 ? 36.331 -10.747 90.477 1.00 21.75 351 ALA A C 1
ATOM 2729 O O . ALA A 1 370 ? 36.242 -11.030 91.683 1.00 22.65 351 ALA A O 1
ATOM 2731 N N . GLN A 1 371 ? 35.301 -10.877 89.637 1.00 23.94 352 GLN A N 1
ATOM 2732 C CA . GLN A 1 371 ? 34.057 -11.485 90.086 1.00 24.22 352 GLN A CA 1
ATOM 2733 C C . GLN A 1 371 ? 34.262 -12.946 90.452 1.00 28.49 352 GLN A C 1
ATOM 2734 O O . GLN A 1 371 ? 33.763 -13.401 91.484 1.00 28.51 352 GLN A O 1
ATOM 2740 N N . ARG A 1 372 ? 34.995 -13.699 89.616 1.00 22.59 353 ARG A N 1
ATOM 2741 C CA . ARG A 1 372 ? 35.289 -15.096 89.924 1.00 25.08 353 ARG A CA 1
ATOM 2742 C C . ARG A 1 372 ? 36.054 -15.233 91.240 1.00 26.67 353 ARG A C 1
ATOM 2743 O O . ARG A 1 372 ? 35.756 -16.118 92.052 1.00 24.68 353 ARG A O 1
ATOM 2751 N N . TRP A 1 373 ? 37.042 -14.362 91.467 1.00 22.34 354 TRP A N 1
ATOM 2752 C CA . TRP A 1 373 ? 37.828 -14.419 92.700 1.00 22.22 354 TRP A CA 1
ATOM 2753 C C . TRP A 1 373 ? 36.946 -14.207 93.919 1.00 21.07 354 TRP A C 1
ATOM 2754 O O . TRP A 1 373 ? 37.061 -14.926 94.926 1.00 22.57 354 TRP A O 1
ATOM 2765 N N . ALA A 1 374 ? 36.073 -13.201 93.852 1.00 22.99 355 ALA A N 1
ATOM 2766 C CA . ALA A 1 374 ? 35.174 -12.915 94.965 1.00 22.50 355 ALA A CA 1
ATOM 2767 C C . ALA A 1 374 ? 34.225 -14.076 95.207 1.00 24.02 355 ALA A C 1
ATOM 2768 O O . ALA A 1 374 ? 33.975 -14.457 96.359 1.00 25.13 355 ALA A O 1
ATOM 2770 N N . ASP A 1 375 ? 33.691 -14.661 94.131 1.00 25.14 356 ASP A N 1
ATOM 2771 C CA . ASP A 1 375 ? 32.809 -15.816 94.281 1.00 24.93 356 ASP A CA 1
ATOM 2772 C C . ASP A 1 375 ? 33.530 -16.981 94.933 1.00 26.79 356 ASP A C 1
ATOM 2773 O O . ASP A 1 375 ? 32.977 -17.637 95.822 1.00 27.55 356 ASP A O 1
ATOM 2778 N N . GLU A 1 376 ? 34.767 -17.260 94.508 1.00 25.30 357 GLU A N 1
ATOM 2779 C CA . GLU A 1 376 ? 35.506 -18.382 95.091 1.00 27.45 357 GLU A CA 1
ATOM 2780 C C . GLU A 1 376 ? 35.809 -18.140 96.565 1.00 26.50 357 GLU A C 1
ATOM 2781 O O . GLU A 1 376 ? 35.596 -19.017 97.410 1.00 26.68 357 GLU A O 1
ATOM 2787 N N . GLN A 1 377 ? 36.324 -16.957 96.894 1.00 22.40 358 GLN A N 1
ATOM 2788 C CA . GLN A 1 377 ? 36.576 -16.648 98.296 1.00 18.13 358 GLN A CA 1
ATOM 2789 C C . GLN A 1 377 ? 35.281 -16.652 99.091 1.00 20.11 358 GLN A C 1
ATOM 2790 O O . GLN A 1 377 ? 35.279 -17.022 100.276 1.00 23.85 358 GLN A O 1
ATOM 2796 N N . GLY A 1 378 ? 34.173 -16.266 98.447 1.00 22.79 359 GLY A N 1
ATOM 2797 C CA . GLY A 1 378 ? 32.878 -16.216 99.109 1.00 26.70 359 GLY A CA 1
ATOM 2798 C C . GLY A 1 378 ? 32.353 -17.573 99.532 1.00 29.36 359 GLY A C 1
ATOM 2799 O O . GLY A 1 378 ? 31.435 -17.644 100.357 1.00 29.61 359 GLY A O 1
ATOM 2808 N N . ARG A 1 380 ? 34.235 -19.829 101.095 1.00 28.47 361 ARG A N 1
ATOM 2809 C CA . ARG A 1 380 ? 34.938 -20.229 102.311 1.00 26.79 361 ARG A CA 1
ATOM 2810 C C . ARG A 1 380 ? 34.223 -19.686 103.549 1.00 25.43 361 ARG A C 1
ATOM 2811 O O . ARG A 1 380 ? 33.771 -18.539 103.546 1.00 25.36 361 ARG A O 1
ATOM 2819 N N . PRO A 1 381 ? 34.132 -20.476 104.623 1.00 26.06 362 PRO A N 1
ATOM 2820 C CA . PRO A 1 381 ? 33.622 -19.936 105.893 1.00 27.82 362 PRO A CA 1
ATOM 2821 C C . PRO A 1 381 ? 34.362 -18.663 106.290 1.00 26.48 362 PRO A C 1
ATOM 2822 O O . PRO A 1 381 ? 35.587 -18.581 106.197 1.00 25.93 362 PRO A O 1
ATOM 2826 N N . ASP A 1 382 ? 33.605 -17.665 106.748 1.00 23.73 363 ASP A N 1
ATOM 2827 C CA . ASP A 1 382 ? 34.164 -16.352 107.039 1.00 23.16 363 ASP A CA 1
ATOM 2828 C C . ASP A 1 382 ? 34.868 -16.342 108.398 1.00 22.65 363 ASP A C 1
ATOM 2829 O O . ASP A 1 382 ? 34.701 -17.240 109.227 1.00 24.85 363 ASP A O 1
ATOM 2834 N N . LEU A 1 383 ? 35.660 -15.290 108.624 1.00 20.13 364 LEU A N 1
ATOM 2835 C CA . LEU A 1 383 ? 36.553 -15.261 109.787 1.00 18.87 364 LEU A CA 1
ATOM 2836 C C . LEU A 1 383 ? 35.782 -15.223 111.102 1.00 20.64 364 LEU A C 1
ATOM 2837 O O . LEU A 1 383 ? 36.178 -15.886 112.074 1.00 20.99 364 LEU A O 1
ATOM 2842 N N . ALA A 1 384 ? 34.710 -14.427 111.180 1.00 18.94 365 ALA A N 1
ATOM 2843 C CA . ALA A 1 384 ? 33.976 -14.352 112.441 1.00 20.12 365 ALA A CA 1
ATOM 2844 C C . ALA A 1 384 ? 33.419 -15.715 112.815 1.00 23.74 365 ALA A C 1
ATOM 2845 O O . ALA A 1 384 ? 33.409 -16.094 113.998 1.00 20.18 365 ALA A O 1
ATOM 2847 N N . ALA A 1 385 ? 32.956 -16.468 111.817 1.00 19.78 366 ALA A N 1
ATOM 2848 C CA . ALA A 1 385 ? 32.435 -17.808 112.069 1.00 20.21 366 ALA A CA 1
ATOM 2849 C C . ALA A 1 385 ? 33.537 -18.748 112.535 1.00 28.03 366 ALA A C 1
ATOM 2850 O O . ALA A 1 385 ? 33.321 -19.565 113.441 1.00 23.19 366 ALA A O 1
ATOM 2852 N N . ARG A 1 386 ? 34.734 -18.630 111.952 1.00 18.97 367 ARG A N 1
ATOM 2853 C CA . ARG A 1 386 ? 35.855 -19.441 112.416 1.00 22.82 367 ARG A CA 1
ATOM 2854 C C . ARG A 1 386 ? 36.250 -19.077 113.833 1.00 26.50 367 ARG A C 1
ATOM 2855 O O . ARG A 1 386 ? 36.652 -19.949 114.614 1.00 21.42 367 ARG A O 1
ATOM 2863 N N . LEU A 1 387 ? 36.154 -17.792 114.182 1.00 18.96 368 LEU A N 1
ATOM 2864 C CA . LEU A 1 387 ? 36.553 -17.361 115.512 1.00 21.62 368 LEU A CA 1
ATOM 2865 C C . LEU A 1 387 ? 35.600 -17.916 116.559 1.00 19.85 368 LEU A C 1
ATOM 2866 O O . LEU A 1 387 ? 36.030 -18.424 117.604 1.00 19.61 368 LEU A O 1
ATOM 2871 N N . VAL A 1 388 ? 34.298 -17.812 116.301 1.00 19.17 369 VAL A N 1
ATOM 2872 C CA . VAL A 1 388 ? 33.314 -18.351 117.232 1.00 17.16 369 VAL A CA 1
ATOM 2873 C C . VAL A 1 388 ? 33.463 -19.863 117.345 1.00 19.14 369 VAL A C 1
ATOM 2874 O O . VAL A 1 388 ? 33.356 -20.432 118.439 1.00 18.65 369 VAL A O 1
ATOM 2878 N N . GLN A 1 389 ? 33.719 -20.538 116.217 1.00 18.83 370 GLN A N 1
ATOM 2879 C CA . GLN A 1 389 ? 33.917 -21.982 116.261 1.00 19.82 370 GLN A CA 1
ATOM 2880 C C . GLN A 1 389 ? 35.181 -22.342 117.037 1.00 18.84 370 GLN A C 1
ATOM 2881 O O . GLN A 1 389 ? 35.216 -23.366 117.725 1.00 20.82 370 GLN A O 1
ATOM 2887 N N . PHE A 1 390 ? 36.235 -21.521 116.924 1.00 16.86 371 PHE A N 1
ATOM 2888 C CA . PHE A 1 390 ? 37.466 -21.787 117.657 1.00 21.40 371 PHE A CA 1
ATOM 2889 C C . PHE A 1 390 ? 37.196 -21.799 119.155 1.00 21.42 371 PHE A C 1
ATOM 2890 O O . PHE A 1 390 ? 37.670 -22.687 119.882 1.00 17.70 371 PHE A O 1
ATOM 2898 N N . TYR A 1 391 ? 36.406 -20.834 119.629 1.00 18.37 372 TYR A N 1
ATOM 2899 C CA . TYR A 1 391 ? 36.045 -20.810 121.042 1.00 20.77 372 TYR A CA 1
ATOM 2900 C C . TYR A 1 391 ? 35.244 -22.046 121.425 1.00 22.51 372 TYR A C 1
ATOM 2901 O O . TYR A 1 391 ? 35.497 -22.657 122.469 1.00 19.49 372 TYR A O 1
ATOM 2910 N N . ALA A 1 392 ? 34.257 -22.420 120.600 1.00 18.31 373 ALA A N 1
ATOM 2911 C CA . ALA A 1 392 ? 33.450 -23.606 120.895 1.00 19.68 373 ALA A CA 1
ATOM 2912 C C . ALA A 1 392 ? 34.318 -24.854 121.034 1.00 26.77 373 ALA A C 1
ATOM 2913 O O . ALA A 1 392 ? 34.175 -25.628 121.990 1.00 21.94 373 ALA A O 1
ATOM 2915 N N . ASP A 1 393 ? 35.218 -25.082 120.077 1.00 20.35 374 ASP A N 1
ATOM 2916 C CA . ASP A 1 393 ? 36.060 -26.273 120.151 1.00 27.69 374 ASP A CA 1
ATOM 2917 C C . ASP A 1 393 ? 37.046 -26.185 121.306 1.00 24.47 374 ASP A C 1
ATOM 2918 O O . ASP A 1 393 ? 37.323 -27.189 121.981 1.00 23.08 374 ASP A O 1
ATOM 2923 N N . TRP A 1 394 ? 37.586 -24.995 121.548 1.00 20.80 375 TRP A N 1
ATOM 2924 C CA . TRP A 1 394 ? 38.494 -24.817 122.676 1.00 21.81 375 TRP A CA 1
ATOM 2925 C C . TRP A 1 394 ? 37.794 -25.125 123.987 1.00 22.10 375 TRP A C 1
ATOM 2926 O O . TRP A 1 394 ? 38.364 -25.783 124.870 1.00 22.98 375 TRP A O 1
ATOM 2937 N N . LEU A 1 395 ? 36.564 -24.635 124.127 1.00 20.71 376 LEU A N 1
ATOM 2938 C CA . LEU A 1 395 ? 35.791 -24.829 125.345 1.00 24.11 376 LEU A CA 1
ATOM 2939 C C . LEU A 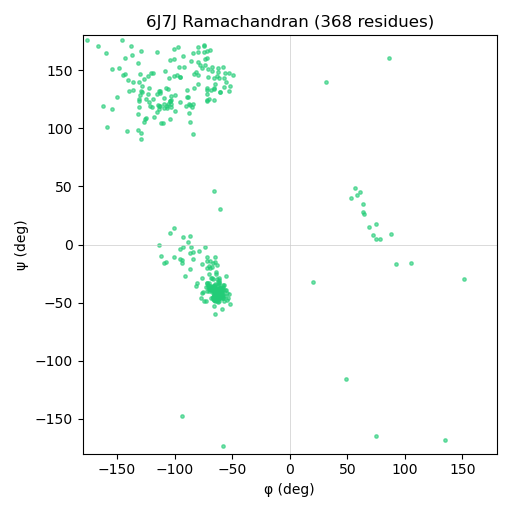1 395 ? 35.529 -26.304 125.580 1.00 32.36 376 LEU A C 1
ATOM 2940 O O . LEU A 1 395 ? 35.709 -26.812 126.691 1.00 26.58 376 LEU A O 1
ATOM 2945 N N . LEU A 1 396 ? 35.099 -27.011 124.535 1.00 23.53 377 LEU A N 1
ATOM 2946 C CA . LEU A 1 396 ? 34.837 -28.433 124.685 1.00 27.36 377 LEU A CA 1
ATOM 2947 C C . LEU A 1 396 ? 36.114 -29.188 125.032 1.00 27.84 377 LEU A C 1
ATOM 2948 O O . LEU A 1 396 ? 36.104 -30.073 125.890 1.00 30.51 377 LEU A O 1
ATOM 2953 N N . GLU A 1 397 ? 37.234 -28.818 124.407 1.00 26.45 378 GLU A N 1
ATOM 2954 C CA . GLU A 1 397 ? 38.498 -29.476 124.720 1.00 30.63 378 GLU A CA 1
ATOM 2955 C C . GLU A 1 397 ? 38.943 -29.175 126.148 1.00 27.41 378 GLU A C 1
ATOM 2956 O O . GLU A 1 397 ? 39.484 -30.053 126.828 1.00 31.28 378 GLU A O 1
ATOM 2962 N N . HIS A 1 398 ? 38.717 -27.942 126.620 1.00 26.36 379 HIS A N 1
ATOM 2963 C CA . HIS A 1 398 ? 39.120 -27.565 127.974 1.00 32.51 379 HIS A CA 1
ATOM 2964 C C . HIS A 1 398 ? 38.502 -28.485 129.013 1.00 34.96 379 HIS A C 1
ATOM 2965 O O . HIS A 1 398 ? 39.139 -28.801 130.026 1.00 32.01 379 HIS A O 1
ATOM 2972 N N . HIS A 1 399 ? 37.273 -28.938 128.775 1.00 31.02 380 HIS A N 1
ATOM 2973 C CA . HIS A 1 399 ? 36.576 -29.829 129.691 1.00 36.63 380 HIS A CA 1
ATOM 2974 C C . HIS A 1 399 ? 36.619 -31.276 129.236 1.00 38.24 380 HIS A C 1
ATOM 2975 O O . HIS A 1 399 ? 35.867 -32.104 129.765 1.00 38.07 380 HIS A O 1
ATOM 2982 N N . HIS A 1 400 ? 37.490 -31.596 128.275 1.00 33.94 381 HIS A N 1
ATOM 2983 C CA . HIS A 1 400 ? 37.723 -32.974 127.837 1.00 34.68 381 HIS A CA 1
ATOM 2984 C C . HIS A 1 400 ? 36.437 -33.621 127.338 1.00 37.72 381 HIS A C 1
ATOM 2985 O O . HIS A 1 400 ? 36.140 -34.778 127.642 1.00 42.05 381 HIS A O 1
ATOM 2992 N N . HIS A 1 401 ? 35.660 -32.867 126.571 1.00 36.03 382 HIS A N 1
ATOM 2993 C CA . HIS A 1 401 ? 34.409 -33.369 126.027 1.00 45.31 382 HIS A CA 1
ATOM 2994 C C . HIS A 1 401 ? 34.572 -33.694 124.546 1.00 48.60 382 HIS A C 1
ATOM 2995 O O . HIS A 1 401 ? 35.469 -33.187 123.869 1.00 42.99 382 HIS A O 1
ATOM 3002 N N . HIS A 1 402 ? 33.684 -34.546 124.043 1.00 46.50 383 HIS A N 1
ATOM 3003 C CA . HIS A 1 402 ? 33.696 -34.819 122.615 1.00 44.46 383 HIS A CA 1
ATOM 3004 C C . HIS A 1 402 ? 33.230 -33.586 121.838 1.00 50.85 383 HIS A C 1
ATOM 3005 O O . HIS A 1 402 ? 32.704 -32.617 122.398 1.00 43.70 383 HIS A O 1
ATOM 3012 N N . HIS A 1 403 ? 33.443 -33.625 120.529 1.00 48.07 384 HIS A N 1
ATOM 3013 C CA . HIS A 1 403 ? 33.048 -32.523 119.663 1.00 44.21 384 HIS A CA 1
ATOM 3014 C C . HIS A 1 403 ? 31.961 -32.964 118.686 1.00 54.36 384 HIS A C 1
ATOM 3015 O O . HIS A 1 403 ? 31.380 -34.042 118.837 1.00 58.89 384 HIS A O 1
#

Solvent-accessible surface area: 16793 Å² total

Organism: Pseudomonas aeruginosa (strain ATCC 15692 / DSM 22644 / CIP 104116 / JCM 14847 / LMG 12228 / 1C / PRS 101 / PAO1) (NCBI:txid208964)

Secondary structure (DSSP, 8-state):
----EEEEEE----HHHHHHHHHHHHHHH--EEEEEES-HHHHHHH-TTS-SS-SEEEETTEEEEE--SSPPP-PPPSEEEEETTPPPPHHHHH---SSSPPEEEEEPPP---TTHHHHTT-EEE-TTS-EEEEE---SSSSS------TTHHHHHHHHHT-HHHHHHHHHHTT--PPTT-EEEEE-----TTHHHHHHHHHHSSS-EEEEEESSHHHHHHHHHHT-S---TT-EEEETTEEEEEEP--HHHHHHHHHH-SEEEEESHHHHHHHHHTTS-EEEEP--HHHHHHHHHHHHTTS-HHHHHHHHHHHHHHHHT---HHHHHHHHTTHHHHHHHHHHHHHHH----HHHHHHHHHHHHHHHHTT---

Sequence (373 aa):
FQHASWDIFCSVGDIGVTTWRLARQLAAEHGQAVRRLWVDEPQAFARICPRADPVAHVQCLDGVEVRAWGRPWAPVAAADVVIEAFACELPEAHRQARERKRPSLWLNLEYLSAEEWIGSCHALPSLQACGLSKYFFFPGFREPSGGLLREAGLLERRRRFQASVSAQDEEFLASLGVRRKVGERLISLFAYENPALPGWLEQLRDARQPSLLLVPEGRVLADVADWLRVATLAVGDVHVRDALRVQVLPFAQDDYDRLLWCCDLNAVRGEDSFVRAQWAGRPLLWHIYHLAKLEAFLELYCAGLPADLAENLRTFWLAWNAGGGLAGAWEGLERQLPEWRREAQRWADEQGRPDLAARLVQFYADWLLEHHHHHH